Protein AF-A0A2M6P1W7-F1 (afdb_monomer_lite)

Sequence (638 aa):
QQSEHLDQLDATIHTIYQSEYTDIQHLIHKLSKTSFFQKRTQQKFLITMQKNLEKTFKHIRKNIPLAKKEREQKETTEQQHESSQEPKIETPHDMTQPPETAEAPPTETSKTLTALHTFFAENIKKKLEHIHEELQQLPNKEKYILVQKILQNVTEDFTNTLTRLKNIQDKITAKQPLLQNWRAIHDDLTISIDRFDAVTNLLNLRKDEEKNEHLISTLENTLTEAKNHLAEANRAIEISVEIPEAEQERVKELFAYKTTEIQILGPDHYIAGKYGTTTKTGKEVKKQLESSKTIALGDAHASALKILETAIIAGLVAMPEEKAKAFKQMYKQLVETTTDKTSFRQTESKIIQLIQSVRWSGKEREYVLIGDTINDRGASDKIVLALMEQIQETGGNTTTLASNHDFDIVIEYANMIDPSFNTNTIHPQQTLSRRRSYTEHRDKQPMTEQYLPYVQKQKLLHYNPDTNTLFAHALITPEDIDIIKEHIGFTQKITEQNISDFIEQTNAWYTKTVNSLMDESKTLQERIDIESIKTIRSFVWTRNKRMFSSPTGGYSSQEELPLYGIVKRFIHGHDQEQDRESPYNLIQKNEDSTATEAYKYDANPDEYRIANIDSDLRKGYSGTVELEETNLTNIYAV

InterPro domains:
  IPR029052 Metallo-dependent phosphatase-like [G3DSA:3.60.21.10] (347-604)
  IPR029052 Metallo-dependent phosphatase-like [SSF56300] (353-491)
  IPR048521 WipA-like, phosphatase domain [PF21663] (368-583)

Secondary structure (DSSP, 8-state):
-HHHHHHHHHHHHHHHHHHHHHHHHHHHHHHHTS-HHHHHHHHHHHHHHHHHHHHHHHHHHHHHHHHHHHHHHHHHHHHHHHTT-PPPPPPP----PPP--PPPPPPHHHHHHHHHHHHHHHHHHHHHHHHHHHHHHS-HHHHHHHHHHHHHHHHHHHHHHHHHHHHHHHHHTTSS--HHHHHHHHHHHHHHHHHHHHHHHHHHTTTTSTHHHHHHHHHHHHHHHHHHHHHHHHHHHHHHSPPPHHHHHHHHHHHS-TT-EEEEE-SS-EEEEETT-SSHHHHHHHHHHHH-SEEEE---TT-HHHHHHHHHHTTSEE--HHHHHHHHHHHHHHHH--S-HHHHHHHHHHHHHHHTT-EE--TT-EEEE-S--SSSSSS-HHHHHHHHHHHHHTT--EEEB--HHHHHHHHHHHHHH-TTS-GGGT----TTHHHHHHHHT--HHHIIIIIHHHHTT-BSEEEETTTTEEEESB---HHHHHHHHHHHT--SPP-TTTHHHHHHHHHHHHHHHHHHHH-TTS-HHHH--HHHHHHHHHHHT---GGGGT-SS-S--SGGGSTTBTTBSEEEE-B-SSSGGG-TTBS----TTS-TTS-------TTS-EEEE---------SSS--SSS--EEEEEE-

Foldseek 3Di:
DVVVVLVVVLVVLVVVLVVVLVVLVVVLVVLVPDDDPVNPPVNVVSVVVNVVSVVVNVVVVVCSVVVVVVVVVVVVVVVVVVVPDDDDDDDDDDDDDDDDDDDDPDPPVRVVLVVVLCCVVVVVVVVVVVLVVVCVPDDPVVNVVSVVVVLVVLVVVVVVVVVVVVVVVVVVVVDDDCVVSLVSVLVVLVVSLVVLVVVLVVLVVVVPDPVSPVVSVVSVVSSVVSVVVSVVVVLVNLLVDDDDPVQLVVLLVVLQDPQFWEWADDLQDTQTGGDPDPDPSNVVVQVQLQPFQEKEFFACQLALSLVVSSCSSSQQKGAGNVLSVLLVVLQVVLLVPQPDLVSNVVSLVVNLVSLSSIAGRSVNGEYEYQDNNDLGSYSDNSSSLSNVVNCVVNPHRYAYAYALRLVVLLVVLLCLLPVVSPCVVVDDDDPNSVSCCVSVVPDNPCSVPGSLVVSLRHFQWDADLVLLEIGHADDDWQVLLVVLCVQLVVPDDDALVCVVVSRVSSRVSSSQLSVLSNPSVDDPVRSDPVVSSVSSNCSNVDDPPCVVPDPQAADPDQNGHHCRPHGQEYEYEPDADHNCSPPQEQAPQQPPDDPVVGHPSPDPSRHHHYYHQHQNPPPPPDSPPCPDPRHYTYMYGD

Organism: NCBI:txid1974647

pLDDT: mean 74.33, std 18.05, range [32.97, 98.44]

Structure (mmCIF, N/CA/C/O backbone):
data_AF-A0A2M6P1W7-F1
#
_entry.id   AF-A0A2M6P1W7-F1
#
loop_
_atom_site.group_PDB
_atom_site.id
_atom_site.type_symbol
_atom_site.label_atom_id
_atom_site.label_alt_id
_atom_site.label_comp_id
_atom_site.label_asym_id
_atom_site.label_entity_id
_atom_site.label_seq_id
_atom_site.pdbx_PDB_ins_code
_atom_site.Cartn_x
_atom_site.Cartn_y
_atom_site.Cartn_z
_atom_site.occupancy
_atom_site.B_iso_or_equiv
_atom_site.auth_seq_id
_atom_site.auth_comp_id
_atom_site.auth_asym_id
_atom_site.auth_atom_id
_atom_site.pdbx_PDB_model_num
ATOM 1 N N . GLN A 1 1 ? -37.151 7.829 39.100 1.00 49.44 1 GLN A N 1
ATOM 2 C CA . GLN A 1 1 ? -36.149 6.829 38.678 1.00 49.44 1 GLN A CA 1
ATOM 3 C C . GLN A 1 1 ? -34.801 7.455 38.315 1.00 49.44 1 GLN A C 1
ATOM 5 O O . GLN A 1 1 ? -33.911 7.418 39.147 1.00 49.44 1 GLN A O 1
ATOM 10 N N . GLN A 1 2 ? -34.591 8.096 37.157 1.00 47.16 2 GLN A N 1
ATOM 11 C CA . GLN A 1 2 ? -33.242 8.606 36.816 1.00 47.16 2 GLN A CA 1
ATOM 12 C C . GLN A 1 2 ? -32.753 9.819 37.647 1.00 47.16 2 GLN A C 1
ATOM 14 O O . GLN A 1 2 ? -31.555 9.926 37.893 1.00 47.16 2 GLN A O 1
ATOM 19 N N . SER A 1 3 ? -33.641 10.689 38.155 1.00 56.94 3 SER A N 1
ATOM 20 C CA . SER A 1 3 ? -33.252 11.714 39.150 1.00 56.94 3 SER A CA 1
ATOM 21 C C . SER A 1 3 ? -32.819 11.088 40.480 1.00 56.94 3 SER A C 1
ATOM 23 O O . SER A 1 3 ? -31.822 11.507 41.058 1.00 56.94 3 SER A O 1
ATOM 25 N N . GLU A 1 4 ? -33.518 10.041 40.929 1.00 68.00 4 GLU A N 1
ATOM 26 C CA . GLU A 1 4 ? -33.142 9.286 42.133 1.00 68.00 4 GLU A CA 1
ATOM 27 C C . GLU A 1 4 ? -31.784 8.597 41.946 1.00 68.00 4 GLU A C 1
ATOM 29 O O . GLU A 1 4 ? -30.991 8.564 42.880 1.00 68.00 4 GLU A O 1
ATOM 34 N N . HIS A 1 5 ? -31.462 8.131 40.733 1.00 65.69 5 HIS A N 1
ATOM 35 C CA . HIS A 1 5 ? -30.134 7.597 40.416 1.00 65.69 5 HIS A CA 1
ATOM 36 C C . HIS A 1 5 ? -29.022 8.655 40.501 1.00 65.69 5 HIS A C 1
ATOM 38 O O . HIS A 1 5 ? -27.922 8.332 40.941 1.00 65.69 5 HIS A O 1
ATOM 44 N N . LEU A 1 6 ? -29.283 9.916 40.132 1.00 65.25 6 LEU A N 1
ATOM 45 C CA . LEU A 1 6 ? -28.301 11.001 40.283 1.00 65.25 6 LEU A CA 1
ATOM 46 C C . LEU A 1 6 ? -28.079 11.382 41.753 1.00 65.25 6 LEU A C 1
ATOM 48 O O . LEU A 1 6 ? -26.948 11.675 42.138 1.00 65.25 6 LEU A O 1
ATOM 52 N N . ASP A 1 7 ? -29.125 11.339 42.578 1.00 71.56 7 ASP A N 1
ATOM 53 C CA . ASP A 1 7 ? -29.012 11.577 44.022 1.00 71.56 7 ASP A CA 1
ATOM 54 C C . ASP A 1 7 ? -28.301 10.415 44.737 1.00 71.56 7 ASP A C 1
ATOM 56 O O . ASP A 1 7 ? -27.444 10.635 45.594 1.00 71.56 7 ASP A O 1
ATOM 60 N N . GLN A 1 8 ? -28.575 9.172 44.328 1.00 74.25 8 GLN A N 1
ATOM 61 C CA . GLN A 1 8 ? -27.840 7.989 44.786 1.00 74.25 8 GLN A CA 1
ATOM 62 C C . GLN A 1 8 ? -26.366 8.030 44.362 1.00 74.25 8 GLN A C 1
ATOM 64 O O . GLN A 1 8 ? -25.491 7.636 45.138 1.00 74.25 8 GLN A O 1
ATOM 69 N N . LEU A 1 9 ? -26.072 8.530 43.160 1.00 68.06 9 LEU A N 1
ATOM 70 C CA . LEU A 1 9 ? -24.708 8.701 42.667 1.00 68.06 9 LEU A CA 1
ATOM 71 C C . LEU A 1 9 ? -23.945 9.759 43.478 1.00 68.06 9 LEU A C 1
ATOM 73 O O . LEU A 1 9 ? -22.822 9.487 43.896 1.00 68.06 9 LEU A O 1
ATOM 77 N N . ASP A 1 10 ? -24.548 10.920 43.764 1.00 72.06 10 ASP A N 1
ATOM 78 C CA . ASP A 1 10 ? -23.932 11.959 44.609 1.00 72.06 10 ASP A CA 1
ATOM 79 C C . ASP A 1 10 ? -23.660 11.436 46.030 1.00 72.06 10 ASP A C 1
ATOM 81 O O . ASP A 1 10 ? -22.560 11.608 46.562 1.00 72.06 10 ASP A O 1
ATOM 85 N N . ALA A 1 11 ? -24.614 10.702 46.614 1.00 76.88 11 ALA A N 1
ATOM 86 C CA . ALA A 1 11 ? -24.448 10.067 47.920 1.00 76.88 11 ALA A CA 1
ATOM 87 C C . ALA A 1 11 ? -23.317 9.022 47.925 1.00 76.88 11 ALA A C 1
ATOM 89 O O . ALA A 1 11 ? -22.495 8.999 48.843 1.00 76.88 11 ALA A O 1
ATOM 90 N N . THR A 1 12 ? -23.229 8.191 46.884 1.00 74.31 12 THR A N 1
ATOM 91 C CA . THR A 1 12 ? -22.181 7.166 46.740 1.00 74.31 12 THR A CA 1
ATOM 92 C C . THR A 1 12 ? -20.803 7.804 46.587 1.00 74.31 12 THR A C 1
ATOM 94 O O . THR A 1 12 ? -19.855 7.424 47.275 1.00 74.31 12 THR A O 1
ATOM 97 N N . ILE A 1 13 ? -20.698 8.828 45.739 1.00 70.31 13 ILE A N 1
ATOM 98 C CA . ILE A 1 13 ? -19.468 9.591 45.524 1.00 70.31 13 ILE A CA 1
ATOM 99 C C . ILE A 1 13 ? -19.026 10.264 46.828 1.00 70.31 13 ILE A C 1
ATOM 101 O O . ILE A 1 13 ? -17.845 10.205 47.176 1.00 70.31 13 ILE A O 1
ATOM 105 N N . HIS A 1 14 ? -19.958 10.842 47.594 1.00 78.50 14 HIS A N 1
ATOM 106 C CA . HIS A 1 14 ? -19.654 11.438 48.893 1.00 78.50 14 HIS A CA 1
ATOM 107 C C . HIS A 1 14 ? -19.111 10.419 49.901 1.00 78.50 14 HIS A C 1
ATOM 109 O O . HIS A 1 14 ? -18.117 10.703 50.569 1.00 78.50 14 HIS A O 1
ATOM 115 N N . THR A 1 15 ? -19.705 9.228 49.973 1.00 79.56 15 THR A N 1
ATOM 116 C CA . THR A 1 15 ? -19.221 8.139 50.834 1.00 79.56 15 THR A CA 1
ATOM 117 C C . THR A 1 15 ? -17.802 7.705 50.464 1.00 79.56 15 THR A C 1
ATOM 119 O O . THR A 1 15 ? -16.951 7.599 51.348 1.00 79.56 15 THR A O 1
ATOM 122 N N . ILE A 1 16 ? -17.516 7.530 49.169 1.00 71.00 16 ILE A N 1
ATOM 123 C CA . ILE A 1 16 ? -16.173 7.175 48.680 1.00 71.00 16 ILE A CA 1
ATOM 124 C C . ILE A 1 16 ? -15.159 8.254 49.074 1.00 71.00 16 ILE A C 1
ATOM 126 O O . ILE A 1 16 ? -14.109 7.944 49.631 1.00 71.00 16 ILE A O 1
ATOM 130 N N . TYR A 1 17 ? -15.489 9.530 48.861 1.00 78.69 17 TYR A N 1
ATOM 131 C CA . TYR A 1 17 ? -14.604 10.634 49.232 1.00 78.69 17 TYR A CA 1
ATOM 132 C C . TYR A 1 17 ? -14.294 10.665 50.729 1.00 78.69 17 TYR A C 1
ATOM 134 O O . TYR A 1 17 ? -13.140 10.856 51.101 1.00 78.69 17 TYR A O 1
ATOM 142 N N . GLN A 1 18 ? -15.297 10.471 51.589 1.00 82.06 18 GLN A N 1
ATOM 143 C CA . GLN A 1 18 ? -15.086 10.454 53.039 1.00 82.06 18 GLN A CA 1
ATOM 144 C C . GLN A 1 18 ? -14.197 9.287 53.474 1.00 82.06 18 GLN A C 1
ATOM 146 O O . GLN A 1 18 ? -13.337 9.480 54.335 1.00 82.06 18 GLN A O 1
ATOM 151 N N . SER A 1 19 ? -14.361 8.109 52.865 1.00 79.75 19 SER A N 1
ATOM 152 C CA . SER A 1 19 ? -13.504 6.946 53.125 1.00 79.75 19 SER A CA 1
ATOM 153 C C . SER A 1 19 ? -12.049 7.238 52.747 1.00 79.75 19 SER A C 1
ATOM 155 O O . SER A 1 19 ? -11.174 7.241 53.609 1.00 79.75 19 SER A O 1
ATOM 157 N N . GLU A 1 20 ? -11.808 7.607 51.488 1.00 74.81 20 GLU A N 1
ATOM 158 C CA . GLU A 1 20 ? -10.465 7.871 50.952 1.00 74.81 20 GLU A CA 1
ATOM 159 C C . GLU A 1 20 ? -9.767 9.035 51.675 1.00 74.81 20 GLU A C 1
ATOM 161 O O . GLU A 1 20 ? -8.577 8.982 51.991 1.00 74.81 20 GLU A O 1
ATOM 166 N N . TYR A 1 21 ? -10.511 10.098 51.996 1.00 79.12 21 TYR A N 1
ATOM 167 C CA . TYR A 1 21 ? -9.983 11.226 52.760 1.00 79.12 21 TYR A CA 1
ATOM 168 C C . TYR A 1 21 ? -9.559 10.795 54.169 1.00 79.12 21 TYR A C 1
ATOM 170 O O . TYR A 1 21 ? -8.492 11.194 54.641 1.00 79.12 21 TYR A O 1
ATOM 178 N N . THR A 1 22 ? -10.365 9.962 54.832 1.00 80.56 22 THR A N 1
ATOM 179 C CA . THR A 1 22 ? -10.061 9.436 56.169 1.00 80.56 22 THR A CA 1
ATOM 180 C C . THR A 1 22 ? -8.807 8.564 56.150 1.00 80.56 22 THR A C 1
ATOM 182 O O . THR A 1 22 ? -7.932 8.737 57.003 1.00 80.56 22 THR A O 1
ATOM 185 N N . ASP A 1 23 ? -8.659 7.709 55.139 1.00 71.62 23 ASP A N 1
ATOM 186 C CA . ASP A 1 23 ? -7.485 6.851 54.972 1.00 71.62 23 ASP A CA 1
ATOM 187 C C . ASP A 1 23 ? -6.212 7.670 54.724 1.00 71.62 23 ASP A C 1
ATOM 189 O O . ASP A 1 23 ? -5.182 7.444 55.372 1.00 71.62 23 ASP A O 1
ATOM 193 N N . ILE A 1 24 ? -6.288 8.703 53.876 1.00 70.75 24 ILE A N 1
ATOM 194 C CA . ILE A 1 24 ? -5.177 9.638 53.645 1.00 70.75 24 ILE A CA 1
ATOM 195 C C . ILE A 1 24 ? -4.802 10.375 54.940 1.00 70.75 24 ILE A C 1
ATOM 197 O O . ILE A 1 24 ? -3.613 10.472 55.261 1.00 70.75 24 ILE A O 1
ATOM 201 N N . GLN A 1 25 ? -5.776 10.858 55.721 1.00 78.56 25 GLN A N 1
ATOM 202 C CA . GLN A 1 25 ? -5.505 11.505 57.013 1.00 78.56 25 GLN A CA 1
ATOM 203 C C . GLN A 1 25 ? -4.845 10.544 58.007 1.00 78.56 25 GLN A C 1
ATOM 205 O O . GLN A 1 25 ? -3.903 10.922 58.712 1.00 78.56 25 GLN A O 1
ATOM 210 N N . HIS A 1 26 ? -5.283 9.286 58.035 1.00 76.19 26 HIS A N 1
ATOM 211 C CA . HIS A 1 26 ? -4.705 8.267 58.900 1.00 76.19 26 HIS A CA 1
ATOM 212 C C . HIS A 1 26 ? -3.253 7.941 58.504 1.00 76.19 26 HIS A C 1
ATOM 214 O O . HIS A 1 26 ? -2.375 7.858 59.369 1.00 76.19 26 HIS A O 1
ATOM 220 N N . LEU A 1 27 ? -2.958 7.860 57.203 1.00 66.94 27 LEU A N 1
ATOM 221 C CA . LEU A 1 27 ? -1.600 7.705 56.670 1.00 66.94 27 LEU A CA 1
ATOM 222 C C . LEU A 1 27 ? -0.699 8.905 56.995 1.00 66.94 27 LEU A C 1
ATOM 224 O O . LEU A 1 27 ? 0.431 8.713 57.453 1.00 66.94 27 LEU A O 1
ATOM 228 N N . ILE A 1 28 ? -1.198 10.135 56.836 1.00 71.75 28 ILE A N 1
ATOM 229 C CA . ILE A 1 28 ? -0.479 11.360 57.224 1.00 71.75 28 ILE A CA 1
ATOM 230 C C . ILE A 1 28 ? -0.166 11.339 58.728 1.00 71.75 28 ILE A C 1
ATOM 232 O O . ILE A 1 28 ? 0.967 11.621 59.135 1.00 71.75 28 ILE A O 1
ATOM 236 N N . HIS A 1 29 ? -1.136 10.955 59.562 1.00 74.69 29 HIS A N 1
ATOM 237 C CA . HIS A 1 29 ? -0.952 10.847 61.007 1.00 74.69 29 HIS A CA 1
ATOM 238 C C . HIS A 1 29 ? 0.073 9.766 61.378 1.00 74.69 29 HIS A C 1
ATOM 240 O O . HIS A 1 29 ? 0.944 10.007 62.217 1.00 74.69 29 HIS A O 1
ATOM 246 N N . LYS A 1 30 ? 0.037 8.598 60.730 1.00 72.19 30 LYS A N 1
ATOM 247 C CA . LYS A 1 30 ? 0.994 7.506 60.961 1.00 72.19 30 LYS A CA 1
ATOM 248 C C . LYS A 1 30 ? 2.421 7.915 60.579 1.00 72.19 30 LYS A C 1
ATOM 250 O O . LYS A 1 30 ? 3.343 7.708 61.366 1.00 72.19 30 LYS A O 1
ATOM 255 N N . LEU A 1 31 ? 2.594 8.585 59.439 1.00 67.94 31 LEU A N 1
ATOM 256 C CA . LEU A 1 31 ? 3.892 9.095 58.975 1.00 67.94 31 LEU A CA 1
ATOM 257 C C . LEU A 1 31 ? 4.423 10.267 59.808 1.00 67.94 31 LEU A C 1
ATOM 259 O O . LEU A 1 31 ? 5.631 10.511 59.855 1.00 67.94 31 LEU A O 1
ATOM 263 N N . SER A 1 32 ? 3.547 10.980 60.521 1.00 70.56 32 SER A N 1
ATOM 264 C CA . SER A 1 32 ? 3.974 12.019 61.459 1.00 70.56 32 SER A CA 1
ATOM 265 C C . SER A 1 32 ? 4.797 11.455 62.632 1.00 70.56 32 SER A C 1
ATOM 267 O O . SER A 1 32 ? 5.611 12.197 63.194 1.00 70.56 32 SER A O 1
ATOM 269 N N . LYS A 1 33 ? 4.651 10.149 62.928 1.00 75.44 33 LYS A N 1
ATOM 270 C CA . LYS A 1 33 ? 5.289 9.424 64.043 1.00 75.44 33 LYS A CA 1
ATOM 271 C C . LYS A 1 33 ? 6.593 8.688 63.674 1.00 75.44 33 LYS A C 1
ATOM 273 O O . LYS A 1 33 ? 7.235 8.141 64.565 1.00 75.44 33 LYS A O 1
ATOM 278 N N . THR A 1 34 ? 7.007 8.670 62.404 1.00 66.00 34 THR A N 1
ATOM 279 C CA . THR A 1 34 ? 8.238 7.997 61.920 1.00 66.00 34 THR A CA 1
ATOM 280 C C . THR A 1 34 ? 9.440 8.953 61.760 1.00 66.00 34 THR A C 1
ATOM 282 O O . THR A 1 34 ? 9.279 10.175 61.804 1.00 66.00 34 THR A O 1
ATOM 285 N N . SER A 1 35 ? 10.662 8.411 61.615 1.00 65.06 35 SER A N 1
ATOM 286 C CA . SER A 1 35 ? 11.932 9.170 61.639 1.00 65.06 35 SER A CA 1
ATOM 287 C C . SER A 1 35 ? 12.097 10.197 60.494 1.00 65.06 35 SER A C 1
ATOM 289 O O . SER A 1 35 ? 11.443 10.138 59.452 1.00 65.06 35 SER A O 1
ATOM 291 N N . PHE A 1 36 ? 12.976 11.185 60.711 1.00 61.97 36 PHE A N 1
ATOM 292 C CA . PHE A 1 36 ? 12.983 12.498 60.040 1.00 61.97 36 PHE A CA 1
ATOM 293 C C . PHE A 1 36 ? 13.211 12.489 58.512 1.00 61.97 36 PHE A C 1
ATOM 295 O O . PHE A 1 36 ? 12.686 13.362 57.822 1.00 61.97 36 PHE A O 1
ATOM 302 N N . PHE A 1 37 ? 13.959 11.526 57.961 1.00 47.38 37 PHE A N 1
ATOM 303 C CA . PHE A 1 37 ? 14.426 11.594 56.565 1.00 47.38 37 PHE A CA 1
ATOM 304 C C . PHE A 1 37 ? 13.435 11.026 55.527 1.00 47.38 37 PHE A C 1
ATOM 306 O O . PHE A 1 37 ? 13.299 11.599 54.449 1.00 47.38 37 PHE A O 1
ATOM 313 N N . GLN A 1 38 ? 12.658 9.984 55.854 1.00 55.78 38 GLN A N 1
ATOM 314 C CA . GLN A 1 38 ? 11.586 9.461 54.977 1.00 55.78 38 GLN A CA 1
ATOM 315 C C . GLN A 1 38 ? 10.304 10.319 55.030 1.00 55.78 38 GLN A C 1
ATOM 317 O O . GLN A 1 38 ? 9.504 10.342 54.091 1.00 55.78 38 GLN A O 1
ATOM 322 N N . LYS A 1 39 ? 10.158 11.111 56.100 1.00 65.00 39 LYS A N 1
ATOM 323 C CA . LYS A 1 39 ? 8.981 11.927 56.420 1.00 65.00 39 LYS A CA 1
ATOM 324 C C . LYS A 1 39 ? 8.654 12.978 55.357 1.00 65.00 39 LYS A C 1
ATOM 326 O O . LYS A 1 39 ? 7.492 13.162 55.014 1.00 65.00 39 LYS A O 1
ATOM 331 N N . ARG A 1 40 ? 9.652 13.673 54.800 1.00 67.69 40 ARG A N 1
ATOM 332 C CA . ARG A 1 40 ? 9.397 14.876 53.983 1.00 67.69 40 ARG A CA 1
ATOM 333 C C . ARG A 1 40 ? 8.888 14.563 52.573 1.00 67.69 40 ARG A C 1
ATOM 335 O O . ARG A 1 40 ? 8.057 15.309 52.058 1.00 67.69 40 ARG A O 1
ATOM 342 N N . THR A 1 41 ? 9.357 13.478 51.961 1.00 66.62 41 THR A N 1
ATOM 343 C CA . THR A 1 41 ? 8.956 13.085 50.599 1.00 66.62 41 THR A CA 1
ATOM 344 C C . THR A 1 41 ? 7.594 12.394 50.605 1.00 66.62 41 THR A C 1
ATOM 346 O O . THR A 1 41 ? 6.710 12.788 49.847 1.00 66.62 41 THR A O 1
ATOM 349 N N . GLN A 1 42 ? 7.373 11.453 51.528 1.00 69.06 42 GLN A N 1
ATOM 350 C CA . GLN A 1 42 ? 6.097 10.738 51.655 1.00 69.06 42 GLN A CA 1
ATOM 351 C C . GLN A 1 42 ? 4.959 11.666 52.112 1.00 69.06 42 GLN A C 1
ATOM 353 O O . GLN A 1 42 ? 3.855 11.602 51.577 1.00 69.06 42 GLN A O 1
ATOM 358 N N . GLN A 1 43 ? 5.230 12.612 53.020 1.00 72.31 43 GLN A N 1
ATOM 359 C CA . GLN A 1 43 ? 4.231 13.598 53.440 1.00 72.31 43 GLN A CA 1
ATOM 360 C C . GLN A 1 43 ? 3.867 14.576 52.310 1.00 72.31 43 GLN A C 1
ATOM 362 O O . GLN A 1 43 ? 2.694 14.898 52.140 1.00 72.31 43 GLN A O 1
ATOM 367 N N . LYS A 1 44 ? 4.837 15.020 51.492 1.00 73.94 44 LYS A N 1
ATOM 368 C CA . LYS A 1 44 ? 4.551 15.844 50.301 1.00 73.94 44 LYS A CA 1
ATOM 369 C C . LYS A 1 44 ? 3.697 15.096 49.275 1.00 73.94 44 LYS A C 1
ATOM 371 O O . LYS A 1 44 ? 2.790 15.698 48.700 1.00 73.94 44 LYS A O 1
ATOM 376 N N . PHE A 1 45 ? 3.967 13.809 49.062 1.00 71.06 45 PHE A N 1
ATOM 377 C CA . PHE A 1 45 ? 3.186 12.961 48.163 1.00 71.06 45 PHE A CA 1
ATOM 378 C C . PHE A 1 45 ? 1.729 12.830 48.631 1.00 71.06 45 PHE A C 1
ATOM 380 O O . PHE A 1 45 ? 0.817 13.138 47.867 1.00 71.06 45 PHE A O 1
ATOM 387 N N . LEU A 1 46 ? 1.498 12.507 49.908 1.00 66.56 46 LEU A N 1
ATOM 388 C CA . LEU A 1 46 ? 0.142 12.376 50.456 1.00 66.56 46 LEU A CA 1
ATOM 389 C C . LEU A 1 46 ? -0.641 13.694 50.466 1.00 66.56 46 LEU A C 1
ATOM 391 O O . LEU A 1 46 ? -1.820 13.703 50.131 1.00 66.56 46 LEU A O 1
ATOM 395 N N . ILE A 1 47 ? 0.014 14.822 50.765 1.00 77.81 47 ILE A N 1
ATOM 396 C CA . ILE A 1 47 ? -0.609 16.152 50.648 1.00 77.81 47 ILE A CA 1
ATOM 397 C C . ILE A 1 47 ? -1.006 16.441 49.192 1.00 77.81 47 ILE A C 1
ATOM 399 O O . ILE A 1 47 ? -2.033 17.068 48.936 1.00 77.81 47 ILE A O 1
ATOM 403 N N . THR A 1 48 ? -0.199 15.998 48.227 1.00 79.38 48 THR A N 1
ATOM 404 C CA . THR A 1 48 ? -0.498 16.170 46.799 1.00 79.38 48 THR A CA 1
ATOM 405 C C . THR A 1 48 ? -1.685 15.303 46.379 1.00 79.38 48 THR A C 1
ATOM 407 O O . THR A 1 48 ? -2.589 15.803 45.713 1.00 79.38 48 THR A O 1
ATOM 410 N N . MET A 1 49 ? -1.738 14.046 46.828 1.00 62.00 49 MET A N 1
ATOM 411 C CA . MET A 1 49 ? -2.896 13.171 46.627 1.00 62.00 49 MET A CA 1
ATOM 412 C C . MET A 1 49 ? -4.176 13.754 47.228 1.00 62.00 49 MET A C 1
ATOM 414 O O . MET A 1 49 ? -5.184 13.818 46.531 1.00 62.00 49 MET A O 1
ATOM 418 N N . GLN A 1 50 ? -4.124 14.248 48.470 1.00 78.31 50 GLN A N 1
ATOM 419 C CA . GLN A 1 50 ? -5.270 14.883 49.124 1.00 78.31 50 GLN A CA 1
ATOM 420 C C . GLN A 1 50 ? -5.812 16.054 48.288 1.00 78.31 50 GLN A C 1
ATOM 422 O O . GLN A 1 50 ? -7.008 16.125 48.013 1.00 78.31 50 GLN A O 1
ATOM 427 N N . LYS A 1 51 ? -4.928 16.942 47.814 1.00 81.19 51 LYS A N 1
ATOM 428 C CA . LYS A 1 51 ? -5.313 18.087 46.972 1.00 81.19 51 LYS A CA 1
ATOM 429 C C . LYS A 1 51 ? -5.915 17.666 45.631 1.00 81.19 51 LYS A C 1
ATOM 431 O O . LYS A 1 51 ? -6.837 18.319 45.143 1.00 81.19 51 LYS A O 1
ATOM 436 N N . ASN A 1 52 ? -5.399 16.600 45.022 1.00 69.88 52 ASN A N 1
ATOM 437 C CA . ASN A 1 52 ? -5.942 16.070 43.773 1.00 69.88 52 ASN A CA 1
ATOM 438 C C . ASN A 1 52 ? -7.327 15.450 43.988 1.00 69.88 52 ASN A C 1
ATOM 440 O O . ASN A 1 52 ? -8.232 15.725 43.203 1.00 69.88 52 ASN A O 1
ATOM 444 N N . LEU A 1 53 ? -7.516 14.702 45.079 1.00 67.00 53 LEU A N 1
ATOM 445 C CA . LEU A 1 53 ? -8.807 14.131 45.463 1.00 67.00 53 LEU A CA 1
ATOM 446 C C . LEU A 1 53 ? -9.853 15.235 45.699 1.00 67.00 53 LEU A C 1
ATOM 448 O O . LEU A 1 53 ? -10.941 15.189 45.126 1.00 67.00 53 LEU A O 1
ATOM 452 N N . GLU A 1 54 ? -9.497 16.284 46.448 1.00 80.00 54 GLU A N 1
ATOM 453 C CA . GLU A 1 54 ? -10.341 17.470 46.661 1.00 80.00 54 GLU A CA 1
ATOM 454 C C . GLU A 1 54 ? -10.717 18.162 45.338 1.00 80.00 54 GLU A C 1
ATOM 456 O O . GLU A 1 54 ? -11.870 18.554 45.134 1.00 80.00 54 GLU A O 1
ATOM 461 N N . LYS A 1 55 ? -9.761 18.299 44.408 1.00 81.38 55 LYS A N 1
ATOM 462 C CA . LYS A 1 55 ? -9.986 18.931 43.100 1.00 81.38 55 LYS A CA 1
ATOM 463 C C . LYS A 1 55 ? -10.942 18.114 42.228 1.00 81.38 55 LYS A C 1
ATOM 465 O O . LYS A 1 55 ? -11.861 18.694 41.646 1.00 81.38 55 LYS A O 1
ATOM 470 N N . THR A 1 56 ? -10.751 16.798 42.159 1.00 67.50 56 THR A N 1
ATOM 471 C CA . THR A 1 56 ? -11.624 15.876 41.417 1.00 67.50 56 THR A CA 1
ATOM 472 C C . THR A 1 56 ? -13.035 15.885 41.993 1.00 67.50 56 THR A C 1
ATOM 474 O O . THR A 1 56 ? -14.003 16.047 41.252 1.00 67.50 56 THR A O 1
ATOM 477 N N . PHE A 1 57 ? -13.165 15.835 43.320 1.00 73.75 57 PHE A N 1
ATOM 478 C CA . PHE A 1 57 ? -14.466 15.869 43.982 1.00 73.75 57 PHE A CA 1
ATOM 479 C C . PHE A 1 57 ? -15.211 17.186 43.734 1.00 73.75 57 PHE A C 1
ATOM 481 O O . PHE A 1 57 ? -16.396 17.200 43.394 1.00 73.75 57 PHE A O 1
ATOM 488 N N . LYS A 1 58 ? -14.500 18.317 43.822 1.00 80.75 58 LYS A N 1
ATOM 489 C CA . LYS A 1 58 ? -15.052 19.641 43.509 1.00 80.75 58 LYS A CA 1
ATOM 490 C C . LYS A 1 58 ? -15.503 19.747 42.051 1.00 80.75 58 LYS A C 1
ATOM 492 O O . LYS A 1 58 ? -16.491 20.424 41.776 1.00 80.75 58 LYS A O 1
ATOM 497 N N . HIS A 1 59 ? -14.798 19.093 41.127 1.00 74.94 59 HIS A N 1
ATOM 498 C CA . HIS A 1 59 ? -15.179 19.042 39.718 1.00 74.94 59 HIS A CA 1
ATOM 499 C C . HIS A 1 59 ? -16.467 18.236 39.511 1.00 74.94 59 HIS A C 1
ATOM 501 O O . HIS A 1 59 ? -17.410 18.751 38.917 1.00 74.94 59 HIS A O 1
ATOM 507 N N . ILE A 1 60 ? -16.551 17.026 40.073 1.00 67.75 60 ILE A N 1
ATOM 508 C CA . ILE A 1 60 ? -17.737 16.167 39.954 1.00 67.75 60 ILE A CA 1
ATOM 509 C C . ILE A 1 60 ? -18.976 16.853 40.547 1.00 67.75 60 ILE A C 1
ATOM 511 O O . ILE A 1 60 ? -19.992 16.996 39.867 1.00 67.75 60 ILE A O 1
ATOM 515 N N . ARG A 1 61 ? -18.867 17.393 41.768 1.00 78.00 61 ARG A N 1
ATOM 516 C CA . ARG A 1 61 ? -19.979 18.074 42.450 1.00 78.00 61 ARG A CA 1
ATOM 517 C C . ARG A 1 61 ? -20.460 19.330 41.716 1.00 78.00 61 ARG A C 1
ATOM 519 O O . ARG A 1 61 ? -21.627 19.692 41.816 1.00 78.00 61 ARG A O 1
ATOM 526 N N . LYS A 1 62 ? -19.576 19.996 40.964 1.00 83.56 62 LYS A N 1
ATOM 527 C CA . LYS A 1 62 ? -19.941 21.141 40.115 1.00 83.56 62 LYS A CA 1
ATOM 528 C C . LYS A 1 62 ? -20.765 20.714 38.893 1.00 83.56 62 LYS A C 1
ATOM 530 O O . LYS A 1 62 ? -21.607 21.488 38.448 1.00 83.56 62 LYS A O 1
ATOM 535 N N . ASN A 1 63 ? -20.534 19.514 38.362 1.00 75.94 63 ASN A N 1
ATOM 536 C CA . ASN A 1 63 ? -21.156 19.050 37.121 1.00 75.94 63 ASN A CA 1
ATOM 537 C C . ASN A 1 63 ? -22.500 18.336 37.334 1.00 75.94 63 ASN A C 1
ATOM 539 O O . ASN A 1 63 ? -23.340 18.375 36.441 1.00 75.94 63 ASN A O 1
ATOM 543 N N . ILE A 1 64 ? -22.755 17.751 38.510 1.00 74.12 64 ILE A N 1
ATOM 544 C CA . ILE A 1 64 ? -24.044 17.096 38.812 1.00 74.12 64 ILE A CA 1
ATOM 545 C C . ILE A 1 64 ? -25.246 18.059 38.653 1.00 74.12 64 ILE A C 1
ATOM 547 O O . ILE A 1 64 ? -26.207 17.691 37.977 1.00 74.12 64 ILE A O 1
ATOM 551 N N . PRO A 1 65 ? -25.219 19.309 39.167 1.00 78.19 65 PRO A N 1
ATOM 552 C CA . PRO A 1 65 ? -26.303 20.270 38.937 1.00 78.19 65 PRO A CA 1
ATOM 553 C C . PRO A 1 65 ? -26.466 20.684 37.468 1.00 78.19 65 PRO A C 1
ATOM 555 O O . PRO A 1 65 ? -27.580 20.968 37.036 1.00 78.19 65 PRO A O 1
ATOM 558 N N . LEU A 1 66 ? -25.372 20.719 36.696 1.00 75.12 66 LEU A N 1
ATOM 559 C CA . LEU A 1 66 ? -25.415 21.042 35.265 1.00 75.12 66 LEU A CA 1
ATOM 560 C C . LEU A 1 66 ? -26.108 19.926 34.479 1.00 75.12 66 LEU A C 1
ATOM 562 O O . LEU A 1 66 ? -27.004 20.215 33.694 1.00 75.12 66 LEU A O 1
ATOM 566 N N . ALA A 1 67 ? -25.782 18.666 34.780 1.00 69.81 67 ALA A N 1
ATOM 567 C CA . ALA A 1 67 ? -26.439 17.504 34.189 1.00 69.81 67 ALA A CA 1
ATOM 568 C C . ALA A 1 67 ? -27.942 17.447 34.523 1.00 69.81 67 ALA A C 1
ATOM 570 O O . ALA A 1 67 ? -28.752 17.101 33.664 1.00 69.81 67 ALA A O 1
ATOM 571 N N . LYS A 1 68 ? -28.337 17.839 35.747 1.00 76.69 68 LYS A N 1
ATOM 572 C CA . LYS A 1 68 ? -29.759 17.983 36.114 1.00 76.69 68 LYS A CA 1
ATOM 573 C C . LYS A 1 68 ? -30.454 19.060 35.271 1.00 76.69 68 LYS A C 1
ATOM 575 O O . LYS A 1 68 ? -31.516 18.807 34.714 1.00 76.69 68 LYS A O 1
ATOM 580 N N . LYS A 1 69 ? -29.821 20.225 35.106 1.00 78.56 69 LYS A N 1
ATOM 581 C CA . LYS A 1 69 ? -30.383 21.359 34.357 1.00 78.56 69 LYS A CA 1
ATOM 582 C C . LYS A 1 69 ? -30.503 21.102 32.850 1.00 78.56 69 LYS A C 1
ATOM 584 O O . LYS A 1 69 ? -31.512 21.458 32.250 1.00 78.56 69 LYS A O 1
ATOM 589 N N . GLU A 1 70 ? -29.496 20.485 32.232 1.00 74.81 70 GLU A N 1
ATOM 590 C CA . GLU A 1 70 ? -29.538 20.102 30.809 1.00 74.81 70 GLU A CA 1
ATOM 591 C C . GLU A 1 70 ? -30.679 19.123 30.519 1.00 74.81 70 GLU A C 1
ATOM 593 O O . GLU A 1 70 ? -31.291 19.152 29.452 1.00 74.81 70 GLU A O 1
ATOM 598 N N . ARG A 1 71 ? -30.993 18.268 31.491 1.00 74.94 71 ARG A N 1
ATOM 599 C CA . ARG A 1 71 ? -32.084 17.311 31.383 1.00 74.94 71 ARG A CA 1
ATOM 600 C C . ARG A 1 71 ? -33.452 17.963 31.547 1.00 74.94 71 ARG A C 1
ATOM 602 O O . ARG A 1 71 ? -34.317 17.704 30.722 1.00 74.94 71 ARG A O 1
ATOM 609 N N . GLU A 1 72 ? -33.635 18.823 32.548 1.00 77.81 72 GLU A N 1
ATOM 610 C CA . GLU A 1 72 ? -34.876 19.600 32.704 1.00 77.81 72 GLU A CA 1
ATOM 611 C C . GLU A 1 72 ? -35.198 20.367 31.410 1.00 77.81 72 GLU A C 1
ATOM 613 O O . GLU A 1 72 ? -36.342 20.400 30.962 1.00 77.81 72 GLU A O 1
ATOM 618 N N . GLN A 1 73 ? -34.173 20.905 30.739 1.00 76.12 73 GLN A N 1
ATOM 619 C CA . GLN A 1 73 ? -34.322 21.545 29.430 1.00 76.12 73 GLN A CA 1
ATOM 620 C C . GLN A 1 73 ? -34.748 20.569 28.322 1.00 76.12 73 GLN A C 1
ATOM 622 O O . GLN A 1 73 ? -35.616 20.918 27.519 1.00 76.12 73 GLN A O 1
ATOM 627 N N . LYS A 1 74 ? -34.194 19.351 28.278 1.00 74.81 74 LYS A N 1
ATOM 628 C CA . LYS A 1 74 ? -34.606 18.315 27.314 1.00 74.81 74 LYS A CA 1
ATOM 629 C C . LYS A 1 74 ? -36.044 17.849 27.536 1.00 74.81 74 LYS A C 1
ATOM 631 O O . LYS A 1 74 ? -36.811 17.843 26.582 1.00 74.81 74 LYS A O 1
ATOM 636 N N . GLU A 1 75 ? -36.434 17.568 28.778 1.00 74.88 75 GLU A N 1
ATOM 637 C CA . GLU A 1 75 ? -37.797 17.125 29.116 1.00 74.88 75 GLU A CA 1
ATOM 638 C C . GLU A 1 75 ? -38.839 18.215 28.800 1.00 74.88 75 GLU A C 1
ATOM 640 O O . GLU A 1 75 ? -39.909 17.917 28.272 1.00 74.88 75 GLU A O 1
ATOM 645 N N . THR A 1 76 ? -38.502 19.494 29.011 1.00 74.50 76 THR A N 1
ATOM 646 C CA . THR A 1 76 ? -39.374 20.621 28.621 1.00 74.50 76 THR A CA 1
ATOM 647 C C . THR A 1 76 ? -39.526 20.728 27.098 1.00 74.50 76 THR A C 1
ATOM 649 O O . THR A 1 76 ? -40.595 21.078 26.599 1.00 74.50 76 THR A O 1
ATOM 652 N N . THR A 1 77 ? -38.465 20.416 26.348 1.00 71.88 77 THR A N 1
ATOM 653 C CA . THR A 1 77 ? -38.464 20.473 24.877 1.00 71.88 77 THR A CA 1
ATOM 654 C C . THR A 1 77 ? -39.246 19.303 24.272 1.00 71.88 77 THR A C 1
ATOM 656 O O . THR A 1 77 ? -40.005 19.499 23.327 1.00 71.88 77 THR A O 1
ATOM 659 N N . GLU A 1 78 ? -39.125 18.102 24.843 1.00 67.62 78 GLU A N 1
ATOM 660 C CA . GLU A 1 78 ? -39.867 16.910 24.412 1.00 67.62 78 GLU A CA 1
ATOM 661 C C . GLU A 1 78 ? -41.371 17.034 24.713 1.00 67.62 78 GLU A C 1
ATOM 663 O O . GLU A 1 78 ? -42.190 16.780 23.830 1.00 67.62 78 GLU A O 1
ATOM 668 N N . GLN A 1 79 ? -41.756 17.563 25.883 1.00 63.59 79 GLN A N 1
ATOM 669 C CA . GLN A 1 79 ? -43.168 17.823 26.209 1.00 63.59 79 GLN A CA 1
ATOM 670 C C . GLN A 1 79 ? -43.812 18.894 25.310 1.00 63.59 79 GLN A C 1
ATOM 672 O O . GLN A 1 79 ? -45.003 18.818 24.996 1.00 63.59 79 GLN A O 1
ATOM 677 N N . GLN A 1 80 ? -43.041 19.883 24.845 1.00 62.25 80 GLN A N 1
ATOM 678 C CA . GLN A 1 80 ? -43.528 20.855 23.859 1.00 62.25 80 GLN A CA 1
ATOM 679 C C . GLN A 1 80 ? -43.715 20.226 22.470 1.00 62.25 80 GLN A C 1
ATOM 681 O O . GLN A 1 80 ? -44.632 20.618 21.741 1.00 62.25 80 GLN A O 1
ATOM 686 N N . HIS A 1 81 ? -42.907 19.221 22.127 1.00 57.34 81 HIS A N 1
ATOM 687 C CA . HIS A 1 81 ? -42.976 18.535 20.840 1.00 57.34 81 HIS A CA 1
ATOM 688 C C . HIS A 1 81 ? -44.122 17.513 20.754 1.00 57.34 81 HIS A C 1
ATOM 690 O O . HIS A 1 81 ? -44.682 17.326 19.674 1.00 57.34 81 HIS A O 1
ATOM 696 N N . GLU A 1 82 ? -44.515 16.902 21.876 1.00 49.88 82 GLU A N 1
ATOM 697 C CA . GLU A 1 82 ? -45.655 15.972 21.936 1.00 49.88 82 GLU A CA 1
ATOM 698 C C . GLU A 1 82 ? -47.022 16.679 21.957 1.00 49.88 82 GLU A C 1
ATOM 700 O O . GLU A 1 82 ? -47.992 16.142 21.429 1.00 49.88 82 GLU A O 1
ATOM 705 N N . SER A 1 83 ? -47.125 17.913 22.472 1.00 50.19 83 SER A N 1
ATOM 706 C CA . SER A 1 83 ? -48.414 18.643 22.497 1.00 50.19 83 SER A CA 1
ATOM 707 C C . SER A 1 83 ? -48.839 19.262 21.154 1.00 50.19 83 SER A C 1
ATOM 709 O O . SER A 1 83 ? -49.910 19.860 21.064 1.00 50.19 83 SER A O 1
ATOM 711 N N . SER A 1 84 ? -48.023 19.122 20.104 1.00 47.50 84 SER A N 1
ATOM 712 C CA . SER A 1 84 ? -48.266 19.698 18.771 1.00 47.50 84 SER A CA 1
ATOM 713 C C . SER A 1 84 ? -48.605 18.667 17.681 1.00 47.50 84 SER A C 1
ATOM 715 O O . SER A 1 84 ? -48.675 19.025 16.505 1.00 47.50 84 SER A O 1
ATOM 717 N N . GLN A 1 85 ? -48.878 17.406 18.038 1.00 41.62 85 GLN A N 1
ATOM 718 C CA . GLN A 1 85 ? -49.353 16.397 17.083 1.00 41.62 85 GLN A CA 1
ATOM 719 C C . GLN A 1 85 ? -50.882 16.225 17.160 1.00 41.62 85 GLN A C 1
ATOM 721 O O . GLN A 1 85 ? -51.420 15.688 18.125 1.00 41.62 85 GLN A O 1
ATOM 726 N N . GLU A 1 86 ? -51.589 16.704 16.129 1.00 42.72 86 GLU A N 1
ATOM 727 C CA . GLU A 1 86 ? -53.029 16.474 15.929 1.00 42.72 86 GLU A CA 1
ATOM 728 C C . GLU A 1 86 ? -53.347 14.980 15.703 1.00 42.72 86 GLU A C 1
ATOM 730 O O . GLU A 1 86 ? -52.573 14.273 15.048 1.00 42.72 86 GLU A O 1
ATOM 735 N N . PRO A 1 87 ? -54.507 14.483 16.178 1.00 46.75 87 PRO A N 1
ATOM 736 C CA . PRO A 1 87 ? -54.834 13.067 16.108 1.00 46.75 87 PRO A CA 1
ATOM 737 C C . PRO A 1 87 ? -55.267 12.668 14.691 1.00 46.75 87 PRO A C 1
ATOM 739 O O . PRO A 1 87 ? -56.269 13.154 14.162 1.00 46.75 87 PRO A O 1
ATOM 742 N N . LYS A 1 88 ? -54.537 11.727 14.083 1.00 36.62 88 LYS A N 1
ATOM 743 C CA . LYS A 1 88 ? -54.979 11.022 12.873 1.00 36.62 88 LYS A CA 1
ATOM 744 C C . LYS A 1 88 ? -55.969 9.915 13.234 1.00 36.62 88 LYS A C 1
ATOM 746 O O . LYS A 1 88 ? -55.742 9.124 14.140 1.00 36.62 88 LYS A O 1
ATOM 751 N N . ILE A 1 89 ? -57.059 9.878 12.475 1.00 40.53 89 ILE A N 1
ATOM 752 C CA . ILE A 1 89 ? -58.125 8.874 12.513 1.00 40.53 89 ILE A CA 1
ATOM 753 C C . ILE A 1 89 ? -57.573 7.539 11.987 1.00 40.53 89 ILE A C 1
ATOM 755 O O . ILE A 1 89 ? -57.142 7.471 10.836 1.00 40.53 89 ILE A O 1
ATOM 759 N N . GLU A 1 90 ? -57.616 6.488 12.808 1.00 35.09 90 GLU A N 1
ATOM 760 C CA . GLU A 1 90 ? -57.274 5.113 12.423 1.00 35.09 90 GLU A CA 1
ATOM 761 C C . GLU A 1 90 ? -58.528 4.277 12.117 1.00 35.09 90 GLU A C 1
ATOM 763 O O . GLU A 1 90 ? -59.496 4.245 12.878 1.00 35.09 90 GLU A O 1
ATOM 768 N N . THR A 1 91 ? -58.489 3.577 10.984 1.00 39.06 91 THR A N 1
ATOM 769 C CA . THR A 1 91 ? -59.360 2.444 10.631 1.00 39.06 91 THR A CA 1
ATOM 770 C C . THR A 1 91 ? -58.815 1.130 11.206 1.00 39.06 91 THR A C 1
ATOM 772 O O . THR A 1 91 ? -57.600 0.996 11.345 1.00 39.06 91 THR A O 1
ATOM 775 N N . PRO A 1 92 ? -59.674 0.134 11.500 1.00 43.81 92 PRO A N 1
ATOM 776 C CA . PRO A 1 92 ? -59.291 -1.025 12.296 1.00 43.81 92 PRO A CA 1
ATOM 777 C C . PRO A 1 92 ? -58.583 -2.091 11.453 1.00 43.81 92 PRO A C 1
ATOM 779 O O . PRO A 1 92 ? -59.118 -2.541 10.437 1.00 43.81 92 PRO A O 1
ATOM 782 N N . HIS A 1 93 ? -57.420 -2.549 11.919 1.00 36.03 93 HIS A N 1
ATOM 783 C CA . HIS A 1 93 ? -56.821 -3.802 11.476 1.00 36.03 93 HIS A CA 1
ATOM 784 C C . HIS A 1 93 ? -56.519 -4.740 12.645 1.00 36.03 93 HIS A C 1
ATOM 786 O O . HIS A 1 93 ? -56.319 -4.334 13.787 1.00 36.03 93 HIS A O 1
ATOM 792 N N . ASP A 1 94 ? -56.592 -6.011 12.281 1.00 37.53 94 ASP A N 1
ATOM 793 C CA . ASP A 1 94 ? -56.723 -7.221 13.073 1.00 37.53 94 ASP A CA 1
ATOM 794 C C . ASP A 1 94 ? -55.572 -7.446 14.062 1.00 37.53 94 ASP A C 1
ATOM 796 O O . ASP A 1 94 ? -54.399 -7.263 13.730 1.00 37.53 94 ASP A O 1
ATOM 800 N N . MET A 1 95 ? -55.916 -7.898 15.270 1.00 38.72 95 MET A N 1
ATOM 801 C CA . MET A 1 95 ? -54.959 -8.292 16.301 1.00 38.72 95 MET A CA 1
ATOM 802 C C . MET A 1 95 ? -54.662 -9.790 16.216 1.00 38.72 95 MET A C 1
ATOM 804 O O . MET A 1 95 ? -55.472 -10.619 16.622 1.00 38.72 95 MET A O 1
ATOM 808 N N . THR A 1 96 ? -53.432 -10.127 15.835 1.00 36.94 96 THR A N 1
ATOM 809 C CA . THR A 1 96 ? -52.769 -11.355 16.294 1.00 36.94 96 THR A CA 1
ATOM 810 C C . THR A 1 96 ? -51.410 -10.985 16.877 1.00 36.94 96 THR A C 1
ATOM 812 O O . THR A 1 96 ? -50.490 -10.629 16.142 1.00 36.94 96 THR A O 1
ATOM 815 N N . GLN A 1 97 ? -51.301 -11.039 18.206 1.00 38.47 97 GLN A N 1
ATOM 816 C CA . GLN A 1 97 ? -50.030 -10.933 18.927 1.00 38.47 97 GLN A CA 1
ATOM 817 C C . GLN A 1 97 ? -49.155 -12.169 18.643 1.00 38.47 97 GLN A C 1
ATOM 819 O O . GLN A 1 97 ? -49.686 -13.284 18.636 1.00 38.47 97 GLN A O 1
ATOM 824 N N . PRO A 1 98 ? -47.830 -12.023 18.461 1.00 35.94 98 PRO A N 1
ATOM 825 C CA . PRO A 1 98 ? -46.916 -13.150 18.566 1.00 35.94 98 PRO A CA 1
ATOM 826 C C . PRO A 1 98 ? -46.666 -13.478 20.052 1.00 35.94 98 PRO A C 1
ATOM 828 O O . PRO A 1 98 ? -46.768 -12.589 20.901 1.00 35.94 98 PRO A O 1
ATOM 831 N N . PRO A 1 99 ? -46.350 -14.739 20.392 1.00 42.44 99 PRO A N 1
ATOM 832 C CA . PRO A 1 99 ? -46.137 -15.136 21.774 1.00 42.44 99 PRO A CA 1
ATOM 833 C C . PRO A 1 99 ? -44.814 -14.574 22.304 1.00 42.44 99 PRO A C 1
ATOM 835 O O . PRO A 1 99 ? -43.815 -14.526 21.583 1.00 42.44 99 PRO A O 1
ATOM 838 N N . GLU A 1 100 ? -44.812 -14.202 23.585 1.00 39.19 100 GLU A N 1
ATOM 839 C CA . GLU A 1 100 ? -43.604 -13.960 24.373 1.00 39.19 100 GLU A CA 1
ATOM 840 C C . GLU A 1 100 ? -42.646 -15.147 24.218 1.00 39.19 100 GLU A C 1
ATOM 842 O O . GLU A 1 100 ? -42.933 -16.279 24.618 1.00 39.19 100 GLU A O 1
ATOM 847 N N . THR A 1 101 ? -41.492 -14.893 23.607 1.00 34.44 101 THR A N 1
ATOM 848 C CA . THR A 1 101 ? -40.382 -15.839 23.571 1.00 34.44 101 THR A CA 1
ATOM 849 C C . THR A 1 101 ? -39.849 -16.014 24.985 1.00 34.44 101 THR A C 1
ATOM 851 O O . THR A 1 101 ? -39.227 -15.105 25.533 1.00 34.44 101 THR A O 1
ATOM 854 N N . ALA A 1 102 ? -40.096 -17.188 25.564 1.00 38.72 102 ALA A N 1
ATOM 855 C CA . ALA A 1 102 ? -39.464 -17.629 26.796 1.00 38.72 102 ALA A CA 1
ATOM 856 C C . ALA A 1 102 ? -37.935 -17.516 26.675 1.00 38.72 102 ALA A C 1
ATOM 858 O O . ALA A 1 102 ? -37.354 -17.968 25.684 1.00 38.72 102 ALA A O 1
ATOM 859 N N . GLU A 1 103 ? -37.295 -16.922 27.685 1.00 36.03 103 GLU A N 1
ATOM 860 C CA . GLU A 1 103 ? -35.838 -16.880 27.802 1.00 36.03 103 GLU A CA 1
ATOM 861 C C . GLU A 1 103 ? -35.279 -18.302 27.685 1.00 36.03 103 GLU A C 1
ATOM 863 O O . GLU A 1 103 ? -35.601 -19.193 28.477 1.00 36.03 103 GLU A O 1
ATOM 868 N N . ALA A 1 104 ? -34.461 -18.533 26.657 1.00 38.25 104 ALA A N 1
ATOM 869 C CA . ALA A 1 104 ? -33.785 -19.806 26.488 1.00 38.25 104 ALA A CA 1
ATOM 870 C C . ALA A 1 104 ? -32.900 -20.066 27.723 1.00 38.25 104 ALA A C 1
ATOM 872 O O . ALA A 1 104 ? -32.156 -19.173 28.139 1.00 38.25 104 ALA A O 1
ATOM 873 N N . PRO A 1 105 ? -32.948 -21.270 28.323 1.00 40.47 105 PRO A N 1
ATOM 874 C CA . PRO A 1 105 ? -32.125 -21.579 29.481 1.00 40.47 105 PRO A CA 1
ATOM 875 C C . PRO A 1 105 ? -30.639 -21.423 29.123 1.00 40.47 105 PRO A C 1
ATOM 877 O O . PRO A 1 105 ? -30.245 -21.774 28.006 1.00 40.47 105 PRO A O 1
ATOM 880 N N . PRO A 1 106 ? -29.795 -20.935 30.054 1.00 40.12 106 PRO A N 1
ATOM 881 C CA . PRO A 1 106 ? -28.375 -20.756 29.792 1.00 40.12 106 PRO A CA 1
ATOM 882 C C . PRO A 1 106 ? -27.776 -22.080 29.324 1.00 40.12 106 PRO A C 1
ATOM 884 O O . PRO A 1 106 ? -27.956 -23.125 29.966 1.00 40.12 106 PRO A O 1
ATOM 887 N N . THR A 1 107 ? -27.086 -22.027 28.185 1.00 54.09 107 THR A N 1
ATOM 888 C CA . THR A 1 107 ? -26.413 -23.181 27.592 1.00 54.09 107 THR A CA 1
ATOM 889 C C . THR A 1 107 ? -25.434 -23.790 28.594 1.00 54.09 107 THR A C 1
ATOM 891 O O . THR A 1 107 ? -24.911 -23.118 29.486 1.00 54.09 107 THR A O 1
ATOM 894 N N . GLU A 1 108 ? -25.162 -25.084 28.464 1.00 45.81 108 GLU A N 1
ATOM 895 C CA . GLU A 1 108 ? -24.229 -25.812 29.335 1.00 45.81 108 GLU A CA 1
ATOM 896 C C . GLU A 1 108 ? -22.835 -25.148 29.379 1.00 45.81 108 GLU A C 1
ATOM 898 O O . GLU A 1 108 ? -22.186 -25.100 30.426 1.00 45.81 108 GLU A O 1
ATOM 903 N N . THR A 1 109 ? -22.438 -24.497 28.281 1.00 45.41 109 THR A N 1
ATOM 904 C CA . THR A 1 109 ? -21.251 -23.638 28.173 1.00 45.41 109 THR A CA 1
ATOM 905 C C . THR A 1 109 ? -21.331 -22.391 29.063 1.00 45.41 109 THR A C 1
ATOM 907 O O . THR A 1 109 ? -20.362 -22.086 29.753 1.00 45.41 109 THR A O 1
ATOM 910 N N . SER A 1 110 ? -22.476 -21.696 29.105 1.00 42.88 110 SER A N 1
ATOM 911 C CA . SER A 1 110 ? -22.708 -20.545 29.995 1.00 42.88 110 SER A CA 1
ATOM 912 C C . SER A 1 110 ? -22.643 -20.961 31.467 1.00 42.88 110 SER A C 1
ATOM 914 O O . SER A 1 110 ? -21.921 -20.339 32.240 1.00 42.88 110 SER A O 1
ATOM 916 N N . LYS A 1 111 ? -23.281 -22.078 31.844 1.00 47.78 111 LYS A N 1
ATOM 917 C CA . LYS A 1 111 ? -23.213 -22.612 33.218 1.00 47.78 111 LYS A CA 1
ATOM 918 C C . LYS A 1 111 ? -21.788 -22.991 33.623 1.00 47.78 111 LYS A C 1
ATOM 920 O O . LYS A 1 111 ? -21.382 -22.722 34.750 1.00 47.78 111 LYS A O 1
ATOM 925 N N . THR A 1 112 ? -21.022 -23.575 32.702 1.00 46.50 112 THR A N 1
ATOM 926 C CA . THR A 1 112 ? -19.618 -23.941 32.932 1.00 46.50 112 THR A CA 1
ATOM 927 C C . THR A 1 112 ? -18.737 -22.703 33.106 1.00 46.50 112 THR A C 1
ATOM 929 O O . THR A 1 112 ? -17.911 -22.676 34.014 1.00 46.50 112 THR A O 1
ATOM 932 N N . LEU A 1 113 ? -18.941 -21.661 32.293 1.00 47.09 113 LEU A N 1
ATOM 933 C CA . LEU A 1 113 ? -18.241 -20.375 32.396 1.00 47.09 113 LEU A CA 1
ATOM 934 C C . LEU A 1 113 ? -18.567 -19.642 33.700 1.00 47.09 113 LEU A C 1
ATOM 936 O O . LEU A 1 113 ? -17.651 -19.208 34.392 1.00 47.09 113 LEU A O 1
ATOM 940 N N . THR A 1 114 ? -19.843 -19.572 34.086 1.00 46.00 114 THR A N 1
ATOM 941 C CA . THR A 1 114 ? -20.265 -18.977 35.362 1.00 46.00 114 THR A CA 1
ATOM 942 C C . THR A 1 114 ? -19.723 -19.761 36.558 1.00 46.00 114 THR A C 1
ATOM 944 O O . THR A 1 114 ? -19.235 -19.154 37.505 1.00 46.00 114 THR A O 1
ATOM 947 N N . ALA A 1 115 ? -19.730 -21.098 36.515 1.00 50.78 115 ALA A N 1
ATOM 948 C CA . ALA A 1 115 ? -19.146 -21.924 37.573 1.00 50.78 115 ALA A CA 1
ATOM 949 C C . ALA A 1 115 ? -17.621 -21.744 37.675 1.00 50.78 115 ALA A C 1
ATOM 951 O O . ALA A 1 115 ? -17.083 -21.683 38.780 1.00 50.78 115 ALA A O 1
ATOM 952 N N . LEU A 1 116 ? -16.926 -21.609 36.538 1.00 45.72 116 LEU A N 1
ATOM 953 C CA . LEU A 1 116 ? -15.501 -21.278 36.499 1.00 45.72 116 LEU A CA 1
ATOM 954 C C . LEU A 1 116 ? -15.223 -19.897 37.093 1.00 45.72 116 LEU A C 1
ATOM 956 O O . LEU A 1 116 ? -14.299 -19.769 37.890 1.00 45.72 116 LEU A O 1
ATOM 960 N N . HIS A 1 117 ? -16.035 -18.903 36.733 1.00 46.41 117 HIS A N 1
ATOM 961 C CA . HIS A 1 117 ? -15.970 -17.534 37.235 1.00 46.41 117 HIS A CA 1
ATOM 962 C C . HIS A 1 117 ? -16.161 -17.481 38.756 1.00 46.41 117 HIS A C 1
ATOM 964 O O . HIS A 1 117 ? -15.285 -16.989 39.465 1.00 46.41 117 HIS A O 1
ATOM 970 N N . THR A 1 118 ? -17.239 -18.070 39.287 1.00 48.12 118 THR A N 1
ATOM 971 C CA . THR A 1 118 ? -17.488 -18.120 40.736 1.00 48.12 118 THR A CA 1
ATOM 972 C C . THR A 1 118 ? -16.366 -18.853 41.467 1.00 48.12 118 THR A C 1
ATOM 974 O O . THR A 1 118 ? -15.903 -18.392 42.507 1.00 48.12 118 THR A O 1
ATOM 977 N N . PHE A 1 119 ? -15.870 -19.957 40.905 1.00 50.50 119 PHE A N 1
ATOM 978 C CA . PHE A 1 119 ? -14.760 -20.698 41.494 1.00 50.50 119 PHE A CA 1
ATOM 979 C C . PHE A 1 119 ? -13.458 -19.882 41.519 1.00 50.50 119 PHE A C 1
ATOM 981 O O . PHE A 1 119 ? -12.761 -19.905 42.530 1.00 50.50 119 PHE A O 1
ATOM 988 N N . PHE A 1 120 ? -13.120 -19.156 40.448 1.00 48.75 120 PHE A N 1
ATOM 989 C CA . PHE A 1 120 ? -11.880 -18.378 40.352 1.00 48.75 120 PHE A CA 1
ATOM 990 C C . PHE A 1 120 ? -11.918 -17.098 41.183 1.00 48.75 120 PHE A C 1
ATOM 992 O O . PHE A 1 120 ? -11.011 -16.865 41.986 1.00 48.75 120 PHE A O 1
ATOM 999 N N . ALA A 1 121 ? -12.971 -16.294 41.028 1.00 46.75 121 ALA A N 1
ATOM 1000 C CA . ALA A 1 121 ? -13.118 -15.031 41.735 1.00 46.75 121 ALA A CA 1
ATOM 1001 C C . ALA A 1 121 ? -13.183 -15.258 43.249 1.00 46.75 121 ALA A C 1
ATOM 1003 O O . ALA A 1 121 ? -12.496 -14.561 43.998 1.00 46.75 121 ALA A O 1
ATOM 1004 N N . GLU A 1 122 ? -13.923 -16.275 43.714 1.00 51.59 122 GLU A N 1
ATOM 1005 C CA . GLU A 1 122 ? -13.973 -16.583 45.143 1.00 51.59 122 GLU A CA 1
ATOM 1006 C C . GLU A 1 122 ? -12.693 -17.230 45.667 1.00 51.59 122 GLU A C 1
ATOM 1008 O O . GLU A 1 122 ? -12.260 -16.857 46.755 1.00 51.59 122 GLU A O 1
ATOM 1013 N N . ASN A 1 123 ? -12.061 -18.163 44.942 1.00 53.94 123 ASN A N 1
ATOM 1014 C CA . ASN A 1 123 ? -10.851 -18.812 45.460 1.00 53.94 123 ASN A CA 1
ATOM 1015 C C . ASN A 1 123 ? -9.644 -17.883 45.462 1.00 53.94 123 ASN A C 1
ATOM 1017 O O . ASN A 1 123 ? -8.909 -17.876 46.445 1.00 53.94 123 ASN A O 1
ATOM 1021 N N . ILE A 1 124 ? -9.433 -17.086 44.411 1.00 50.34 124 ILE A N 1
ATOM 1022 C CA . ILE A 1 124 ? -8.322 -16.128 44.390 1.00 50.34 124 ILE A CA 1
ATOM 1023 C C . ILE A 1 124 ? -8.558 -15.047 45.443 1.00 50.34 124 ILE A C 1
ATOM 1025 O O . ILE A 1 124 ? -7.639 -14.726 46.190 1.00 50.34 124 ILE A O 1
ATOM 1029 N N . LYS A 1 125 ? -9.785 -14.523 45.566 1.00 50.34 125 LYS A N 1
ATOM 1030 C CA . LYS A 1 125 ? -10.114 -13.529 46.596 1.00 50.34 125 LYS A CA 1
ATOM 1031 C C . LYS A 1 125 ? -9.927 -14.088 48.009 1.00 50.34 125 LYS A C 1
ATOM 1033 O O . LYS A 1 125 ? -9.175 -13.493 48.770 1.00 50.34 125 LYS A O 1
ATOM 1038 N N . LYS A 1 126 ? -10.512 -15.248 48.335 1.00 58.12 126 LYS A N 1
ATOM 1039 C CA . LYS A 1 126 ? -10.366 -15.885 49.658 1.00 58.12 126 LYS A CA 1
ATOM 1040 C C . LYS A 1 126 ? -8.911 -16.226 49.967 1.00 58.12 126 LYS A C 1
ATOM 1042 O O . LYS A 1 126 ? -8.469 -16.002 51.089 1.00 58.12 126 LYS A O 1
ATOM 1047 N N . LYS A 1 127 ? -8.146 -16.721 48.984 1.00 52.84 127 LYS A N 1
ATOM 1048 C CA . LYS A 1 127 ? -6.705 -16.957 49.155 1.00 52.84 127 LYS A CA 1
ATOM 1049 C C . LYS A 1 127 ? -5.977 -15.645 49.441 1.00 52.84 127 LYS A C 1
ATOM 1051 O O . LYS A 1 127 ? -5.235 -15.598 50.408 1.00 52.84 127 LYS A O 1
ATOM 1056 N N . LEU A 1 128 ? -6.194 -14.585 48.659 1.00 47.88 128 LEU A N 1
ATOM 1057 C CA . LEU A 1 128 ? -5.521 -13.291 48.847 1.00 47.88 128 LEU A CA 1
ATOM 1058 C C . LEU A 1 128 ? -5.901 -12.599 50.166 1.00 47.88 128 LEU A C 1
ATOM 1060 O O . LEU A 1 128 ? -5.034 -12.007 50.802 1.00 47.88 128 LEU A O 1
ATOM 1064 N N . GLU A 1 129 ? -7.161 -12.694 50.594 1.00 51.38 129 GLU A N 1
ATOM 1065 C CA . GLU A 1 129 ? -7.637 -12.180 51.886 1.00 51.38 129 GLU A CA 1
ATOM 1066 C C . GLU A 1 129 ? -6.997 -12.947 53.050 1.00 51.38 129 GLU A C 1
ATOM 1068 O O . GLU A 1 129 ? -6.412 -12.337 53.941 1.00 51.38 129 GLU A O 1
ATOM 1073 N N . HIS A 1 130 ? -6.989 -14.280 52.988 1.00 54.50 130 HIS A N 1
ATOM 1074 C CA . HIS A 1 130 ? -6.329 -15.124 53.985 1.00 54.50 130 HIS A CA 1
ATOM 1075 C C . HIS A 1 130 ? -4.812 -14.876 54.048 1.00 54.50 130 HIS A C 1
ATOM 1077 O O . HIS A 1 130 ? -4.226 -14.757 55.120 1.00 54.50 130 HIS A O 1
ATOM 1083 N N . ILE A 1 131 ? -4.180 -14.710 52.888 1.00 50.34 131 ILE A N 1
ATOM 1084 C CA . ILE A 1 131 ? -2.767 -14.349 52.745 1.00 50.34 131 ILE A CA 1
ATOM 1085 C C . ILE A 1 131 ? -2.475 -12.982 53.363 1.00 50.34 131 ILE A C 1
ATOM 1087 O O . ILE A 1 131 ? -1.451 -12.802 54.022 1.00 50.34 131 ILE A O 1
ATOM 1091 N N . HIS A 1 132 ? -3.350 -12.001 53.141 1.00 47.72 132 HIS A N 1
ATOM 1092 C CA . HIS A 1 132 ? -3.215 -10.677 53.729 1.00 47.72 132 HIS A CA 1
ATOM 1093 C C . HIS A 1 132 ? -3.258 -10.759 55.259 1.00 47.72 132 HIS A C 1
ATOM 1095 O O . HIS A 1 132 ? -2.414 -10.157 55.924 1.00 47.72 132 HIS A O 1
ATOM 1101 N N . GLU A 1 133 ? -4.181 -11.550 55.807 1.00 53.69 133 GLU A N 1
ATOM 1102 C CA . GLU A 1 133 ? -4.298 -11.801 57.245 1.00 53.69 133 GLU A CA 1
ATOM 1103 C C . GLU A 1 133 ? -3.063 -12.518 57.818 1.00 53.69 133 GLU A C 1
ATOM 1105 O O . GLU A 1 133 ? -2.507 -12.061 58.819 1.00 53.69 133 GLU A O 1
ATOM 1110 N N . GLU A 1 134 ? -2.553 -13.569 57.167 1.00 50.31 134 GLU A N 1
ATOM 1111 C CA . GLU A 1 134 ? -1.337 -14.277 57.604 1.00 50.31 134 GLU A CA 1
ATOM 1112 C C . GLU A 1 134 ? -0.085 -13.385 57.534 1.00 50.31 134 GLU A C 1
ATOM 1114 O O . GLU A 1 134 ? 0.738 -13.357 58.455 1.00 50.31 134 GLU A O 1
ATOM 1119 N N . LEU A 1 135 ? 0.049 -12.573 56.480 1.00 48.31 135 LEU A N 1
ATOM 1120 C CA . LEU A 1 135 ? 1.159 -11.629 56.330 1.00 48.31 135 LEU A CA 1
ATOM 1121 C C . LEU A 1 135 ? 1.150 -10.520 57.384 1.00 48.31 135 LEU A C 1
ATOM 1123 O O . LEU A 1 135 ? 2.210 -9.947 57.664 1.00 48.31 135 LEU A O 1
ATOM 1127 N N . GLN A 1 136 ? -0.000 -10.194 57.978 1.00 50.12 136 GLN A N 1
ATOM 1128 C CA . GLN A 1 136 ? -0.056 -9.248 59.092 1.00 50.12 136 GLN A CA 1
ATOM 1129 C C . GLN A 1 136 ? 0.510 -9.837 60.392 1.00 50.12 136 GLN A C 1
ATOM 1131 O O . GLN A 1 136 ? 1.022 -9.069 61.208 1.00 50.12 136 GLN A O 1
ATOM 1136 N N . GLN A 1 137 ? 0.502 -11.164 60.557 1.00 56.06 137 GLN A N 1
ATOM 1137 C CA . GLN A 1 137 ? 0.882 -11.821 61.814 1.00 56.06 137 GLN A CA 1
ATOM 1138 C C . GLN A 1 137 ? 2.326 -12.343 61.868 1.00 56.06 137 GLN A C 1
ATOM 1140 O O . GLN A 1 137 ? 2.842 -12.594 62.955 1.00 56.06 137 GLN A O 1
ATOM 1145 N N . LEU A 1 138 ? 3.011 -12.477 60.729 1.00 46.06 138 LEU A N 1
ATOM 1146 C CA . LEU A 1 138 ? 4.343 -13.094 60.682 1.00 46.06 138 LEU A CA 1
ATOM 1147 C C . LEU A 1 138 ? 5.513 -12.099 60.877 1.00 46.06 138 LEU A C 1
ATOM 1149 O O . LEU A 1 138 ? 5.427 -10.938 60.477 1.00 46.06 138 LEU A O 1
ATOM 1153 N N . PRO A 1 139 ? 6.661 -12.520 61.434 1.00 67.31 139 PRO A N 1
ATOM 1154 C CA . PRO A 1 139 ? 7.923 -11.774 61.387 1.00 67.31 139 PRO A CA 1
ATOM 1155 C C . PRO A 1 139 ? 8.549 -11.762 59.973 1.00 67.31 139 PRO A C 1
ATOM 1157 O O . PRO A 1 139 ? 8.316 -12.644 59.149 1.00 67.31 139 PRO A O 1
ATOM 1160 N N . ASN A 1 140 ? 9.380 -10.753 59.667 1.00 55.75 140 ASN A N 1
ATOM 1161 C CA . ASN A 1 140 ? 9.842 -10.430 58.298 1.00 55.75 140 ASN A CA 1
ATOM 1162 C C . ASN A 1 140 ? 10.446 -11.597 57.488 1.00 55.75 140 ASN A C 1
ATOM 1164 O O . ASN A 1 140 ? 10.262 -11.639 56.273 1.00 55.75 140 ASN A O 1
ATOM 1168 N N . LYS A 1 141 ? 11.147 -12.538 58.131 1.00 48.88 141 LYS A N 1
ATOM 1169 C CA . LYS A 1 141 ? 11.796 -13.676 57.454 1.00 48.88 141 LYS A CA 1
ATOM 1170 C C . LYS A 1 141 ? 10.797 -14.765 57.033 1.00 48.88 141 LYS A C 1
ATOM 1172 O O . LYS A 1 141 ? 10.989 -15.414 56.011 1.00 48.88 141 LYS A O 1
ATOM 1177 N N . GLU A 1 142 ? 9.711 -14.927 57.783 1.00 56.47 142 GLU A N 1
ATOM 1178 C CA . GLU A 1 142 ? 8.627 -15.875 57.490 1.00 56.47 142 GLU A CA 1
ATOM 1179 C C . GLU A 1 142 ? 7.641 -15.296 56.470 1.00 56.47 142 GLU A C 1
ATOM 1181 O O . GLU A 1 142 ? 7.164 -16.026 55.602 1.00 56.47 142 GLU A O 1
ATOM 1186 N N . LYS A 1 143 ? 7.449 -13.964 56.466 1.00 57.50 143 LYS A N 1
ATOM 1187 C CA . LYS A 1 143 ? 6.735 -13.267 55.380 1.00 57.50 143 LYS A CA 1
ATOM 1188 C C . LYS A 1 143 ? 7.352 -13.558 54.013 1.00 57.50 143 LYS A C 1
ATOM 1190 O O . LYS A 1 143 ? 6.618 -13.727 53.052 1.00 57.50 143 LYS A O 1
ATOM 1195 N N . TYR A 1 144 ? 8.681 -13.634 53.921 1.00 50.91 144 TYR A N 1
ATOM 1196 C CA . TYR A 1 144 ? 9.384 -13.906 52.663 1.00 50.91 144 TYR A CA 1
ATOM 1197 C C . TYR A 1 144 ? 9.088 -15.310 52.111 1.00 50.91 144 TYR A C 1
ATOM 1199 O O . TYR A 1 144 ? 8.753 -15.455 50.938 1.00 50.91 144 TYR A O 1
ATOM 1207 N N . ILE A 1 145 ? 9.149 -16.338 52.966 1.00 60.66 145 ILE A N 1
ATOM 1208 C CA . ILE A 1 145 ? 8.845 -17.728 52.584 1.00 60.66 145 ILE A CA 1
ATOM 1209 C C . ILE A 1 145 ? 7.378 -17.857 52.165 1.00 60.66 145 ILE A C 1
ATOM 1211 O O . ILE A 1 145 ? 7.072 -18.513 51.169 1.00 60.66 145 ILE A O 1
ATOM 1215 N N . LEU A 1 146 ? 6.477 -17.194 52.895 1.00 58.78 146 LEU A N 1
ATOM 1216 C CA . LEU A 1 146 ? 5.061 -17.177 52.560 1.00 58.78 146 LEU A CA 1
ATOM 1217 C C . LEU A 1 146 ? 4.822 -16.476 51.210 1.00 58.78 146 LEU A C 1
ATOM 1219 O O . LEU A 1 146 ? 4.179 -17.059 50.345 1.00 58.78 146 LEU A O 1
ATOM 1223 N N . VAL A 1 147 ? 5.408 -15.294 50.976 1.00 55.06 147 VAL A N 1
ATOM 1224 C CA . VAL A 1 147 ? 5.305 -14.554 49.700 1.00 55.06 147 VAL A CA 1
ATOM 1225 C C . VAL A 1 147 ? 5.821 -15.374 48.516 1.00 55.06 147 VAL A C 1
ATOM 1227 O O . VAL A 1 147 ? 5.159 -15.402 47.483 1.00 55.06 147 VAL A O 1
ATOM 1230 N N . GLN A 1 148 ? 6.947 -16.083 48.650 1.00 53.50 148 GLN A N 1
ATOM 1231 C CA . GLN A 1 148 ? 7.439 -16.958 47.577 1.00 53.50 148 GLN A CA 1
ATOM 1232 C C . GLN A 1 148 ? 6.465 -18.097 47.266 1.00 53.50 148 GLN A C 1
ATOM 1234 O O . GLN A 1 148 ? 6.166 -18.347 46.101 1.00 53.50 148 GLN A O 1
ATOM 1239 N N . LYS A 1 149 ? 5.922 -18.753 48.296 1.00 61.66 149 LYS A N 1
ATOM 1240 C CA . LYS A 1 149 ? 4.951 -19.843 48.130 1.00 61.66 149 LYS A CA 1
ATOM 1241 C C . LYS A 1 149 ? 3.641 -19.349 47.504 1.00 61.66 149 LYS A C 1
ATOM 1243 O O . LYS A 1 149 ? 3.035 -20.040 46.692 1.00 61.66 149 LYS A O 1
ATOM 1248 N N . ILE A 1 150 ? 3.233 -18.128 47.845 1.00 59.47 150 ILE A N 1
ATOM 1249 C CA . ILE A 1 150 ? 2.075 -17.449 47.257 1.00 59.47 150 ILE A CA 1
ATOM 1250 C C . ILE A 1 150 ? 2.320 -17.130 45.789 1.00 59.47 150 ILE A C 1
ATOM 1252 O O . ILE A 1 150 ? 1.471 -17.439 44.964 1.00 59.47 150 ILE A O 1
ATOM 1256 N N . LEU A 1 151 ? 3.466 -16.540 45.454 1.00 53.59 151 LEU A N 1
ATOM 1257 C CA . LEU A 1 151 ? 3.818 -16.215 44.073 1.00 53.59 151 LEU A CA 1
ATOM 1258 C C . LEU A 1 151 ? 3.862 -17.464 43.200 1.00 53.59 151 LEU A C 1
ATOM 1260 O O . LEU A 1 151 ? 3.359 -17.441 42.082 1.00 53.59 151 LEU A O 1
ATOM 1264 N N . GLN A 1 152 ? 4.382 -18.566 43.734 1.00 57.81 152 GLN A N 1
ATOM 1265 C CA . GLN A 1 152 ? 4.403 -19.852 43.049 1.00 57.81 152 GLN A CA 1
ATOM 1266 C C . GLN A 1 152 ? 2.981 -20.372 42.775 1.00 57.81 152 GLN A C 1
ATOM 1268 O O . GLN A 1 152 ? 2.664 -20.706 41.637 1.00 57.81 152 GLN A O 1
ATOM 1273 N N . ASN A 1 153 ? 2.095 -20.326 43.774 1.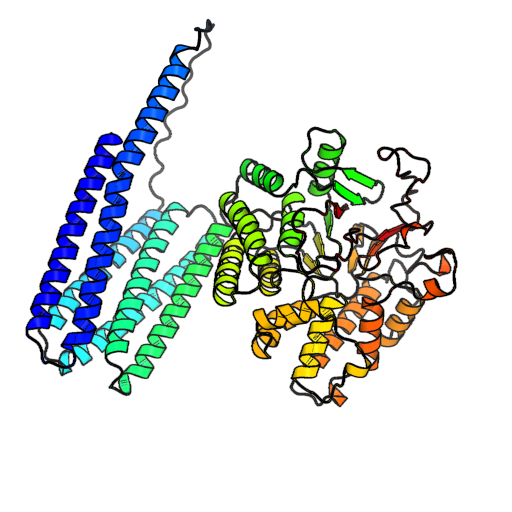00 60.41 153 ASN A N 1
ATOM 1274 C CA . ASN A 1 153 ? 0.693 -20.730 43.621 1.00 60.41 153 ASN A CA 1
ATOM 1275 C C . ASN A 1 153 ? -0.100 -19.808 42.679 1.00 60.41 153 ASN A C 1
ATOM 1277 O O . ASN A 1 153 ? -0.921 -20.281 41.903 1.00 60.41 153 ASN A O 1
ATOM 1281 N N . VAL A 1 154 ? 0.134 -18.493 42.737 1.00 58.41 154 VAL A N 1
ATOM 1282 C CA . VAL A 1 154 ? -0.506 -17.514 41.845 1.00 58.41 154 VAL A CA 1
ATOM 1283 C C . VAL A 1 154 ? -0.040 -17.731 40.407 1.00 58.41 154 VAL A C 1
ATOM 1285 O O . VAL A 1 154 ? -0.860 -17.709 39.498 1.00 58.41 154 VAL A O 1
ATOM 1288 N N . THR A 1 155 ? 1.251 -17.999 40.201 1.00 52.97 155 THR A N 1
ATOM 1289 C CA . THR A 1 155 ? 1.812 -18.311 38.878 1.00 52.97 155 THR A CA 1
ATOM 1290 C C . THR A 1 155 ? 1.208 -19.596 38.310 1.00 52.97 155 THR A C 1
ATOM 1292 O O . THR A 1 155 ? 0.853 -19.642 37.134 1.00 52.97 155 THR A O 1
ATOM 1295 N N . GLU A 1 156 ? 1.030 -20.629 39.137 1.00 63.12 156 GLU A N 1
ATOM 1296 C CA . GLU A 1 156 ? 0.390 -21.887 38.739 1.00 63.12 156 GLU A CA 1
ATOM 1297 C C . GLU A 1 156 ? -1.100 -21.694 38.399 1.00 63.12 156 GLU A C 1
ATOM 1299 O O . GLU A 1 156 ? -1.553 -22.113 37.331 1.00 63.12 156 GLU A O 1
ATOM 1304 N N . ASP A 1 157 ? -1.858 -20.992 39.251 1.00 60.25 157 ASP A N 1
ATOM 1305 C CA . ASP A 1 157 ? -3.271 -20.660 39.008 1.00 60.25 157 ASP A CA 1
ATOM 1306 C C . ASP A 1 157 ? -3.430 -19.817 37.720 1.00 60.25 157 ASP A C 1
ATOM 1308 O O . ASP A 1 157 ? -4.363 -20.028 36.935 1.00 60.25 157 ASP A O 1
ATOM 1312 N N . PHE A 1 158 ? -2.484 -18.916 37.442 1.00 58.88 158 PHE A N 1
ATOM 1313 C CA . PHE A 1 158 ? -2.458 -18.108 36.224 1.00 58.88 158 PHE A CA 1
ATOM 1314 C C . PHE A 1 158 ? -2.125 -18.934 34.974 1.00 58.88 158 PHE A C 1
ATOM 1316 O O . PHE A 1 158 ? -2.831 -18.851 33.971 1.00 58.88 158 PHE A O 1
ATOM 1323 N N . THR A 1 159 ? -1.119 -19.807 35.050 1.00 54.47 159 THR A N 1
ATOM 1324 C CA . THR A 1 159 ? -0.744 -20.738 33.967 1.00 54.47 159 THR A CA 1
ATOM 1325 C C . THR A 1 159 ? -1.917 -21.649 33.594 1.00 54.47 159 THR A C 1
ATOM 1327 O O . THR A 1 159 ? -2.230 -21.856 32.417 1.00 54.47 159 THR A O 1
ATOM 1330 N N . ASN A 1 160 ? -2.637 -22.144 34.602 1.00 61.50 160 ASN A N 1
ATOM 1331 C CA . ASN A 1 160 ? -3.854 -22.924 34.409 1.00 61.50 160 ASN A CA 1
ATOM 1332 C C . ASN A 1 160 ? -4.973 -22.097 33.754 1.00 61.50 160 ASN A C 1
ATOM 1334 O O . ASN A 1 160 ? -5.725 -22.621 32.930 1.00 61.50 160 ASN A O 1
ATOM 1338 N N . THR A 1 161 ? -5.071 -20.805 34.079 1.00 62.59 161 THR A N 1
ATOM 1339 C CA . THR A 1 161 ? -6.025 -19.871 33.459 1.00 62.59 161 THR A CA 1
ATOM 1340 C C . THR A 1 161 ? -5.690 -19.628 31.994 1.00 62.59 161 THR A C 1
ATOM 1342 O O . THR A 1 161 ? -6.565 -19.804 31.151 1.00 62.59 161 THR A O 1
ATOM 1345 N N . LEU A 1 162 ? -4.430 -19.329 31.667 1.00 53.81 162 LEU A N 1
ATOM 1346 C CA . LEU A 1 162 ? -3.954 -19.187 30.287 1.00 53.81 162 LEU A CA 1
ATOM 1347 C C . LEU A 1 162 ? -4.230 -20.451 29.467 1.00 53.81 162 LEU A C 1
ATOM 1349 O O . LEU A 1 162 ? -4.771 -20.376 28.367 1.00 53.81 162 LEU A O 1
ATOM 1353 N N . THR A 1 163 ? -3.968 -21.629 30.038 1.00 63.09 163 THR A N 1
ATOM 1354 C CA . THR A 1 163 ? -4.270 -22.918 29.394 1.00 63.09 163 THR A CA 1
ATOM 1355 C C . THR A 1 163 ? -5.768 -23.070 29.106 1.00 63.09 163 THR A C 1
ATOM 1357 O O . THR A 1 163 ? -6.169 -23.543 28.042 1.00 63.09 163 THR A O 1
ATOM 1360 N N . ARG A 1 164 ? -6.631 -22.652 30.039 1.00 60.84 164 ARG A N 1
ATOM 1361 C CA . ARG A 1 164 ? -8.088 -22.693 29.857 1.00 60.84 164 ARG A CA 1
ATOM 1362 C C . ARG A 1 164 ? -8.581 -21.649 28.857 1.00 60.84 164 ARG A C 1
ATOM 1364 O O . ARG A 1 164 ? -9.471 -21.976 28.082 1.00 60.84 164 ARG A O 1
ATOM 1371 N N . LEU A 1 165 ? -8.001 -20.449 28.838 1.00 55.69 165 LEU A N 1
ATOM 1372 C CA . LEU A 1 165 ? -8.300 -19.409 27.852 1.00 55.69 165 LEU A CA 1
ATOM 1373 C C . LEU A 1 165 ? -7.916 -19.846 26.448 1.00 55.69 165 LEU A C 1
ATOM 1375 O O . LEU A 1 165 ? -8.730 -19.697 25.549 1.00 55.69 165 LEU A O 1
ATOM 1379 N N . LYS A 1 166 ? -6.750 -20.473 26.279 1.00 57.88 166 LYS A N 1
ATOM 1380 C CA . LYS A 1 166 ? -6.335 -21.072 25.009 1.00 57.88 166 LYS A CA 1
ATOM 1381 C C . LYS A 1 166 ? -7.342 -22.120 24.530 1.00 57.88 166 LYS A C 1
ATOM 1383 O O . LYS A 1 166 ? -7.847 -22.037 23.419 1.00 57.88 166 LYS A O 1
ATOM 1388 N N . ASN A 1 167 ? -7.762 -23.018 25.423 1.00 60.03 167 ASN A N 1
ATOM 1389 C CA . ASN A 1 167 ? -8.816 -23.992 25.119 1.00 60.03 167 ASN A CA 1
ATOM 1390 C C . ASN A 1 167 ? -10.179 -23.344 24.808 1.00 60.03 167 ASN A C 1
ATOM 1392 O O . ASN A 1 167 ? -10.992 -23.943 24.106 1.00 60.03 167 ASN A O 1
ATOM 1396 N N . ILE A 1 168 ? -10.482 -22.171 25.375 1.00 55.88 168 ILE A N 1
ATOM 1397 C CA . ILE A 1 168 ? -11.690 -21.405 25.049 1.00 55.88 168 ILE A CA 1
ATOM 1398 C C . ILE A 1 168 ? -11.527 -20.760 23.678 1.00 55.88 168 ILE A C 1
ATOM 1400 O O . ILE A 1 168 ? -12.411 -20.956 22.860 1.00 55.88 168 ILE A O 1
ATOM 1404 N N . GLN A 1 169 ? -10.421 -20.066 23.404 1.00 53.19 169 GLN A N 1
ATOM 1405 C CA . GLN A 1 169 ? -10.085 -19.470 22.110 1.00 53.19 169 GLN A CA 1
ATOM 1406 C C . GLN A 1 169 ? -10.228 -20.499 20.986 1.00 53.19 169 GLN A C 1
ATOM 1408 O O . GLN A 1 169 ? -10.977 -20.258 20.045 1.00 53.19 169 GLN A O 1
ATOM 1413 N N . ASP A 1 170 ? -9.647 -21.690 21.151 1.00 56.88 170 ASP A N 1
ATOM 1414 C CA . ASP A 1 170 ? -9.769 -22.804 20.202 1.00 56.88 170 ASP A CA 1
ATOM 1415 C C . ASP A 1 170 ? -11.236 -23.216 19.956 1.00 56.88 170 ASP A C 1
ATOM 1417 O O . ASP A 1 170 ? -11.607 -23.614 18.851 1.00 56.88 170 ASP A O 1
ATOM 1421 N N . LYS A 1 171 ? -12.105 -23.080 20.969 1.00 56.22 171 LYS A N 1
ATOM 1422 C CA . LYS A 1 171 ? -13.554 -23.329 20.869 1.00 56.22 171 LYS A CA 1
ATOM 1423 C C . LYS A 1 171 ? -14.343 -22.138 20.312 1.00 56.22 171 LYS A C 1
ATOM 1425 O O . LYS A 1 171 ? -15.337 -22.372 19.630 1.00 56.22 171 LYS A O 1
ATOM 1430 N N . ILE A 1 172 ? -13.939 -20.888 20.569 1.00 55.25 172 ILE A N 1
ATOM 1431 C CA . ILE A 1 172 ? -14.575 -19.675 20.012 1.00 55.25 172 ILE A CA 1
ATOM 1432 C C . ILE A 1 172 ? -14.418 -19.668 18.494 1.00 55.25 172 ILE A C 1
ATOM 1434 O O . ILE A 1 172 ? -15.392 -19.440 17.776 1.00 55.25 172 ILE A O 1
ATOM 1438 N N . THR A 1 173 ? -13.228 -20.024 18.009 1.00 51.78 173 THR A N 1
ATOM 1439 C CA . THR A 1 173 ? -12.932 -20.202 16.581 1.00 51.78 173 THR A CA 1
ATOM 1440 C C . THR A 1 173 ? -13.861 -21.235 15.918 1.00 51.78 173 THR A C 1
ATOM 1442 O O . THR A 1 173 ? -13.987 -21.258 14.696 1.00 51.78 173 THR A O 1
ATOM 1445 N N . ALA A 1 174 ? -14.569 -22.064 16.702 1.00 48.19 174 ALA A N 1
ATOM 1446 C CA . ALA A 1 174 ? -15.393 -23.165 16.217 1.00 48.19 174 ALA A CA 1
ATOM 1447 C C . ALA A 1 174 ? -16.923 -22.921 16.114 1.00 48.19 174 ALA A C 1
ATOM 1449 O O . ALA A 1 174 ? -17.546 -23.815 15.540 1.00 48.19 174 ALA A O 1
ATOM 1450 N N . LYS A 1 175 ? -17.531 -21.803 16.603 1.00 43.47 175 LYS A N 1
ATOM 1451 C CA . LYS A 1 175 ? -18.906 -21.243 16.291 1.00 43.47 175 LYS A CA 1
ATOM 1452 C C . LYS A 1 175 ? -19.542 -20.392 17.444 1.00 43.47 175 LYS A C 1
ATOM 1454 O O . LYS A 1 175 ? -19.326 -20.712 18.604 1.00 43.47 175 LYS A O 1
ATOM 1459 N N . GLN A 1 176 ? -20.359 -19.370 17.074 1.00 46.81 176 GLN A N 1
ATOM 1460 C CA . GLN A 1 176 ? -21.264 -18.394 17.795 1.00 46.81 176 GLN A CA 1
ATOM 1461 C C . GLN A 1 176 ? -21.704 -18.614 19.282 1.00 46.81 176 GLN A C 1
ATOM 1463 O O . GLN A 1 176 ? -21.724 -19.748 19.746 1.00 46.81 176 GLN A O 1
ATOM 1468 N N . PRO A 1 177 ? -22.351 -17.625 19.970 1.00 53.81 177 PRO A N 1
ATOM 1469 C CA . PRO A 1 177 ? -22.070 -16.193 20.152 1.00 53.81 177 PRO A CA 1
ATOM 1470 C C . PRO A 1 177 ? -21.707 -15.912 21.637 1.00 53.81 177 PRO A C 1
ATOM 1472 O O . PRO A 1 177 ? -22.486 -16.182 22.551 1.00 53.81 177 PRO A O 1
ATOM 1475 N N . LEU A 1 178 ? -20.512 -15.373 21.904 1.00 53.16 178 LEU A N 1
ATOM 1476 C CA . LEU A 1 178 ? -19.907 -15.329 23.253 1.00 53.16 178 LEU A CA 1
ATOM 1477 C C . LEU A 1 178 ? -19.765 -13.927 23.870 1.00 53.16 178 LEU A C 1
ATOM 1479 O O . LEU A 1 178 ? -19.188 -13.785 24.946 1.00 53.16 178 LEU A O 1
ATOM 1483 N N . LEU A 1 179 ? -20.325 -12.894 23.238 1.00 51.00 179 LEU A N 1
ATOM 1484 C CA . LEU A 1 179 ? -20.096 -11.487 23.601 1.00 51.00 179 LEU A CA 1
ATOM 1485 C C . LEU A 1 179 ? -20.443 -11.126 25.058 1.00 51.00 179 LEU A C 1
ATOM 1487 O O . LEU A 1 179 ? -19.715 -10.352 25.677 1.00 51.00 179 LEU A O 1
ATOM 1491 N N . GLN A 1 180 ? -21.507 -11.695 25.636 1.00 53.47 180 GLN A N 1
ATOM 1492 C CA . GLN A 1 180 ? -21.865 -11.431 27.040 1.00 53.47 180 GLN A CA 1
ATOM 1493 C C . GLN A 1 180 ? -20.929 -12.134 28.034 1.00 53.47 180 GLN A C 1
ATOM 1495 O O . GLN A 1 180 ? -20.573 -11.550 29.054 1.00 53.47 180 GLN A O 1
ATOM 1500 N N . ASN A 1 181 ? -20.478 -13.352 27.718 1.00 55.94 181 ASN A N 1
ATOM 1501 C CA . ASN A 1 181 ? -19.548 -14.094 28.572 1.00 55.94 181 ASN A CA 1
ATOM 1502 C C . ASN A 1 181 ? -18.123 -13.535 28.479 1.00 55.94 181 ASN A C 1
ATOM 1504 O O . ASN A 1 181 ? -17.389 -13.580 29.461 1.00 55.94 181 ASN A O 1
ATOM 1508 N N . TRP A 1 182 ? -17.739 -12.976 27.327 1.00 60.62 182 TRP A N 1
ATOM 1509 C CA . TRP A 1 182 ? -16.429 -12.358 27.160 1.00 60.62 182 TRP A CA 1
ATOM 1510 C C . TRP A 1 182 ? -16.228 -11.145 28.059 1.00 60.62 182 TRP A C 1
ATOM 1512 O O . TRP A 1 182 ? -15.176 -11.037 28.672 1.00 60.62 182 TRP A O 1
ATOM 1522 N N . ARG A 1 183 ? -17.227 -10.259 28.187 1.00 58.72 183 ARG A N 1
ATOM 1523 C CA . ARG A 1 183 ? -17.103 -9.078 29.059 1.00 58.72 183 ARG A CA 1
ATOM 1524 C C . ARG A 1 183 ? -16.771 -9.461 30.502 1.00 58.72 183 ARG A C 1
ATOM 1526 O O . ARG A 1 183 ? -15.882 -8.861 31.084 1.00 58.72 183 ARG A O 1
ATOM 1533 N N . ALA A 1 184 ? -17.408 -10.505 31.034 1.00 56.56 184 ALA A N 1
ATOM 1534 C CA . ALA A 1 184 ? -17.091 -11.010 32.370 1.00 56.56 184 ALA A CA 1
ATOM 1535 C C . ALA A 1 184 ? -15.649 -11.547 32.459 1.00 56.56 184 ALA A C 1
ATOM 1537 O O . ALA A 1 184 ? -14.903 -11.149 33.347 1.00 56.56 184 ALA A O 1
ATOM 1538 N N . ILE A 1 185 ? -15.223 -12.377 31.494 1.00 57.94 185 ILE A N 1
ATOM 1539 C CA . ILE A 1 185 ? -13.844 -12.902 31.432 1.00 57.94 185 ILE A CA 1
ATOM 1540 C C . ILE A 1 185 ? -12.820 -11.763 31.325 1.00 57.94 185 ILE A C 1
ATOM 1542 O O . ILE A 1 185 ? -11.776 -11.805 31.969 1.00 57.94 185 ILE A O 1
ATOM 1546 N N . HIS A 1 186 ? -13.116 -10.757 30.506 1.00 62.84 186 HIS A N 1
ATOM 1547 C CA . HIS A 1 186 ? -12.282 -9.585 30.292 1.00 62.84 186 HIS A CA 1
ATOM 1548 C C . HIS A 1 186 ? -12.100 -8.778 31.579 1.00 62.84 186 HIS A C 1
ATOM 1550 O O . HIS A 1 186 ? -10.969 -8.453 31.949 1.00 62.84 186 HIS A O 1
ATOM 1556 N N . ASP A 1 187 ? -13.200 -8.466 32.264 1.00 62.66 187 ASP A N 1
ATOM 1557 C CA . ASP A 1 187 ? -13.175 -7.699 33.507 1.00 62.66 187 ASP A CA 1
ATOM 1558 C C . ASP A 1 187 ? -12.373 -8.449 34.584 1.00 62.66 187 ASP A C 1
ATOM 1560 O O . ASP A 1 187 ? -11.520 -7.857 35.249 1.00 62.66 187 ASP A O 1
ATOM 1564 N N . ASP A 1 188 ? -12.532 -9.770 34.680 1.00 56.12 188 ASP A N 1
ATOM 1565 C CA . ASP A 1 188 ? -11.763 -10.605 35.608 1.00 56.12 188 ASP A CA 1
ATOM 1566 C C . ASP A 1 188 ? -10.270 -10.676 35.270 1.00 56.12 188 ASP A C 1
ATOM 1568 O O . ASP A 1 188 ? -9.418 -10.656 36.171 1.00 56.12 188 ASP A O 1
ATOM 1572 N N . LEU A 1 189 ? -9.925 -10.760 33.980 1.00 61.53 189 LEU A N 1
ATOM 1573 C CA . LEU A 1 189 ? -8.528 -10.763 33.556 1.00 61.53 189 LEU A CA 1
ATOM 1574 C C . LEU A 1 189 ? -7.866 -9.415 33.820 1.00 61.53 189 LEU A C 1
ATOM 1576 O O . LEU A 1 189 ? -6.732 -9.377 34.292 1.00 61.53 189 LEU A O 1
ATOM 1580 N N . THR A 1 190 ? -8.593 -8.325 33.583 1.00 64.06 190 THR A N 1
ATOM 1581 C CA . THR A 1 190 ? -8.149 -6.958 33.873 1.00 64.06 190 THR A CA 1
ATOM 1582 C C . THR A 1 190 ? -7.875 -6.794 35.367 1.00 64.06 190 THR A C 1
ATOM 1584 O O . THR A 1 190 ? -6.789 -6.369 35.753 1.00 64.06 190 THR A O 1
ATOM 1587 N N . ILE A 1 191 ? -8.794 -7.256 36.223 1.00 63.44 191 ILE A N 1
ATOM 1588 C CA . ILE A 1 191 ? -8.606 -7.262 37.682 1.00 63.44 191 ILE A CA 1
ATOM 1589 C C . ILE A 1 191 ? -7.381 -8.096 38.085 1.00 63.44 191 ILE A C 1
ATOM 1591 O O . ILE A 1 191 ? -6.636 -7.722 38.995 1.00 63.44 191 ILE A O 1
ATOM 1595 N N . SER A 1 192 ? -7.168 -9.245 37.442 1.00 60.12 192 SER A N 1
ATOM 1596 C CA . SER A 1 192 ? -6.032 -10.125 37.738 1.00 60.12 192 SER A CA 1
ATOM 1597 C C . SER A 1 192 ? -4.700 -9.489 37.334 1.00 60.12 192 SER A C 1
ATOM 1599 O O . SER A 1 192 ? -3.739 -9.559 38.100 1.00 60.12 192 SER A O 1
ATOM 1601 N N . ILE A 1 193 ? -4.667 -8.819 36.181 1.00 64.50 193 ILE A N 1
ATOM 1602 C CA . ILE A 1 193 ? -3.529 -8.042 35.682 1.00 64.50 193 ILE A CA 1
ATOM 1603 C C . ILE A 1 193 ? -3.208 -6.881 36.633 1.00 64.50 193 ILE A C 1
ATOM 1605 O O . ILE A 1 193 ? -2.057 -6.743 37.045 1.00 64.50 193 ILE A O 1
ATOM 1609 N N . ASP A 1 194 ? -4.213 -6.115 37.063 1.00 65.44 194 ASP A N 1
ATOM 1610 C CA . ASP A 1 194 ? -4.037 -4.986 37.988 1.00 65.44 194 ASP A CA 1
ATOM 1611 C C . ASP A 1 194 ? -3.472 -5.438 39.344 1.00 65.44 194 ASP A C 1
ATOM 1613 O O . ASP A 1 194 ? -2.582 -4.804 39.922 1.00 65.44 194 ASP A O 1
ATOM 1617 N N . ARG A 1 195 ? -3.954 -6.577 39.858 1.00 61.06 195 ARG A N 1
ATOM 1618 C CA . ARG A 1 195 ? -3.421 -7.189 41.086 1.00 61.06 195 ARG A CA 1
ATOM 1619 C C . ARG A 1 195 ? -1.967 -7.620 40.918 1.00 61.06 195 ARG A C 1
ATOM 1621 O O . ARG A 1 195 ? -1.187 -7.488 41.859 1.00 61.06 195 ARG A O 1
ATOM 1628 N N . PHE A 1 196 ? -1.598 -8.112 39.742 1.00 62.44 196 PHE A N 1
ATOM 1629 C CA . PHE A 1 196 ? -0.229 -8.505 39.430 1.00 62.44 196 PHE A CA 1
ATOM 1630 C C . PHE A 1 196 ? 0.705 -7.293 39.356 1.00 62.44 196 PHE A C 1
ATOM 1632 O O . PHE A 1 196 ? 1.751 -7.299 40.000 1.00 62.44 196 PHE A O 1
ATOM 1639 N N . ASP A 1 197 ? 0.291 -6.223 38.668 1.00 62.12 197 ASP A N 1
ATOM 1640 C CA . ASP A 1 197 ? 1.009 -4.943 38.644 1.00 62.12 197 ASP A CA 1
ATOM 1641 C C . ASP A 1 197 ? 1.228 -4.415 40.073 1.00 62.12 197 ASP A C 1
ATOM 1643 O O . ASP A 1 197 ? 2.321 -3.962 40.423 1.00 62.12 197 ASP A O 1
ATOM 1647 N N . ALA A 1 198 ? 0.223 -4.526 40.948 1.00 59.50 198 ALA A N 1
ATOM 1648 C CA . ALA A 1 198 ? 0.353 -4.139 42.351 1.00 59.50 198 ALA A CA 1
ATOM 1649 C C . ALA A 1 198 ? 1.392 -4.987 43.114 1.00 59.50 198 ALA A C 1
ATOM 1651 O O . ALA A 1 198 ? 2.189 -4.437 43.879 1.00 59.50 198 ALA A O 1
ATOM 1652 N N . VAL A 1 199 ? 1.430 -6.307 42.895 1.00 60.69 199 VAL A N 1
ATOM 1653 C CA . VAL A 1 199 ? 2.423 -7.208 43.511 1.00 60.69 199 VAL A CA 1
ATOM 1654 C C . VAL A 1 199 ? 3.833 -6.922 42.988 1.00 60.69 199 VAL A C 1
ATOM 1656 O O . VAL A 1 199 ? 4.760 -6.797 43.790 1.00 60.69 199 VAL A O 1
ATOM 1659 N N . THR A 1 200 ? 4.002 -6.739 41.679 1.00 60.69 200 THR A N 1
ATOM 1660 C CA . THR A 1 200 ? 5.284 -6.370 41.061 1.00 60.69 200 THR A CA 1
ATOM 1661 C C . THR A 1 200 ? 5.794 -5.037 41.608 1.00 60.69 200 THR A C 1
ATOM 1663 O O . THR A 1 200 ? 6.955 -4.927 42.001 1.00 60.69 200 THR A O 1
ATOM 1666 N N . ASN A 1 201 ? 4.918 -4.039 41.750 1.00 63.81 201 ASN A N 1
ATOM 1667 C CA . ASN A 1 201 ? 5.260 -2.757 42.368 1.00 63.81 201 ASN A CA 1
ATOM 1668 C C . ASN A 1 201 ? 5.677 -2.903 43.842 1.00 63.81 201 ASN A C 1
ATOM 1670 O O . ASN A 1 201 ? 6.638 -2.266 44.277 1.00 63.81 201 ASN A O 1
ATOM 1674 N N . LEU A 1 202 ? 5.014 -3.773 44.612 1.00 58.62 202 LEU A N 1
ATOM 1675 C CA . LEU A 1 202 ? 5.392 -4.069 45.999 1.00 58.62 202 LEU A CA 1
ATOM 1676 C C . LEU A 1 202 ? 6.752 -4.775 46.111 1.00 58.62 202 LEU A C 1
ATOM 1678 O O . LEU A 1 202 ? 7.498 -4.501 47.054 1.00 58.62 202 LEU A O 1
ATOM 1682 N N . LEU A 1 203 ? 7.091 -5.653 45.164 1.00 60.97 203 LEU A N 1
ATOM 1683 C CA . LEU A 1 203 ? 8.401 -6.310 45.093 1.00 60.97 203 LEU A CA 1
ATOM 1684 C C . LEU A 1 203 ? 9.501 -5.337 44.649 1.00 60.97 203 LEU A C 1
ATOM 1686 O O . LEU A 1 203 ? 10.588 -5.342 45.226 1.00 60.97 203 LEU A O 1
ATOM 1690 N N . ASN A 1 204 ? 9.200 -4.434 43.712 1.00 58.03 204 ASN A N 1
ATOM 1691 C CA . ASN A 1 204 ? 10.104 -3.369 43.269 1.00 58.03 204 ASN A CA 1
ATOM 1692 C C . ASN A 1 204 ? 10.479 -2.389 44.399 1.00 58.03 204 ASN A C 1
ATOM 1694 O O . ASN A 1 204 ? 11.573 -1.826 44.393 1.00 58.03 204 ASN A O 1
ATOM 1698 N N . LEU A 1 205 ? 9.622 -2.227 45.412 1.00 59.03 205 LEU A N 1
ATOM 1699 C CA . LEU A 1 205 ? 9.933 -1.468 46.633 1.00 59.03 205 LEU A CA 1
ATOM 1700 C C . LEU A 1 205 ? 10.911 -2.196 47.581 1.00 59.03 205 LEU A C 1
ATOM 1702 O O . LEU A 1 205 ? 11.328 -1.610 48.580 1.00 59.03 205 LEU A O 1
ATOM 1706 N N . ARG A 1 206 ? 11.282 -3.452 47.290 1.00 60.31 206 ARG A N 1
ATOM 1707 C CA . ARG A 1 206 ? 12.234 -4.284 48.051 1.00 60.31 206 ARG A CA 1
ATOM 1708 C C . ARG A 1 206 ? 13.424 -4.755 47.197 1.00 60.31 206 ARG A C 1
ATOM 1710 O O . ARG A 1 206 ? 13.923 -5.865 47.390 1.00 60.31 206 ARG A O 1
ATOM 1717 N N . LYS A 1 207 ? 13.877 -3.920 46.254 1.00 53.53 207 LYS A N 1
ATOM 1718 C CA . LYS A 1 207 ? 14.999 -4.201 45.330 1.00 53.53 207 LYS A CA 1
ATOM 1719 C C . LYS A 1 207 ? 16.357 -4.467 45.995 1.00 53.53 207 LYS A C 1
ATOM 1721 O O . LYS A 1 207 ? 17.265 -4.923 45.318 1.00 53.53 207 LYS A O 1
ATOM 1726 N N . ASP A 1 208 ? 16.493 -4.237 47.298 1.00 57.03 208 ASP A N 1
ATOM 1727 C CA . ASP A 1 208 ? 17.772 -4.352 48.014 1.00 57.03 208 ASP A CA 1
ATOM 1728 C C . ASP A 1 208 ? 18.281 -5.804 48.177 1.00 57.03 208 ASP A C 1
ATOM 1730 O O . ASP A 1 208 ? 19.385 -6.017 48.676 1.00 57.03 208 ASP A O 1
ATOM 1734 N N . GLU A 1 209 ? 17.511 -6.817 47.761 1.00 58.59 209 GLU A N 1
ATOM 1735 C CA . GLU A 1 209 ? 17.932 -8.222 47.777 1.00 58.59 209 GLU A CA 1
ATOM 1736 C C . GLU A 1 209 ? 18.081 -8.764 46.349 1.00 58.59 209 GLU A C 1
ATOM 1738 O O . GLU A 1 209 ? 17.098 -8.920 45.628 1.00 58.59 209 GLU A O 1
ATOM 1743 N N . GLU A 1 210 ? 19.307 -9.140 45.978 1.00 57.91 210 GLU A N 1
ATOM 1744 C CA . GLU A 1 210 ? 19.713 -9.753 44.695 1.00 57.91 210 GLU A CA 1
ATOM 1745 C C . GLU A 1 210 ? 18.813 -10.943 44.269 1.00 57.91 210 GLU A C 1
ATOM 1747 O O . GLU A 1 210 ? 18.641 -11.235 43.089 1.00 57.91 210 GLU A O 1
ATOM 1752 N N . LYS A 1 211 ? 18.153 -11.609 45.232 1.00 57.97 211 LYS A N 1
ATOM 1753 C CA . LYS A 1 211 ? 17.184 -12.694 44.989 1.00 57.97 211 LYS A CA 1
ATOM 1754 C C . LYS A 1 211 ? 15.838 -12.241 44.406 1.00 57.97 211 LYS A C 1
ATOM 1756 O O . LYS A 1 211 ? 15.090 -13.091 43.926 1.00 57.97 211 LYS A O 1
ATOM 1761 N N . ASN A 1 212 ? 15.509 -10.950 44.446 1.00 59.88 212 ASN A N 1
ATOM 1762 C CA . ASN A 1 212 ? 14.225 -10.432 43.970 1.00 59.88 212 ASN A CA 1
ATOM 1763 C C . ASN A 1 212 ? 14.249 -10.065 42.480 1.00 59.88 212 ASN A C 1
ATOM 1765 O O . ASN A 1 212 ? 13.192 -10.089 41.857 1.00 59.88 212 ASN A O 1
ATOM 1769 N N . GLU A 1 213 ? 15.415 -9.795 41.881 1.00 65.62 213 GLU A N 1
ATOM 1770 C CA . GLU A 1 213 ? 15.503 -9.375 40.471 1.00 65.62 213 GLU A CA 1
ATOM 1771 C C . GLU A 1 213 ? 14.993 -10.446 39.500 1.00 65.62 213 GLU A C 1
ATOM 1773 O O . GLU A 1 213 ? 14.198 -10.143 38.611 1.00 65.62 213 GLU A O 1
ATOM 1778 N N . HIS A 1 214 ? 15.366 -11.714 39.705 1.00 69.00 214 HIS A N 1
ATOM 1779 C CA . HIS A 1 214 ? 14.890 -12.811 38.855 1.00 69.00 214 HIS A CA 1
ATOM 1780 C C . HIS A 1 214 ? 13.371 -13.020 38.969 1.00 69.00 214 HIS A C 1
ATOM 1782 O O . HIS A 1 214 ? 12.694 -13.270 37.970 1.00 69.00 214 HIS A O 1
ATOM 1788 N N . LEU A 1 215 ? 12.822 -12.883 40.180 1.00 61.94 215 LEU A N 1
ATOM 1789 C CA . LEU A 1 215 ? 11.391 -13.036 40.435 1.00 61.94 215 LEU A CA 1
ATOM 1790 C C . LEU A 1 215 ? 10.598 -11.876 39.820 1.00 61.94 215 LEU A C 1
ATOM 1792 O O . LEU A 1 215 ? 9.595 -12.113 39.158 1.00 61.94 215 LEU A O 1
ATOM 1796 N N . ILE A 1 216 ? 11.079 -10.639 39.987 1.00 65.94 216 ILE A N 1
ATOM 1797 C CA . ILE A 1 216 ? 10.495 -9.437 39.379 1.00 65.94 216 ILE A CA 1
ATOM 1798 C C . ILE A 1 216 ? 10.504 -9.564 37.855 1.00 65.94 216 ILE A C 1
ATOM 1800 O O . ILE A 1 216 ? 9.451 -9.427 37.245 1.00 65.94 216 ILE A O 1
ATOM 1804 N N . SER A 1 217 ? 11.640 -9.924 37.251 1.00 71.00 217 SER A N 1
ATOM 1805 C CA . SER A 1 217 ? 11.739 -10.117 35.799 1.00 71.00 217 SER A CA 1
ATOM 1806 C C . SER A 1 217 ? 10.786 -11.206 35.292 1.00 71.00 217 SER A C 1
ATOM 1808 O O . SER A 1 217 ? 10.112 -11.017 34.283 1.00 71.00 217 SER A O 1
ATOM 1810 N N . THR A 1 218 ? 10.663 -12.324 36.015 1.00 68.19 218 THR A N 1
ATOM 1811 C CA . THR A 1 218 ? 9.722 -13.399 35.656 1.00 68.19 218 THR A CA 1
ATOM 1812 C C . THR A 1 218 ? 8.269 -12.918 35.714 1.00 68.19 218 THR A C 1
ATOM 1814 O O . THR A 1 218 ? 7.482 -13.225 34.818 1.00 68.19 218 THR A O 1
ATOM 1817 N N . LEU A 1 219 ? 7.907 -12.134 36.735 1.00 66.00 219 LEU A N 1
ATOM 1818 C CA . LEU A 1 219 ? 6.561 -11.577 36.880 1.00 66.00 219 LEU A CA 1
ATOM 1819 C C . LEU A 1 219 ? 6.259 -10.518 35.819 1.00 66.00 219 LEU A C 1
ATOM 1821 O O . LEU A 1 219 ? 5.170 -10.531 35.258 1.00 66.00 219 LEU A O 1
ATOM 1825 N N . GLU A 1 220 ? 7.211 -9.637 35.516 1.00 71.44 220 GLU A N 1
ATOM 1826 C CA . GLU A 1 220 ? 7.087 -8.628 34.458 1.00 71.44 220 GLU A CA 1
ATOM 1827 C C . GLU A 1 220 ? 6.898 -9.287 33.085 1.00 71.44 220 GLU A C 1
ATOM 1829 O O . GLU A 1 220 ? 6.006 -8.889 32.332 1.00 71.44 220 GLU A O 1
ATOM 1834 N N . ASN A 1 221 ? 7.656 -10.349 32.793 1.00 67.56 221 ASN A N 1
ATOM 1835 C CA . ASN A 1 221 ? 7.500 -11.128 31.564 1.00 67.56 221 ASN A CA 1
ATOM 1836 C C . ASN A 1 221 ? 6.129 -11.816 31.501 1.00 67.56 221 ASN A C 1
ATOM 1838 O O . ASN A 1 221 ? 5.417 -11.663 30.512 1.00 67.56 221 ASN A O 1
ATOM 1842 N N . THR A 1 222 ? 5.721 -12.499 32.578 1.00 67.25 222 THR A N 1
ATOM 1843 C CA . THR A 1 222 ? 4.416 -13.189 32.655 1.00 67.25 222 THR A CA 1
ATOM 1844 C C . THR A 1 222 ? 3.256 -12.206 32.494 1.00 67.25 222 THR A C 1
ATOM 1846 O O . THR A 1 222 ? 2.280 -12.481 31.801 1.00 67.25 222 THR A O 1
ATOM 1849 N N . LEU A 1 223 ? 3.359 -11.031 33.115 1.00 70.50 223 LEU A N 1
ATOM 1850 C CA . LEU A 1 223 ? 2.344 -9.991 33.027 1.00 70.50 223 LEU A CA 1
ATOM 1851 C C . LEU A 1 223 ? 2.267 -9.374 31.630 1.00 70.50 223 LEU A C 1
ATOM 1853 O O . LEU A 1 223 ? 1.181 -9.048 31.156 1.00 70.50 223 LEU A O 1
ATOM 1857 N N . THR A 1 224 ? 3.412 -9.221 30.971 1.00 72.12 224 THR A N 1
ATOM 1858 C CA . THR A 1 224 ? 3.477 -8.760 29.583 1.00 72.12 224 THR A CA 1
ATOM 1859 C C . THR A 1 224 ? 2.811 -9.774 28.653 1.00 72.12 224 THR A C 1
ATOM 1861 O O . THR A 1 224 ? 1.945 -9.399 27.869 1.00 72.12 224 THR A O 1
ATOM 1864 N N . GLU A 1 225 ? 3.123 -11.064 28.800 1.00 67.44 225 GLU A N 1
ATOM 1865 C CA . GLU A 1 225 ? 2.497 -12.151 28.035 1.00 67.44 225 GLU A CA 1
ATOM 1866 C C . GLU A 1 225 ? 0.977 -12.217 28.270 1.00 67.44 225 GLU A C 1
ATOM 1868 O O . GLU A 1 225 ? 0.196 -12.296 27.323 1.00 67.44 225 GLU A O 1
ATOM 1873 N N . ALA A 1 226 ? 0.534 -12.069 29.521 1.00 67.00 226 ALA A N 1
ATOM 1874 C CA . ALA A 1 226 ? -0.879 -11.989 29.879 1.00 67.00 226 ALA A CA 1
ATOM 1875 C C . ALA A 1 226 ? -1.612 -10.820 29.207 1.00 67.00 226 ALA A C 1
ATOM 1877 O O . ALA A 1 226 ? -2.699 -10.999 28.653 1.00 67.00 226 ALA A O 1
ATOM 1878 N N . LYS A 1 227 ? -1.024 -9.617 29.271 1.00 72.44 227 LYS A N 1
ATOM 1879 C CA . LYS A 1 227 ? -1.565 -8.409 28.633 1.00 72.44 227 LYS A CA 1
ATOM 1880 C C . LYS A 1 227 ? -1.664 -8.600 27.120 1.00 72.44 227 LYS A C 1
ATOM 1882 O O . LYS A 1 227 ? -2.683 -8.229 26.541 1.00 72.44 227 LYS A O 1
ATOM 1887 N N . ASN A 1 228 ? -0.661 -9.231 26.509 1.00 70.81 228 ASN A N 1
ATOM 1888 C CA . ASN A 1 228 ? -0.657 -9.540 25.082 1.00 70.81 228 ASN A CA 1
ATOM 1889 C C . ASN A 1 228 ? -1.782 -10.516 24.715 1.00 70.81 228 ASN A C 1
ATOM 1891 O O . ASN A 1 228 ? -2.577 -10.206 23.834 1.00 70.81 228 ASN A O 1
ATOM 1895 N N . HIS A 1 229 ? -1.942 -11.627 25.438 1.00 71.38 229 HIS A N 1
ATOM 1896 C CA . HIS A 1 229 ? -3.025 -12.582 25.173 1.00 71.38 229 HIS A CA 1
ATOM 1897 C C . HIS A 1 229 ? -4.425 -11.999 25.392 1.00 71.38 229 HIS A C 1
ATOM 1899 O O . HIS A 1 229 ? -5.345 -12.287 24.626 1.00 71.38 229 HIS A O 1
ATOM 1905 N N . LEU A 1 230 ? -4.610 -11.160 26.416 1.00 74.19 230 LEU A N 1
ATOM 1906 C CA . LEU A 1 230 ? -5.878 -10.457 26.610 1.00 74.19 230 LEU A CA 1
ATOM 1907 C C . LEU A 1 230 ? -6.165 -9.504 25.448 1.00 74.19 230 LEU A C 1
ATOM 1909 O O . LEU A 1 230 ? -7.294 -9.457 24.961 1.00 74.19 230 LEU A O 1
ATOM 1913 N N . ALA A 1 231 ? -5.150 -8.763 24.996 1.00 73.06 231 ALA A N 1
ATOM 1914 C CA . ALA A 1 231 ? -5.266 -7.875 23.849 1.00 73.06 231 ALA A CA 1
ATOM 1915 C C . ALA A 1 231 ? -5.604 -8.654 22.568 1.00 73.06 231 ALA A C 1
ATOM 1917 O O . ALA A 1 231 ? -6.523 -8.259 21.858 1.00 73.06 231 ALA A O 1
ATOM 1918 N N . GLU A 1 232 ? -4.945 -9.787 22.310 1.00 72.06 232 GLU A N 1
ATOM 1919 C CA . GLU A 1 232 ? -5.233 -10.683 21.180 1.00 72.06 232 GLU A CA 1
ATOM 1920 C C . GLU A 1 232 ? -6.666 -11.223 21.215 1.00 72.06 232 GLU A C 1
ATOM 1922 O O . GLU A 1 232 ? -7.358 -11.239 20.198 1.00 72.06 232 GLU A O 1
ATOM 1927 N N . ALA A 1 233 ? -7.144 -11.641 22.385 1.00 72.62 233 ALA A N 1
ATOM 1928 C CA . ALA A 1 233 ? -8.485 -12.191 22.526 1.00 72.62 233 ALA A CA 1
ATOM 1929 C C . ALA A 1 233 ? -9.576 -11.109 22.412 1.00 72.62 233 ALA A C 1
ATOM 1931 O O . ALA A 1 233 ? -10.583 -11.319 21.730 1.00 72.62 233 ALA A O 1
ATOM 1932 N N . ASN A 1 234 ? -9.352 -9.924 22.992 1.00 72.94 234 ASN A N 1
ATOM 1933 C CA . ASN A 1 234 ? -10.199 -8.749 22.765 1.00 72.94 234 ASN A CA 1
ATOM 1934 C C . ASN A 1 234 ? -10.258 -8.402 21.282 1.00 72.94 234 ASN A C 1
ATOM 1936 O O . ASN A 1 234 ? -11.342 -8.226 20.731 1.00 72.94 234 ASN A O 1
ATOM 1940 N N . ARG A 1 235 ? -9.094 -8.368 20.631 1.00 71.06 235 ARG A N 1
ATOM 1941 C CA . ARG A 1 235 ? -8.956 -8.104 19.202 1.00 71.06 235 ARG A CA 1
ATOM 1942 C C . ARG A 1 235 ? -9.744 -9.119 18.381 1.00 71.06 235 ARG A C 1
ATOM 1944 O O . ARG A 1 235 ? -10.529 -8.712 17.536 1.00 71.06 235 ARG A O 1
ATOM 1951 N N . ALA A 1 236 ? -9.628 -10.416 18.665 1.00 71.88 236 ALA A N 1
ATOM 1952 C CA . ALA A 1 236 ? -10.390 -11.461 17.977 1.00 71.88 236 ALA A CA 1
ATOM 1953 C C . ALA A 1 236 ? -11.911 -11.265 18.109 1.00 71.88 236 ALA A C 1
ATOM 1955 O O . ALA A 1 236 ? -12.665 -11.486 17.161 1.00 71.88 236 ALA A O 1
ATOM 1956 N N . ILE A 1 237 ? -12.372 -10.802 19.269 1.00 73.94 237 ILE A N 1
ATOM 1957 C CA . ILE A 1 237 ? -13.799 -10.585 19.516 1.00 73.94 237 ILE A CA 1
ATOM 1958 C C . ILE A 1 237 ? -14.292 -9.313 18.852 1.00 73.94 237 ILE A C 1
ATOM 1960 O O . ILE A 1 237 ? -15.331 -9.349 18.196 1.00 73.94 237 ILE A O 1
ATOM 1964 N N . GLU A 1 238 ? -13.532 -8.226 18.927 1.00 73.62 238 GLU A N 1
ATOM 1965 C CA . GLU A 1 238 ? -13.801 -7.020 18.148 1.00 73.62 238 GLU A CA 1
ATOM 1966 C C . GLU A 1 238 ? -13.750 -7.286 16.635 1.00 73.62 238 GLU A C 1
ATOM 1968 O O . GLU A 1 238 ? -14.417 -6.592 15.876 1.00 73.62 238 GLU A O 1
ATOM 1973 N N . ILE A 1 239 ? -12.970 -8.269 16.172 1.00 71.56 239 ILE A N 1
ATOM 1974 C CA . ILE A 1 239 ? -12.984 -8.742 14.777 1.00 71.56 239 ILE A CA 1
ATOM 1975 C C . ILE A 1 239 ? -14.258 -9.518 14.451 1.00 71.56 239 ILE A C 1
ATOM 1977 O O . ILE A 1 239 ? -14.774 -9.396 13.345 1.00 71.56 239 ILE A O 1
ATOM 1981 N N . SER A 1 240 ? -14.806 -10.263 15.409 1.00 73.38 240 SER A N 1
ATOM 1982 C CA . SER A 1 240 ? -16.026 -11.049 15.204 1.00 73.38 240 SER A CA 1
ATOM 1983 C C . SER A 1 240 ? -17.325 -10.234 15.220 1.00 73.38 240 SER A C 1
ATOM 1985 O O . SER A 1 240 ? -18.363 -10.741 14.791 1.00 73.38 240 SER A O 1
ATOM 1987 N N . VAL A 1 241 ? -17.300 -9.000 15.738 1.00 81.25 241 VAL A N 1
ATOM 1988 C CA . VAL A 1 241 ? -18.489 -8.142 15.778 1.00 81.25 241 VAL A CA 1
ATOM 1989 C C . VAL A 1 241 ? -18.699 -7.520 14.405 1.00 81.25 241 VAL A C 1
ATOM 1991 O O . VAL A 1 241 ? -17.960 -6.630 13.988 1.00 81.25 241 VAL A O 1
ATOM 1994 N N . GLU A 1 242 ? -19.736 -7.980 13.713 1.00 86.88 242 GLU A N 1
ATOM 1995 C CA . GLU A 1 242 ? -20.182 -7.369 12.469 1.00 86.88 242 GLU A CA 1
ATOM 1996 C C . GLU A 1 242 ? -20.633 -5.929 12.738 1.00 86.88 242 GLU A C 1
ATOM 1998 O O . GLU A 1 242 ? -21.485 -5.676 13.595 1.00 86.88 242 GLU A O 1
ATOM 2003 N N . ILE A 1 243 ? -20.037 -4.975 12.023 1.00 91.94 243 IL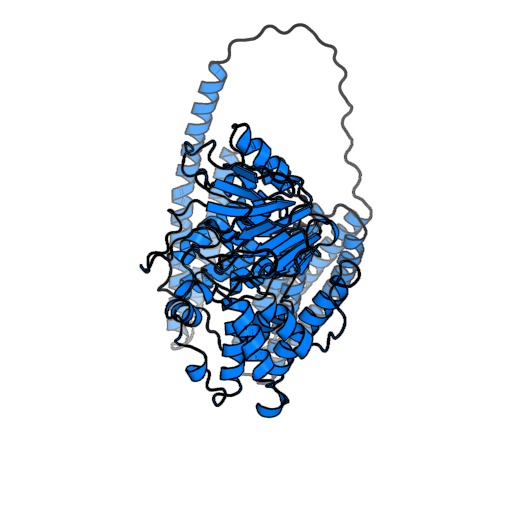E A N 1
ATOM 2004 C CA . ILE A 1 243 ? -20.418 -3.573 12.153 1.00 91.94 243 ILE A CA 1
ATOM 2005 C C . ILE A 1 243 ? -21.643 -3.345 11.262 1.00 91.94 243 ILE A C 1
ATOM 2007 O O . ILE A 1 243 ? -21.561 -3.633 10.066 1.00 91.94 243 ILE A O 1
ATOM 2011 N N . PRO A 1 244 ? -22.766 -2.828 11.796 1.00 94.56 244 PRO A N 1
ATOM 2012 C CA . PRO A 1 244 ? -23.987 -2.661 11.019 1.00 94.56 244 PRO A CA 1
ATOM 2013 C C . PRO A 1 244 ? -23.758 -1.866 9.729 1.00 94.56 244 PRO A C 1
ATOM 2015 O O . PRO A 1 244 ? -23.111 -0.819 9.745 1.00 94.56 244 PRO A O 1
ATOM 2018 N N . GLU A 1 245 ? -24.357 -2.305 8.622 1.00 93.88 245 GLU A N 1
ATOM 2019 C CA . GLU A 1 245 ? -24.226 -1.643 7.314 1.00 93.88 245 GLU A CA 1
ATOM 2020 C C . GLU A 1 245 ? -24.612 -0.156 7.379 1.00 93.88 245 GLU A C 1
ATOM 2022 O O . GLU A 1 245 ? -23.894 0.706 6.880 1.00 93.88 245 GLU A O 1
ATOM 2027 N N . ALA A 1 246 ? -25.692 0.171 8.096 1.00 95.56 246 ALA A N 1
ATOM 2028 C CA . ALA A 1 246 ? -26.120 1.553 8.301 1.00 95.56 246 ALA A CA 1
ATOM 2029 C C . ALA A 1 246 ? -25.084 2.404 9.059 1.00 95.56 246 ALA A C 1
ATOM 2031 O O . ALA A 1 246 ? -25.028 3.618 8.867 1.00 95.56 246 ALA A O 1
ATOM 2032 N N . GLU A 1 247 ? -24.294 1.799 9.949 1.00 96.56 247 GLU A N 1
ATOM 2033 C CA . GLU A 1 247 ? -23.168 2.473 10.600 1.00 96.56 247 GLU A CA 1
ATOM 2034 C C . GLU A 1 247 ? -22.012 2.674 9.623 1.00 96.56 247 GLU A C 1
ATOM 2036 O O . GLU A 1 247 ? -21.482 3.781 9.539 1.00 96.56 247 GLU A O 1
ATOM 2041 N N . GLN A 1 248 ? -21.683 1.657 8.822 1.00 95.81 248 GLN A N 1
ATOM 2042 C CA . GLN A 1 248 ? -20.649 1.778 7.796 1.00 95.81 248 GLN A CA 1
ATOM 2043 C C . GLN A 1 248 ? -20.969 2.850 6.758 1.00 95.81 248 GLN A C 1
ATOM 2045 O O . GLN A 1 248 ? -20.082 3.604 6.375 1.00 95.81 248 GLN A O 1
ATOM 2050 N N . GLU A 1 249 ? -22.229 3.012 6.363 1.00 94.12 249 GLU A N 1
ATOM 2051 C CA . GLU A 1 249 ? -22.624 4.100 5.465 1.00 94.12 249 GLU A CA 1
ATOM 2052 C C . GLU A 1 249 ? -22.351 5.488 6.060 1.00 94.12 249 GLU A C 1
ATOM 2054 O O . GLU A 1 249 ? -21.795 6.347 5.376 1.00 94.12 249 GLU A O 1
ATOM 2059 N N . ARG A 1 250 ? -22.615 5.697 7.358 1.00 95.31 250 ARG A N 1
ATOM 2060 C CA . ARG A 1 250 ? -22.263 6.959 8.038 1.00 95.31 250 ARG A CA 1
ATOM 2061 C C . ARG A 1 250 ? -20.752 7.173 8.119 1.00 95.31 250 ARG A C 1
ATOM 2063 O O . ARG A 1 250 ? -20.284 8.309 8.062 1.00 95.31 250 ARG A O 1
ATOM 2070 N N . VAL A 1 251 ? -19.975 6.096 8.230 1.00 95.31 251 VAL A N 1
ATOM 2071 C CA . VAL A 1 251 ? -18.508 6.158 8.185 1.00 95.31 251 VAL A CA 1
ATOM 2072 C C . VAL A 1 251 ? -18.015 6.517 6.785 1.00 95.31 251 VAL A C 1
ATOM 2074 O O . VAL A 1 251 ? -17.168 7.399 6.655 1.00 95.31 251 VAL A O 1
ATOM 2077 N N . LYS A 1 252 ? -18.587 5.936 5.727 1.00 93.38 252 LYS A N 1
ATOM 2078 C CA . LYS A 1 252 ? -18.283 6.343 4.349 1.00 93.38 252 LYS A CA 1
ATOM 2079 C C . LYS A 1 252 ? -18.610 7.817 4.122 1.00 93.38 252 LYS A C 1
ATOM 2081 O O . LYS A 1 252 ? -17.787 8.528 3.562 1.00 93.38 252 LYS A O 1
ATOM 2086 N N . GLU A 1 253 ? -19.746 8.311 4.615 1.00 90.88 253 GLU A N 1
ATOM 2087 C CA . GLU A 1 253 ? -20.106 9.738 4.550 1.00 90.88 253 GLU A CA 1
ATOM 2088 C C . GLU A 1 253 ? -19.139 10.645 5.330 1.00 90.88 253 GLU A C 1
ATOM 2090 O O . GLU A 1 253 ? -18.836 11.753 4.890 1.00 90.88 253 GLU A O 1
ATOM 2095 N N . LEU A 1 254 ? -18.623 10.187 6.477 1.00 91.81 254 LEU A N 1
ATOM 2096 C CA . LEU A 1 254 ? -17.619 10.914 7.260 1.00 91.81 254 LEU A CA 1
ATOM 2097 C C . LEU A 1 254 ? -16.305 11.095 6.485 1.00 91.81 254 LEU A C 1
ATOM 2099 O O . LEU A 1 254 ? -15.631 12.124 6.629 1.00 91.81 254 LEU A O 1
ATOM 2103 N N . PHE A 1 255 ? -15.924 10.087 5.703 1.00 89.31 255 PHE A N 1
ATOM 2104 C CA . PHE A 1 255 ? -14.704 10.075 4.902 1.00 89.31 255 PHE A CA 1
ATOM 2105 C C . PHE A 1 255 ? -14.887 10.717 3.527 1.00 89.31 255 PHE A C 1
ATOM 2107 O O . PHE A 1 255 ? -13.971 11.383 3.064 1.00 89.31 255 PHE A O 1
ATOM 2114 N N . ALA A 1 256 ? -16.077 10.633 2.936 1.00 83.12 256 ALA A N 1
ATOM 2115 C CA . ALA A 1 256 ? -16.434 11.301 1.695 1.00 83.12 256 ALA A CA 1
ATOM 2116 C C . ALA A 1 256 ? -16.447 12.824 1.882 1.00 83.12 256 ALA A C 1
ATOM 2118 O O . ALA A 1 256 ? -17.457 13.444 2.226 1.00 83.12 256 ALA A O 1
ATOM 2119 N N . TYR A 1 257 ? -15.300 13.462 1.674 1.00 66.94 257 TYR A N 1
ATOM 2120 C CA . TYR A 1 257 ? -15.216 14.914 1.677 1.00 66.94 257 TYR A CA 1
ATOM 2121 C C . TYR A 1 257 ? -16.186 15.492 0.639 1.00 66.94 257 TYR A C 1
ATOM 2123 O O . TYR A 1 257 ? -16.153 15.142 -0.537 1.00 66.94 257 TYR A O 1
ATOM 2131 N N . LYS A 1 258 ? -17.033 16.447 1.059 1.00 59.50 258 LYS A N 1
ATOM 2132 C CA . LYS A 1 258 ? -18.009 17.132 0.180 1.00 59.50 258 LYS A CA 1
ATOM 2133 C C . LYS A 1 258 ? -17.363 17.827 -1.027 1.00 59.50 258 LYS A C 1
ATOM 2135 O O . LYS A 1 258 ? -18.066 18.254 -1.951 1.00 59.50 258 LYS A O 1
ATOM 2140 N N . THR A 1 259 ? -16.049 18.011 -1.003 1.00 54.50 259 THR A N 1
ATOM 2141 C CA . THR A 1 259 ? -15.273 18.664 -2.052 1.00 54.50 259 THR A CA 1
ATOM 2142 C C . THR A 1 259 ? -14.465 17.692 -2.903 1.00 54.50 259 THR A C 1
ATOM 2144 O O . THR A 1 259 ? -14.196 18.059 -4.041 1.00 54.50 259 THR A O 1
ATOM 2147 N N . THR A 1 260 ? -14.167 16.477 -2.429 1.00 66.69 260 THR A N 1
ATOM 2148 C CA . THR A 1 260 ? -13.313 15.531 -3.153 1.00 66.69 260 THR A CA 1
ATOM 2149 C C . THR A 1 260 ? -14.063 14.911 -4.321 1.00 66.69 260 THR A C 1
ATOM 2151 O O . THR A 1 260 ? -15.044 14.184 -4.147 1.00 66.69 260 THR A O 1
ATOM 2154 N N . GLU A 1 261 ? -13.616 15.229 -5.528 1.00 72.12 261 GLU A N 1
ATOM 2155 C CA . GLU A 1 261 ? -14.023 14.506 -6.721 1.00 72.12 261 GLU A CA 1
ATOM 2156 C C . GLU A 1 261 ? -13.191 13.222 -6.809 1.00 72.12 261 GLU A C 1
ATOM 2158 O O . GLU A 1 261 ? -11.965 13.237 -6.692 1.00 72.12 261 GLU A O 1
ATOM 2163 N N . ILE A 1 262 ? -13.895 12.100 -6.938 1.00 77.31 262 ILE A N 1
ATOM 2164 C CA . ILE A 1 262 ? -13.308 10.795 -7.195 1.00 77.31 262 ILE A CA 1
ATOM 2165 C C . ILE A 1 262 ? -13.347 10.584 -8.695 1.00 77.31 262 ILE A C 1
ATOM 2167 O O . ILE A 1 262 ? -14.415 10.644 -9.309 1.00 77.31 262 ILE A O 1
ATOM 2171 N N . GLN A 1 263 ? -12.183 10.319 -9.263 1.00 74.69 263 GLN A N 1
ATOM 2172 C CA . GLN A 1 263 ? -12.049 9.908 -10.648 1.00 74.69 263 GLN A CA 1
ATOM 2173 C C . GLN A 1 263 ? -11.941 8.393 -10.662 1.00 74.69 263 GLN A C 1
ATOM 2175 O O . GLN A 1 263 ? -10.952 7.868 -10.165 1.00 74.69 263 GLN A O 1
ATOM 2180 N N . ILE A 1 264 ? -12.972 7.724 -11.179 1.00 75.81 264 ILE A N 1
ATOM 2181 C CA . ILE A 1 264 ? -13.001 6.287 -11.431 1.00 75.81 264 ILE A CA 1
ATOM 2182 C C . ILE A 1 264 ? -12.637 6.038 -12.880 1.00 75.81 264 ILE A C 1
ATOM 2184 O O . ILE A 1 264 ? -13.317 6.498 -13.801 1.00 75.81 264 ILE A O 1
ATOM 2188 N N . LEU A 1 265 ? -11.582 5.262 -13.059 1.00 72.62 265 LEU A N 1
ATOM 2189 C CA . LEU A 1 265 ? -11.160 4.751 -14.347 1.00 72.62 265 LEU A CA 1
ATOM 2190 C C . LEU A 1 265 ? -11.530 3.271 -14.402 1.00 72.62 265 LEU A C 1
ATOM 2192 O O . LEU A 1 265 ? -10.896 2.455 -13.735 1.00 72.62 265 LEU A O 1
ATOM 2196 N N . GLY A 1 266 ? -12.576 2.962 -15.165 1.00 70.56 266 GLY A N 1
ATOM 2197 C CA . GLY A 1 266 ? -13.011 1.603 -15.456 1.00 70.56 266 GLY A CA 1
ATOM 2198 C C . GLY A 1 266 ? -12.517 1.123 -16.825 1.00 70.56 266 GLY A C 1
ATOM 2199 O O . GLY A 1 266 ? -11.921 1.892 -17.591 1.00 70.56 266 GLY A O 1
ATOM 2200 N N . PRO A 1 267 ? -12.771 -0.151 -17.176 1.00 67.44 267 PRO A N 1
ATOM 2201 C CA . PRO A 1 267 ? -12.301 -0.736 -18.430 1.00 67.44 267 PRO A CA 1
ATOM 2202 C C . PRO A 1 267 ? -12.875 -0.063 -19.678 1.00 67.44 267 PRO A C 1
ATOM 2204 O O . PRO A 1 267 ? -12.208 -0.013 -20.712 1.00 67.44 267 PRO A O 1
ATOM 2207 N N . ASP A 1 268 ? -14.117 0.386 -19.564 1.00 69.81 268 ASP A N 1
ATOM 2208 C CA . ASP A 1 268 ? -14.999 0.858 -20.626 1.00 69.81 268 ASP A CA 1
ATOM 2209 C C . ASP A 1 268 ? -15.709 2.171 -20.257 1.00 69.81 268 ASP A C 1
ATOM 2211 O O . ASP A 1 268 ? -16.591 2.631 -20.984 1.00 69.81 268 ASP A O 1
ATOM 2215 N N . HIS A 1 269 ? -15.316 2.807 -19.151 1.00 73.31 269 HIS A N 1
ATOM 2216 C CA . HIS A 1 269 ? -15.844 4.102 -18.756 1.00 73.31 269 HIS A CA 1
ATOM 2217 C C . HIS A 1 269 ? -14.863 4.913 -17.899 1.00 73.31 269 HIS A C 1
ATOM 2219 O O . HIS A 1 269 ? -13.972 4.382 -17.239 1.00 73.31 269 HIS A O 1
ATOM 2225 N N . TYR A 1 270 ? -15.076 6.225 -17.881 1.00 77.44 270 TYR A N 1
ATOM 2226 C CA . TYR A 1 270 ? -14.482 7.158 -16.931 1.00 77.44 270 TYR A CA 1
ATOM 2227 C C . TYR A 1 270 ? -15.611 7.895 -16.224 1.00 77.44 270 TYR A C 1
ATOM 2229 O O . TYR A 1 270 ? -16.516 8.423 -16.876 1.00 77.44 270 TYR A O 1
ATOM 2237 N N . ILE A 1 271 ? -15.576 7.927 -14.895 1.00 76.88 271 ILE A N 1
ATOM 2238 C CA . ILE A 1 271 ? -16.559 8.650 -14.092 1.00 76.88 271 ILE A CA 1
ATOM 2239 C C . ILE A 1 271 ? -15.809 9.538 -13.111 1.00 76.88 271 ILE A C 1
ATOM 2241 O O . ILE A 1 271 ? -15.189 9.049 -12.176 1.00 76.88 271 ILE A O 1
ATOM 2245 N N . ALA A 1 272 ? -15.928 10.848 -13.283 1.00 77.38 272 ALA A N 1
ATOM 2246 C CA . ALA A 1 272 ? -15.521 11.819 -12.279 1.00 77.38 272 ALA A CA 1
ATOM 2247 C C . ALA A 1 272 ? -16.755 12.285 -11.508 1.00 77.38 272 ALA A C 1
ATOM 2249 O O . ALA A 1 272 ? -17.725 12.760 -12.102 1.00 77.38 272 ALA A O 1
ATOM 2250 N N . GLY A 1 273 ? -16.759 12.132 -10.188 1.00 73.38 273 GLY A N 1
ATOM 2251 C CA . GLY A 1 273 ? -17.872 12.596 -9.375 1.00 73.38 273 GLY A CA 1
ATOM 2252 C C . GLY A 1 273 ? -17.603 12.558 -7.882 1.00 73.38 273 GLY A C 1
ATOM 2253 O O . GLY A 1 273 ? -16.673 11.930 -7.393 1.00 73.38 273 GLY A O 1
ATOM 2254 N N . LYS A 1 274 ? -18.461 13.238 -7.126 1.00 79.12 274 LYS A N 1
ATOM 2255 C CA . LYS A 1 274 ? -18.387 13.260 -5.663 1.00 79.12 274 LYS A CA 1
ATOM 2256 C C . LYS A 1 274 ? -19.133 12.068 -5.076 1.00 79.12 274 LYS A C 1
ATOM 2258 O O . LYS A 1 274 ? -20.337 11.917 -5.328 1.00 79.12 274 LYS A O 1
ATOM 2263 N N . TYR A 1 275 ? -18.435 11.271 -4.271 1.00 78.06 275 TYR A N 1
ATOM 2264 C CA . TYR A 1 275 ? -19.007 10.108 -3.597 1.00 78.06 275 TYR A CA 1
ATOM 2265 C C . TYR A 1 275 ? -20.256 10.467 -2.786 1.00 78.06 275 TYR A C 1
ATOM 2267 O O . TYR A 1 275 ? -20.309 11.509 -2.134 1.00 78.06 275 TYR A O 1
ATOM 2275 N N . GLY A 1 276 ? -21.268 9.596 -2.827 1.00 65.50 276 GLY A N 1
ATOM 2276 C CA . GLY A 1 276 ? -22.435 9.681 -1.943 1.00 65.50 276 GLY A CA 1
ATOM 2277 C C . GLY A 1 276 ? -23.349 10.888 -2.178 1.00 65.50 276 GLY A C 1
ATOM 2278 O O . GLY A 1 276 ? -24.326 11.069 -1.455 1.00 65.50 276 GLY A O 1
ATOM 2279 N N . THR A 1 277 ? -23.087 11.722 -3.190 1.00 77.25 277 THR A N 1
ATOM 2280 C CA . THR A 1 277 ? -24.013 12.805 -3.539 1.00 77.25 277 THR A CA 1
ATOM 2281 C C . THR A 1 277 ? -25.300 12.241 -4.141 1.00 77.25 277 THR A C 1
ATOM 2283 O O . THR A 1 277 ? -25.297 11.220 -4.826 1.00 77.25 277 THR A O 1
ATOM 2286 N N . THR A 1 278 ? -26.426 12.933 -3.942 1.00 78.88 278 THR A N 1
ATOM 2287 C CA . THR A 1 278 ? -27.724 12.548 -4.535 1.00 78.88 278 THR A CA 1
ATOM 2288 C C . THR A 1 278 ? -27.751 12.671 -6.061 1.00 78.88 278 THR A C 1
ATOM 2290 O O . THR A 1 278 ? -28.718 12.240 -6.697 1.00 78.88 278 THR A O 1
ATOM 2293 N N . THR A 1 279 ? -26.693 13.236 -6.651 1.00 80.62 279 THR A N 1
ATOM 2294 C CA . THR A 1 279 ? -26.508 13.341 -8.096 1.00 80.62 279 THR A CA 1
ATOM 2295 C C . THR A 1 279 ? -26.417 11.955 -8.738 1.00 80.62 279 THR A C 1
ATOM 2297 O O . THR A 1 279 ? -25.974 10.985 -8.121 1.00 80.62 279 THR A O 1
ATOM 2300 N N . LYS A 1 280 ? -26.826 11.852 -10.008 1.00 80.94 280 LYS A N 1
ATOM 2301 C CA . LYS A 1 280 ? -26.709 10.608 -10.783 1.00 80.94 280 LYS A CA 1
ATOM 2302 C C . LYS A 1 280 ? -25.262 10.095 -10.793 1.00 80.94 280 LYS A C 1
ATOM 2304 O O . LYS A 1 280 ? -25.039 8.911 -10.572 1.00 80.94 280 LYS A O 1
ATOM 2309 N N . THR A 1 281 ? -24.300 10.997 -10.980 1.00 80.12 281 THR A N 1
ATOM 2310 C CA . THR A 1 281 ? -22.869 10.679 -11.020 1.00 80.12 281 THR A CA 1
ATOM 2311 C C . THR A 1 281 ? -22.349 10.187 -9.672 1.00 80.12 281 THR A C 1
ATOM 2313 O O . THR A 1 281 ? -21.635 9.196 -9.636 1.00 80.12 281 THR A O 1
ATOM 2316 N N . GLY A 1 282 ? -22.754 10.798 -8.553 1.00 83.62 282 GLY A N 1
ATOM 2317 C CA . GLY A 1 282 ? -22.343 10.343 -7.218 1.00 83.62 282 GLY A CA 1
ATOM 2318 C C . GLY A 1 282 ? -22.840 8.941 -6.865 1.00 83.62 282 GLY A C 1
ATOM 2319 O O . GLY A 1 282 ? -22.102 8.158 -6.267 1.00 83.62 282 GLY A O 1
ATOM 2320 N N . LYS A 1 283 ? -24.065 8.595 -7.284 1.00 86.50 283 LYS A N 1
ATOM 2321 C CA . LYS A 1 283 ? -24.600 7.230 -7.154 1.00 86.50 283 LYS A CA 1
ATOM 2322 C C . LYS A 1 283 ? -23.831 6.226 -8.009 1.00 86.50 283 LYS A C 1
ATOM 2324 O O . LYS A 1 283 ? -23.581 5.120 -7.542 1.00 86.50 283 LYS A O 1
ATOM 2329 N N . GLU A 1 284 ? -23.455 6.606 -9.229 1.00 86.31 284 GLU A N 1
ATOM 2330 C CA . GLU A 1 284 ? -22.665 5.736 -10.104 1.00 86.31 284 GLU A CA 1
ATOM 2331 C C . GLU A 1 284 ? -21.242 5.539 -9.564 1.00 86.31 284 GLU A C 1
ATOM 2333 O O . GLU A 1 284 ? -20.793 4.403 -9.495 1.00 86.31 284 GLU A O 1
ATOM 2338 N N . VAL A 1 285 ? -20.581 6.597 -9.069 1.00 85.69 285 VAL A N 1
ATOM 2339 C CA . VAL A 1 285 ? -19.275 6.499 -8.385 1.00 85.69 285 VAL A CA 1
ATOM 2340 C C . VAL A 1 285 ? -19.341 5.500 -7.233 1.00 85.69 285 VAL A C 1
ATOM 2342 O O . VAL A 1 285 ? -18.529 4.582 -7.168 1.00 85.69 285 VAL A O 1
ATOM 2345 N N . LYS A 1 286 ? -20.337 5.635 -6.346 1.00 88.81 286 LYS A N 1
ATOM 2346 C CA . LYS A 1 286 ? -20.528 4.698 -5.232 1.00 88.81 286 LYS A CA 1
ATOM 2347 C C . LYS A 1 286 ? -20.693 3.262 -5.734 1.00 88.81 286 LYS A C 1
ATOM 2349 O O . LYS A 1 286 ? -19.987 2.370 -5.277 1.00 88.81 286 LYS A O 1
ATOM 2354 N N . LYS A 1 287 ? -21.600 3.053 -6.690 1.00 89.69 287 LYS A N 1
ATOM 2355 C CA . LYS A 1 287 ? -21.887 1.731 -7.250 1.00 89.69 287 LYS A CA 1
ATOM 2356 C C . LYS A 1 287 ? -20.630 1.085 -7.836 1.00 89.69 287 LYS A C 1
ATOM 2358 O O . LYS A 1 287 ? -20.363 -0.065 -7.513 1.00 89.69 287 LYS A O 1
ATOM 2363 N N . GLN A 1 288 ? -19.865 1.818 -8.646 1.00 87.56 288 GLN A N 1
ATOM 2364 C CA . GLN A 1 288 ? -18.642 1.303 -9.265 1.00 87.56 288 GLN A CA 1
ATOM 2365 C C . GLN A 1 288 ? -17.580 0.965 -8.222 1.00 87.56 288 GLN A C 1
ATOM 2367 O O . GLN A 1 288 ? -17.021 -0.129 -8.257 1.00 87.56 288 GLN A O 1
ATOM 2372 N N . LEU A 1 289 ? -17.351 1.844 -7.242 1.00 89.19 289 LEU A N 1
ATOM 2373 C CA . LEU A 1 289 ? -16.421 1.560 -6.151 1.00 89.19 289 LEU A CA 1
ATOM 2374 C C . LEU A 1 289 ? -16.820 0.329 -5.340 1.00 89.19 289 LEU A C 1
ATOM 2376 O O . LEU A 1 289 ? -15.937 -0.377 -4.881 1.00 89.19 289 LEU A O 1
ATOM 2380 N N . GLU A 1 290 ? -18.109 0.052 -5.151 1.00 89.12 290 GLU A N 1
ATOM 2381 C CA . GLU A 1 290 ? -18.571 -1.113 -4.386 1.00 89.12 290 GLU A CA 1
ATOM 2382 C C . GLU A 1 290 ? -18.578 -2.411 -5.208 1.00 89.12 290 GLU A C 1
ATOM 2384 O O . GLU A 1 290 ? -18.410 -3.491 -4.638 1.00 89.12 290 GLU A O 1
ATOM 2389 N N . SER A 1 291 ? -18.746 -2.326 -6.533 1.00 89.75 291 SER A N 1
ATOM 2390 C CA . SER A 1 291 ? -18.785 -3.494 -7.422 1.00 89.75 291 SER A CA 1
ATOM 2391 C C . SER A 1 291 ? -17.434 -3.899 -8.008 1.00 89.75 291 SER A C 1
ATOM 2393 O O . SER A 1 291 ? -17.297 -5.042 -8.441 1.00 89.75 291 SER A O 1
ATOM 2395 N N . SER A 1 292 ? -16.456 -2.991 -8.041 1.00 90.50 292 SER A N 1
ATOM 2396 C CA . SER A 1 292 ? -15.144 -3.238 -8.653 1.00 90.50 292 SER A CA 1
ATOM 2397 C C . SER A 1 292 ? -14.365 -4.306 -7.895 1.00 90.50 292 SER A C 1
ATOM 2399 O O . SER A 1 292 ? -14.192 -4.208 -6.678 1.00 90.50 292 SER A O 1
ATOM 2401 N N . LYS A 1 293 ? -13.855 -5.308 -8.607 1.00 92.44 293 LYS A N 1
ATOM 2402 C CA . LYS A 1 293 ? -12.987 -6.354 -8.062 1.00 92.44 293 LYS A CA 1
ATOM 2403 C C . LYS A 1 293 ? -11.621 -5.822 -7.647 1.00 92.44 293 LYS A C 1
ATOM 2405 O O . LYS A 1 293 ? -11.092 -6.302 -6.652 1.00 92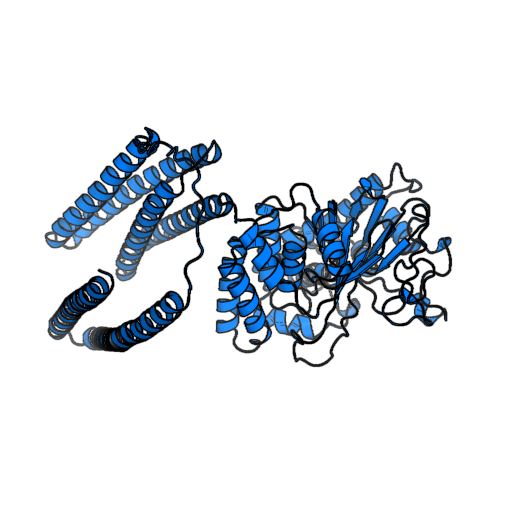.44 293 LYS A O 1
ATOM 2410 N N . THR A 1 294 ? -11.070 -4.847 -8.360 1.00 93.38 294 THR A N 1
ATOM 2411 C CA . THR A 1 294 ? -9.775 -4.235 -8.050 1.00 93.38 294 THR A CA 1
ATOM 2412 C C . THR A 1 294 ? -9.949 -2.741 -7.859 1.00 93.38 294 THR A C 1
ATOM 2414 O O . THR A 1 294 ? -10.514 -2.057 -8.707 1.00 93.38 294 THR A O 1
ATOM 2417 N N . ILE A 1 295 ? -9.429 -2.233 -6.747 1.00 93.94 295 ILE A N 1
ATOM 2418 C CA . ILE A 1 295 ? -9.338 -0.808 -6.447 1.00 93.94 295 ILE A CA 1
ATOM 2419 C C . ILE A 1 295 ? -7.859 -0.459 -6.374 1.00 93.94 295 ILE A C 1
ATOM 2421 O O . ILE A 1 295 ? -7.150 -1.046 -5.561 1.00 93.94 295 ILE A O 1
ATOM 2425 N N . ALA A 1 296 ? -7.390 0.484 -7.187 1.00 94.44 296 ALA A N 1
ATOM 2426 C CA . ALA A 1 296 ? -6.037 1.013 -7.076 1.00 94.44 296 ALA A CA 1
ATOM 2427 C C . ALA A 1 296 ? -6.053 2.463 -6.590 1.00 94.44 296 ALA A C 1
ATOM 2429 O O . ALA A 1 296 ? -6.750 3.311 -7.152 1.00 94.44 296 ALA A O 1
ATOM 2430 N N . LEU A 1 297 ? -5.262 2.739 -5.557 1.00 92.00 297 LEU A N 1
ATOM 2431 C CA . LEU A 1 297 ? -4.935 4.082 -5.099 1.00 92.00 297 LEU A CA 1
ATOM 2432 C C . LEU A 1 297 ? -3.614 4.506 -5.745 1.00 92.00 297 LEU A C 1
ATOM 2434 O O . LEU A 1 297 ? -2.643 3.751 -5.676 1.00 92.00 297 LEU A O 1
ATOM 2438 N N . GLY A 1 298 ? -3.581 5.705 -6.334 1.00 89.69 298 GLY A N 1
ATOM 2439 C CA . GLY A 1 298 ? -2.344 6.343 -6.802 1.00 89.69 298 GLY A CA 1
ATOM 2440 C C . GLY A 1 298 ? -1.366 6.675 -5.668 1.00 89.69 298 GLY A C 1
ATOM 2441 O O . GLY A 1 298 ? -1.415 6.070 -4.598 1.00 89.69 298 GLY A O 1
ATOM 2442 N N . ASP A 1 299 ? -0.497 7.666 -5.868 1.00 89.25 299 ASP A N 1
ATOM 2443 C CA . ASP A 1 299 ? 0.534 8.013 -4.881 1.00 89.25 299 ASP A CA 1
ATOM 2444 C C . ASP A 1 299 ? -0.070 8.310 -3.499 1.00 89.25 299 ASP A C 1
ATOM 2446 O O . ASP A 1 299 ? -0.896 9.215 -3.314 1.00 89.25 299 ASP A O 1
ATOM 2450 N N . ALA A 1 300 ? 0.318 7.521 -2.496 1.00 91.31 300 ALA A N 1
ATOM 2451 C CA . ALA A 1 300 ? -0.248 7.633 -1.155 1.00 91.31 300 ALA A CA 1
ATOM 2452 C C . ALA A 1 300 ? 0.357 8.801 -0.356 1.00 91.31 300 ALA A C 1
ATOM 2454 O O . ALA A 1 300 ? -0.260 9.275 0.605 1.00 91.31 300 ALA A O 1
ATOM 2455 N N . HIS A 1 301 ? 1.544 9.273 -0.747 1.00 90.94 301 HIS A N 1
ATOM 2456 C CA . HIS A 1 301 ? 2.357 10.277 -0.059 1.00 90.94 301 HIS A CA 1
ATOM 2457 C C . HIS A 1 301 ? 2.510 10.032 1.445 1.00 90.94 301 HIS A C 1
ATOM 2459 O O . HIS A 1 301 ? 2.389 10.954 2.255 1.00 90.94 301 HIS A O 1
ATOM 2465 N N . ALA A 1 302 ? 2.711 8.776 1.834 1.00 92.56 302 ALA A N 1
ATOM 2466 C CA . ALA A 1 302 ? 2.755 8.304 3.213 1.00 92.56 302 ALA A CA 1
ATOM 2467 C C . ALA A 1 302 ? 1.529 8.693 4.069 1.00 92.56 302 ALA A C 1
ATOM 2469 O O . ALA A 1 302 ? 1.580 8.748 5.300 1.00 92.56 302 ALA A O 1
ATOM 2470 N N . SER A 1 303 ? 0.391 8.994 3.435 1.00 92.69 303 SER A N 1
ATOM 2471 C CA . SER A 1 303 ? -0.810 9.437 4.133 1.00 92.69 303 SER A CA 1
ATOM 2472 C C . SER A 1 303 ? -1.690 8.257 4.537 1.00 92.69 303 SER A C 1
ATOM 2474 O O . SER A 1 303 ? -2.529 7.796 3.762 1.00 92.69 303 SER A O 1
ATOM 2476 N N . ALA A 1 304 ? -1.577 7.820 5.795 1.00 95.25 304 ALA A N 1
ATOM 2477 C CA . ALA A 1 304 ? -2.457 6.781 6.339 1.00 95.25 304 ALA A CA 1
ATOM 2478 C C . ALA A 1 304 ? -3.944 7.173 6.258 1.00 95.25 304 ALA A C 1
ATOM 2480 O O . ALA A 1 304 ? -4.799 6.312 6.066 1.00 95.25 304 ALA A O 1
ATOM 2481 N N . LEU A 1 305 ? -4.256 8.474 6.348 1.00 94.25 305 LEU A N 1
ATOM 2482 C CA . LEU A 1 305 ? -5.614 8.976 6.142 1.00 94.25 305 LEU A CA 1
ATOM 2483 C C . LEU A 1 305 ? -6.103 8.723 4.713 1.00 94.25 305 LEU A C 1
ATOM 2485 O O . LEU A 1 305 ? -7.206 8.215 4.563 1.00 94.25 305 LEU A O 1
ATOM 2489 N N . LYS A 1 306 ? -5.289 9.011 3.687 1.00 91.88 306 LYS A N 1
ATOM 2490 C CA . LYS A 1 306 ? -5.650 8.795 2.271 1.00 91.88 306 LYS A CA 1
ATOM 2491 C C . LYS A 1 306 ? -5.860 7.307 1.969 1.00 91.88 306 LYS A C 1
ATOM 2493 O O . LYS A 1 306 ? -6.830 6.943 1.301 1.00 91.88 306 LYS A O 1
ATOM 2498 N N . ILE A 1 307 ? -4.981 6.455 2.505 1.00 95.00 307 ILE A N 1
ATOM 2499 C CA . ILE A 1 307 ? -5.065 4.993 2.365 1.00 95.00 307 ILE A CA 1
ATOM 2500 C C . ILE A 1 307 ? -6.352 4.464 3.012 1.00 95.00 307 ILE A C 1
ATOM 2502 O O . ILE A 1 307 ? -7.090 3.715 2.369 1.00 95.00 307 ILE A O 1
ATOM 2506 N N . LEU A 1 308 ? -6.641 4.864 4.257 1.00 96.19 308 LEU A N 1
ATOM 2507 C CA . LEU A 1 308 ? -7.832 4.415 4.984 1.00 96.19 308 LEU A CA 1
ATOM 2508 C C . LEU A 1 308 ? -9.125 4.966 4.371 1.00 96.19 308 LEU A C 1
ATOM 2510 O O . LEU A 1 308 ? -10.090 4.224 4.220 1.00 96.19 308 LEU A O 1
ATOM 2514 N N . GLU A 1 309 ? -9.142 6.246 3.996 1.00 93.56 309 GLU A N 1
ATOM 2515 C CA . GLU A 1 309 ? -10.277 6.911 3.348 1.00 93.56 309 GLU A CA 1
ATOM 2516 C C . GLU A 1 309 ? -10.708 6.166 2.087 1.00 93.56 309 GLU A C 1
ATOM 2518 O O . GLU A 1 309 ? -11.872 5.789 1.958 1.00 93.56 309 GLU A O 1
ATOM 2523 N N . THR A 1 310 ? -9.755 5.888 1.197 1.00 92.50 310 THR A N 1
ATOM 2524 C CA . THR A 1 310 ? -10.009 5.164 -0.053 1.00 92.50 310 THR A CA 1
ATOM 2525 C C . THR A 1 310 ? -10.565 3.767 0.221 1.00 92.50 310 THR A C 1
ATOM 2527 O O . THR A 1 310 ? -11.566 3.374 -0.377 1.00 92.50 310 THR A O 1
ATOM 2530 N N . ALA A 1 311 ? -9.976 3.040 1.175 1.00 96.12 311 ALA A N 1
ATOM 2531 C CA . ALA A 1 311 ? -10.430 1.702 1.539 1.00 96.12 311 ALA A CA 1
ATOM 2532 C C . ALA A 1 311 ? -11.851 1.696 2.138 1.00 96.12 311 ALA A C 1
ATOM 2534 O O . ALA A 1 311 ? -12.650 0.818 1.807 1.00 96.12 311 ALA A O 1
ATOM 2535 N N . ILE A 1 312 ? -12.187 2.672 2.991 1.00 95.81 312 ILE A N 1
ATOM 2536 C CA . ILE A 1 312 ? -13.523 2.819 3.593 1.00 95.81 312 ILE A CA 1
ATOM 2537 C C . ILE A 1 312 ? -14.557 3.153 2.521 1.00 95.81 312 ILE A C 1
ATOM 2539 O O . ILE A 1 312 ? -15.582 2.480 2.415 1.00 95.81 312 ILE A O 1
ATOM 2543 N N . ILE A 1 313 ? -14.294 4.183 1.711 1.00 93.50 313 ILE A N 1
ATOM 2544 C CA . ILE A 1 313 ? -15.234 4.660 0.689 1.00 93.50 313 ILE A CA 1
ATOM 2545 C C . ILE A 1 313 ? -15.486 3.568 -0.356 1.00 93.50 313 ILE A C 1
ATOM 2547 O O . ILE A 1 313 ? -16.623 3.382 -0.785 1.00 93.50 313 ILE A O 1
ATOM 2551 N N . ALA A 1 314 ? -14.456 2.797 -0.714 1.00 93.31 314 ALA A N 1
ATOM 2552 C CA . ALA A 1 314 ? -14.597 1.653 -1.604 1.00 93.31 314 ALA A CA 1
ATOM 2553 C C . ALA A 1 314 ? -15.261 0.427 -0.951 1.00 93.31 314 ALA A C 1
ATOM 2555 O O . ALA A 1 314 ? -15.512 -0.562 -1.634 1.00 93.31 314 ALA A O 1
ATOM 2556 N N . GLY A 1 315 ? -15.548 0.452 0.355 1.00 95.56 315 GLY A N 1
ATOM 2557 C CA . GLY A 1 315 ? -16.135 -0.674 1.089 1.00 95.56 315 GLY A CA 1
ATOM 2558 C C . GLY A 1 315 ? -15.191 -1.869 1.264 1.00 95.56 315 GLY A C 1
ATOM 2559 O O . GLY A 1 315 ? -15.646 -2.990 1.497 1.00 95.56 315 GLY A O 1
ATOM 2560 N N . LEU A 1 316 ? -13.882 -1.650 1.125 1.00 96.56 316 LEU A N 1
ATOM 2561 C CA . LEU A 1 316 ? -12.847 -2.667 1.320 1.00 96.56 316 LEU A CA 1
ATOM 2562 C C . LEU A 1 316 ? -12.564 -2.904 2.798 1.00 96.56 316 LEU A C 1
ATOM 2564 O O . LEU A 1 316 ? -12.217 -4.018 3.186 1.00 96.56 316 LEU A O 1
ATOM 2568 N N . VAL A 1 317 ? -12.735 -1.869 3.620 1.00 97.69 317 VAL A N 1
ATOM 2569 C CA . VAL A 1 317 ? -12.616 -1.977 5.071 1.00 97.69 317 VAL A CA 1
ATOM 2570 C C . VAL A 1 317 ? -13.808 -1.357 5.786 1.00 97.69 317 VAL A C 1
ATOM 2572 O O . VAL A 1 317 ? -14.444 -0.429 5.287 1.00 97.69 317 VAL A O 1
ATOM 2575 N N . ALA A 1 318 ? -14.052 -1.851 6.994 1.00 96.94 318 ALA A N 1
ATOM 2576 C CA . ALA A 1 318 ? -15.050 -1.368 7.926 1.00 96.94 318 ALA A CA 1
ATOM 2577 C C . ALA A 1 318 ? -14.386 -0.911 9.233 1.00 96.94 318 ALA A C 1
ATOM 2579 O O . ALA A 1 318 ? -13.385 -1.480 9.674 1.00 96.94 318 ALA A O 1
ATOM 2580 N N . MET A 1 319 ? -14.945 0.124 9.860 1.00 96.56 319 MET A N 1
ATOM 2581 C CA . MET A 1 319 ? -14.466 0.674 11.135 1.00 96.56 319 MET A CA 1
ATOM 2582 C C . MET A 1 319 ? -15.649 1.219 11.947 1.00 96.56 319 MET A C 1
ATOM 2584 O O . MET A 1 319 ? -16.543 1.813 11.341 1.00 96.56 319 MET A O 1
ATOM 2588 N N . PRO A 1 320 ? -15.701 1.056 13.284 1.00 96.44 320 PRO A N 1
ATOM 2589 C CA . PRO A 1 320 ? -16.769 1.647 14.091 1.00 96.44 320 PRO A CA 1
ATOM 2590 C C . PRO A 1 320 ? -16.783 3.175 13.981 1.00 96.44 320 PRO A C 1
ATOM 2592 O O . PRO A 1 320 ? -15.727 3.816 13.959 1.00 96.44 320 PRO A O 1
ATOM 2595 N N . GLU A 1 321 ? -17.969 3.781 13.968 1.00 97.00 321 GLU A N 1
ATOM 2596 C CA . GLU A 1 321 ? -18.145 5.206 13.663 1.00 97.00 321 GLU A CA 1
ATOM 2597 C C . GLU A 1 321 ? -17.413 6.124 14.648 1.00 97.00 321 GLU A C 1
ATOM 2599 O O . GLU A 1 321 ? -16.778 7.107 14.257 1.00 97.00 321 GLU A O 1
ATOM 2604 N N . GLU A 1 322 ? -17.456 5.787 15.936 1.00 96.94 322 GLU A N 1
ATOM 2605 C CA . GLU A 1 322 ? -16.731 6.514 16.980 1.00 96.94 322 GLU A CA 1
ATOM 2606 C C . GLU A 1 322 ? -15.216 6.518 16.713 1.00 96.94 322 GLU A C 1
ATOM 2608 O O . GLU A 1 322 ? -14.559 7.560 16.800 1.00 96.94 322 GLU A O 1
ATOM 2613 N N . LYS A 1 323 ? -14.664 5.359 16.337 1.00 96.88 323 LYS A N 1
ATOM 2614 C CA . LYS A 1 323 ? -13.228 5.173 16.099 1.00 96.88 323 LYS A CA 1
ATOM 2615 C C . LYS A 1 323 ? -12.786 5.878 14.819 1.00 96.88 323 LYS A C 1
ATOM 2617 O O . LYS A 1 323 ? -11.744 6.527 14.821 1.00 96.88 323 LYS A O 1
ATOM 2622 N N . ALA A 1 324 ? -13.612 5.837 13.776 1.00 97.25 324 ALA A N 1
ATOM 2623 C CA . ALA A 1 324 ? -13.418 6.576 12.533 1.00 97.25 324 ALA A CA 1
ATOM 2624 C C . ALA A 1 324 ? -13.338 8.099 12.761 1.00 97.25 324 ALA A C 1
ATOM 2626 O O . ALA A 1 324 ? -12.410 8.758 12.281 1.00 97.25 324 ALA A O 1
ATOM 2627 N N . LYS A 1 325 ? -14.260 8.664 13.558 1.00 96.62 325 LYS A N 1
ATOM 2628 C CA . LYS A 1 325 ? -14.236 10.091 13.942 1.00 96.62 325 LYS A CA 1
ATOM 2629 C C . LYS A 1 325 ? -12.966 10.447 14.709 1.00 96.62 325 LYS A C 1
ATOM 2631 O O . LYS A 1 325 ? -12.308 11.434 14.374 1.00 96.62 325 LYS A O 1
ATOM 2636 N N . ALA A 1 326 ? -12.609 9.630 15.700 1.00 97.00 326 ALA A N 1
ATOM 2637 C CA . ALA A 1 326 ? -11.399 9.828 16.489 1.00 97.00 326 ALA A CA 1
ATOM 2638 C C . ALA A 1 326 ? -10.133 9.758 15.619 1.00 97.00 326 ALA A C 1
ATOM 2640 O O . ALA A 1 326 ? -9.261 10.615 15.757 1.00 97.00 326 ALA A O 1
ATOM 2641 N N . PHE A 1 327 ? -10.057 8.802 14.686 1.00 97.19 327 PHE A N 1
ATOM 2642 C CA . PHE A 1 327 ? -8.917 8.634 13.785 1.00 97.19 327 PHE A CA 1
ATOM 2643 C C . PHE A 1 327 ? -8.717 9.888 12.937 1.00 97.19 327 PHE A C 1
ATOM 2645 O O . PHE A 1 327 ? -7.644 10.489 12.969 1.00 97.19 327 PHE A O 1
ATOM 2652 N N . LYS A 1 328 ? -9.769 10.332 12.235 1.00 94.62 328 LYS A N 1
ATOM 2653 C CA . LYS A 1 328 ? -9.707 11.504 11.350 1.00 94.62 328 LYS A CA 1
ATOM 2654 C C . LYS A 1 328 ? -9.291 12.764 12.113 1.00 94.62 328 LYS A C 1
ATOM 2656 O O . LYS A 1 328 ? -8.427 13.510 11.654 1.00 94.62 328 LYS A O 1
ATOM 2661 N N . GLN A 1 329 ? -9.866 12.982 13.298 1.00 95.00 329 GLN A N 1
ATOM 2662 C CA . GLN A 1 329 ? -9.534 14.126 14.146 1.00 95.00 329 GLN A CA 1
ATOM 2663 C C . GLN A 1 329 ? -8.078 14.084 14.632 1.00 95.00 329 GLN A C 1
ATOM 2665 O O . GLN A 1 329 ? -7.368 15.082 14.513 1.00 95.00 329 GLN A O 1
ATOM 2670 N N . MET A 1 330 ? -7.627 12.950 15.175 1.00 95.25 330 MET A N 1
ATOM 2671 C CA . MET A 1 330 ? -6.271 12.818 15.714 1.00 95.25 330 MET A CA 1
ATOM 2672 C C . MET A 1 330 ? -5.213 12.877 14.616 1.00 95.25 330 MET A C 1
ATOM 2674 O O . MET A 1 330 ? -4.169 13.487 14.822 1.00 95.25 330 MET A O 1
ATOM 2678 N N . TYR A 1 331 ? -5.476 12.299 13.441 1.00 93.44 331 TYR A N 1
ATOM 2679 C CA . TYR A 1 331 ? -4.543 12.363 12.319 1.00 93.44 331 TYR A CA 1
ATOM 2680 C C . TYR A 1 331 ? -4.346 13.807 11.841 1.00 93.44 331 TYR A C 1
ATOM 2682 O O . TYR A 1 331 ? -3.213 14.246 11.657 1.00 93.44 331 TYR A O 1
ATOM 2690 N N . LYS A 1 332 ? -5.432 14.587 11.737 1.00 90.88 332 LYS A N 1
ATOM 2691 C CA . LYS A 1 332 ? -5.352 16.026 11.443 1.00 90.88 332 LYS A CA 1
ATOM 2692 C C . LYS A 1 332 ? -4.517 16.775 12.489 1.00 90.88 332 LYS A C 1
ATOM 2694 O O . LYS A 1 332 ? -3.601 17.510 12.130 1.00 90.88 332 LYS A O 1
ATOM 2699 N N . GLN A 1 333 ? -4.772 16.527 13.775 1.00 90.06 333 GLN A N 1
ATOM 2700 C CA . GLN A 1 333 ? -3.988 17.118 14.867 1.00 90.06 333 GLN A CA 1
ATOM 2701 C C . GLN A 1 333 ? -2.506 16.735 14.794 1.00 90.06 333 GLN A C 1
ATOM 2703 O O . GLN A 1 333 ? -1.644 17.576 15.041 1.00 90.06 333 GLN A O 1
ATOM 2708 N N . LEU A 1 334 ? -2.193 15.482 14.454 1.00 89.19 334 LEU A N 1
ATOM 2709 C CA . LEU A 1 334 ? -0.822 14.987 14.344 1.00 89.19 334 LEU A CA 1
ATOM 2710 C C . LEU A 1 334 ? -0.051 15.715 13.239 1.00 89.19 334 LEU A C 1
ATOM 2712 O O . LEU A 1 334 ? 1.086 16.127 13.447 1.00 89.19 334 LEU A O 1
ATOM 2716 N N . VAL A 1 335 ? -0.690 15.921 12.089 1.00 85.38 335 VAL A N 1
ATOM 2717 C CA . VAL A 1 335 ? -0.119 16.664 10.961 1.00 85.38 335 VAL A CA 1
ATOM 2718 C C . VAL A 1 335 ? 0.176 18.125 11.324 1.00 85.38 335 VAL A C 1
ATOM 2720 O O . VAL A 1 335 ? 1.198 18.669 10.904 1.00 85.38 335 VAL A O 1
ATOM 2723 N N . GLU A 1 336 ? -0.693 18.753 12.118 1.00 83.50 336 GLU A N 1
ATOM 2724 C CA . GLU A 1 336 ? -0.515 20.122 12.621 1.00 83.50 336 GLU A CA 1
ATOM 2725 C C . GLU A 1 336 ? 0.557 20.197 13.734 1.00 83.50 336 GLU A C 1
ATOM 2727 O O . GLU A 1 336 ? 1.261 21.202 13.877 1.00 83.50 336 GLU A O 1
ATOM 2732 N N . THR A 1 337 ? 0.736 19.119 14.505 1.00 76.94 337 THR A N 1
ATOM 2733 C CA . THR A 1 337 ? 1.631 19.046 15.673 1.00 76.94 337 THR A CA 1
ATOM 2734 C C . THR A 1 337 ? 3.029 18.570 15.274 1.00 76.94 337 THR A C 1
ATOM 2736 O O . THR A 1 337 ? 3.402 17.421 15.485 1.00 76.94 337 THR A O 1
ATOM 2739 N N . THR A 1 338 ? 3.848 19.463 14.717 1.00 67.12 338 THR A N 1
ATOM 2740 C CA . THR A 1 338 ? 5.188 19.088 14.211 1.00 67.12 338 THR A CA 1
ATOM 2741 C C . THR A 1 338 ? 6.344 19.313 15.193 1.00 67.12 338 THR A C 1
ATOM 2743 O O . THR A 1 338 ? 7.442 18.807 14.967 1.00 67.12 338 THR A O 1
ATOM 2746 N N . THR A 1 339 ? 6.144 20.060 16.285 1.00 73.44 339 THR A N 1
ATOM 2747 C CA . THR A 1 339 ? 7.254 20.529 17.141 1.00 73.44 339 THR A CA 1
ATOM 2748 C C . THR A 1 339 ? 7.387 19.806 18.485 1.00 73.44 339 THR A C 1
ATOM 2750 O O . THR A 1 339 ? 8.508 19.662 18.976 1.00 73.44 339 THR A O 1
ATOM 2753 N N . ASP A 1 340 ? 6.295 19.311 19.078 1.00 85.19 340 ASP A N 1
ATOM 2754 C CA . ASP A 1 340 ? 6.335 18.564 20.344 1.00 85.19 340 ASP A CA 1
ATOM 2755 C C . ASP A 1 340 ? 6.398 17.050 20.104 1.00 85.19 340 ASP A C 1
ATOM 2757 O O . ASP A 1 340 ? 5.384 16.388 19.876 1.00 85.19 340 ASP A O 1
ATOM 2761 N N . LYS A 1 341 ? 7.607 16.488 20.231 1.00 85.38 341 LYS A N 1
ATOM 2762 C CA . LYS A 1 341 ? 7.861 15.047 20.073 1.00 85.38 341 LYS A CA 1
ATOM 2763 C C . LYS A 1 341 ? 7.049 14.172 21.034 1.00 85.38 341 LYS A C 1
ATOM 2765 O O . LYS A 1 341 ? 6.707 13.048 20.674 1.00 85.38 341 LYS A O 1
ATOM 2770 N N . THR A 1 342 ? 6.768 14.638 22.252 1.00 86.81 342 THR A N 1
ATOM 2771 C CA . THR A 1 342 ? 6.057 13.823 23.252 1.00 86.81 342 THR A CA 1
ATOM 2772 C C . THR A 1 342 ? 4.582 13.727 22.894 1.00 86.81 342 THR A C 1
ATOM 2774 O O . THR A 1 342 ? 4.043 12.622 22.821 1.00 86.81 342 THR A O 1
ATOM 2777 N N . SER A 1 343 ? 3.952 14.870 22.608 1.00 87.50 343 SER A N 1
ATOM 2778 C CA . SER A 1 343 ? 2.562 14.922 22.143 1.00 87.50 343 SER A CA 1
ATOM 2779 C C . SER A 1 343 ? 2.374 14.157 20.828 1.00 87.50 343 SER A C 1
ATOM 2781 O O . SER A 1 343 ? 1.419 13.386 20.693 1.00 87.50 343 SER A O 1
ATOM 2783 N N . PHE A 1 344 ? 3.329 14.284 19.897 1.00 88.88 344 PHE A N 1
ATOM 2784 C CA . PHE A 1 344 ? 3.338 13.538 18.639 1.00 88.88 344 PHE A CA 1
ATOM 2785 C C . PHE A 1 344 ? 3.286 12.024 18.881 1.00 88.88 344 PHE A C 1
ATOM 2787 O O . PHE A 1 344 ? 2.348 11.370 18.438 1.00 88.88 344 PHE A O 1
ATOM 2794 N N . ARG A 1 345 ? 4.222 11.468 19.665 1.00 88.62 345 ARG A N 1
ATOM 2795 C CA . ARG A 1 345 ? 4.277 10.020 19.951 1.00 88.62 345 ARG A CA 1
ATOM 2796 C C . ARG A 1 345 ? 3.040 9.505 20.686 1.00 88.62 345 ARG A C 1
ATOM 2798 O O . ARG A 1 345 ? 2.579 8.396 20.426 1.00 88.62 345 ARG A O 1
ATOM 2805 N N . GLN A 1 346 ? 2.496 10.295 21.614 1.00 90.44 346 GLN A N 1
ATOM 2806 C CA . GLN A 1 346 ? 1.264 9.934 22.319 1.00 90.44 346 GLN A CA 1
ATOM 2807 C C . GLN A 1 346 ? 0.065 9.880 21.368 1.00 90.44 346 GLN A C 1
ATOM 2809 O O . GLN A 1 346 ? -0.770 8.986 21.485 1.00 90.44 346 GLN A O 1
ATOM 2814 N N . THR A 1 347 ? -0.023 10.829 20.437 1.00 92.69 347 THR A N 1
ATOM 2815 C CA . THR A 1 347 ? -1.093 10.882 19.435 1.00 92.69 347 THR A CA 1
ATOM 2816 C C . THR A 1 347 ? -0.933 9.766 18.404 1.00 92.69 347 THR A C 1
ATOM 2818 O O . THR A 1 347 ? -1.895 9.053 18.142 1.00 92.69 347 THR A O 1
ATOM 2821 N N . GLU A 1 348 ? 0.284 9.533 17.909 1.00 93.31 348 GLU A N 1
ATOM 2822 C CA . GLU A 1 348 ? 0.645 8.401 17.045 1.00 93.31 348 GLU A CA 1
ATOM 2823 C C . GLU A 1 348 ? 0.220 7.062 17.669 1.00 93.31 348 GLU A C 1
ATOM 2825 O O . GLU A 1 348 ? -0.509 6.293 17.047 1.00 93.31 348 GLU A O 1
ATOM 2830 N N . SER A 1 349 ? 0.576 6.824 18.936 1.00 92.81 349 SER A N 1
ATOM 2831 C CA . SER A 1 349 ? 0.216 5.589 19.649 1.00 92.81 349 SER A CA 1
ATOM 2832 C C . SER A 1 349 ? -1.300 5.404 19.768 1.00 92.81 349 SER A C 1
ATOM 2834 O O . SER A 1 349 ? -1.808 4.298 19.599 1.00 92.81 349 SER A O 1
ATOM 2836 N N . LYS A 1 350 ? -2.048 6.486 20.029 1.00 95.12 350 LYS A N 1
ATOM 2837 C CA . LYS A 1 350 ? -3.518 6.443 20.073 1.00 95.12 350 LYS A CA 1
ATOM 2838 C C . LYS A 1 350 ? -4.113 6.131 18.705 1.00 95.12 350 LYS A C 1
ATOM 2840 O O . LYS A 1 350 ? -5.051 5.348 18.631 1.00 95.12 350 LYS A O 1
ATOM 2845 N N . ILE A 1 351 ? -3.574 6.700 17.627 1.00 96.75 351 ILE A N 1
ATOM 2846 C CA . ILE A 1 351 ? -4.036 6.399 16.266 1.00 96.75 351 ILE A CA 1
ATOM 2847 C C . ILE A 1 351 ? -3.792 4.923 15.930 1.00 96.75 351 ILE A C 1
ATOM 2849 O O . ILE A 1 351 ? -4.698 4.267 15.423 1.00 96.75 351 ILE A O 1
ATOM 2853 N N . ILE A 1 352 ? -2.622 4.378 16.273 1.00 95.75 352 ILE A N 1
ATOM 2854 C CA . ILE A 1 352 ? -2.315 2.951 16.087 1.00 95.75 352 ILE A CA 1
ATOM 2855 C C . ILE A 1 352 ? -3.309 2.067 16.857 1.00 95.75 352 ILE A C 1
ATOM 2857 O O . ILE A 1 352 ? -3.785 1.070 16.323 1.00 95.75 352 ILE A O 1
ATOM 2861 N N . GLN A 1 353 ? -3.709 2.456 18.072 1.00 93.06 353 GLN A N 1
ATOM 2862 C CA . GLN A 1 353 ? -4.769 1.752 18.808 1.00 93.06 353 GLN A CA 1
ATOM 2863 C C . GLN A 1 353 ? -6.131 1.824 18.102 1.00 93.06 353 GLN A C 1
ATOM 2865 O O . GLN A 1 353 ? -6.874 0.849 18.118 1.00 93.06 353 GLN A O 1
ATOM 2870 N N . LEU A 1 354 ? -6.476 2.948 17.464 1.00 95.81 354 LEU A N 1
ATOM 2871 C CA . LEU A 1 354 ? -7.716 3.058 16.685 1.00 95.81 354 LEU A CA 1
ATOM 2872 C C . LEU A 1 354 ? -7.685 2.157 15.446 1.00 95.81 354 LEU A C 1
ATOM 2874 O O . LEU A 1 354 ? -8.701 1.537 15.129 1.00 95.81 354 LEU A O 1
ATOM 2878 N N . ILE A 1 355 ? -6.531 2.049 14.779 1.00 97.25 355 ILE A N 1
ATOM 2879 C CA . ILE A 1 355 ? -6.332 1.168 13.620 1.00 97.25 355 ILE A CA 1
ATOM 2880 C C . ILE A 1 355 ? -6.693 -0.277 13.961 1.00 97.25 355 ILE A C 1
ATOM 2882 O O . ILE A 1 355 ? -7.312 -0.934 13.137 1.00 97.25 355 ILE A O 1
ATOM 2886 N N . GLN A 1 356 ? -6.448 -0.742 15.190 1.00 94.00 356 GLN A N 1
ATOM 2887 C CA . GLN A 1 356 ? -6.809 -2.100 15.624 1.00 94.00 356 GLN A CA 1
ATOM 2888 C C . GLN A 1 356 ? -8.304 -2.436 15.496 1.00 94.00 356 GLN A C 1
ATOM 2890 O O . GLN A 1 356 ? -8.664 -3.605 15.603 1.00 94.00 356 GLN A O 1
ATOM 2895 N N . SER A 1 357 ? -9.179 -1.452 15.248 1.00 94.31 357 SER A N 1
ATOM 2896 C CA . SER A 1 357 ? -10.612 -1.643 14.967 1.00 94.31 357 SER A CA 1
ATOM 2897 C C . SER A 1 357 ? -10.969 -1.769 13.477 1.00 94.31 357 SER A C 1
ATOM 2899 O O . SER A 1 357 ? -12.116 -2.070 13.156 1.00 94.31 357 SER A O 1
ATOM 2901 N N . VAL A 1 358 ? -10.012 -1.566 12.564 1.00 96.44 358 VAL A N 1
ATOM 2902 C CA . VAL A 1 358 ? -10.206 -1.703 11.111 1.00 96.44 358 VAL A CA 1
ATOM 2903 C C . VAL A 1 358 ? -10.360 -3.178 10.747 1.00 96.44 358 VAL A C 1
ATOM 2905 O O . VAL A 1 358 ? -9.581 -4.026 11.190 1.00 96.44 358 VAL A O 1
ATOM 2908 N N . ARG A 1 359 ? -11.372 -3.502 9.944 1.00 95.19 359 ARG A N 1
ATOM 2909 C CA . ARG A 1 359 ? -11.679 -4.864 9.488 1.00 95.19 359 ARG A CA 1
ATOM 2910 C C . ARG A 1 359 ? -11.733 -4.902 7.979 1.00 95.19 359 ARG A C 1
ATOM 2912 O O . ARG A 1 359 ? -12.375 -4.045 7.387 1.00 95.19 359 ARG A O 1
ATOM 2919 N N . TRP A 1 360 ? -11.139 -5.910 7.362 1.00 96.44 360 TRP A N 1
ATOM 2920 C CA . TRP A 1 360 ? -11.387 -6.180 5.956 1.00 96.44 360 TRP A CA 1
ATOM 2921 C C . TRP A 1 360 ? -12.851 -6.585 5.718 1.00 96.44 360 TRP A C 1
ATOM 2923 O O . TRP A 1 360 ? -13.355 -7.534 6.315 1.00 96.44 360 TRP A O 1
ATOM 2933 N N . SER A 1 361 ? -13.533 -5.866 4.827 1.00 95.94 361 SER A N 1
ATOM 2934 C CA . SER A 1 361 ? -14.890 -6.160 4.339 1.00 95.94 361 SER A CA 1
ATOM 2935 C C . SER A 1 361 ? -14.932 -6.401 2.826 1.00 95.94 361 SER A C 1
ATOM 2937 O O . SER A 1 361 ? -15.980 -6.752 2.282 1.00 95.94 361 SER A O 1
ATOM 2939 N N . GLY A 1 362 ? -13.794 -6.247 2.140 1.00 93.88 362 GLY A N 1
ATOM 2940 C CA . GLY A 1 362 ? -13.667 -6.346 0.688 1.00 93.88 362 GLY A CA 1
ATOM 2941 C C . GLY A 1 362 ? -13.815 -7.755 0.107 1.00 93.88 362 GLY A C 1
ATOM 2942 O O . GLY A 1 362 ? -13.847 -7.887 -1.111 1.00 93.88 362 GLY A O 1
ATOM 2943 N N . LYS A 1 363 ? -13.959 -8.810 0.922 1.00 93.94 363 LYS A N 1
ATOM 2944 C CA . LYS A 1 363 ? -14.029 -10.212 0.451 1.00 93.94 363 LYS A CA 1
ATOM 2945 C C . LYS A 1 363 ? -12.819 -10.536 -0.449 1.00 93.94 363 LYS A C 1
ATOM 2947 O O . LYS A 1 363 ? -11.696 -10.255 -0.053 1.00 93.94 363 LYS A O 1
ATOM 2952 N N . GLU A 1 364 ? -13.053 -11.064 -1.651 1.00 95.00 364 GLU A N 1
ATOM 2953 C CA . GLU A 1 364 ? -12.029 -11.420 -2.650 1.00 95.00 364 GLU A CA 1
ATOM 2954 C C . GLU A 1 364 ? -11.472 -10.223 -3.442 1.00 95.00 364 GLU A C 1
ATOM 2956 O O . GLU A 1 364 ? -10.651 -10.401 -4.340 1.00 95.00 364 GLU A O 1
ATOM 2961 N N . ARG A 1 365 ? -11.953 -9.003 -3.179 1.00 95.00 365 ARG A N 1
ATOM 2962 C CA . ARG A 1 365 ? -11.529 -7.808 -3.918 1.00 95.00 365 ARG A CA 1
ATOM 2963 C C . ARG A 1 365 ? -10.069 -7.484 -3.609 1.00 95.00 365 ARG A C 1
ATOM 2965 O O . ARG A 1 365 ? -9.579 -7.799 -2.535 1.00 95.00 365 ARG A O 1
ATOM 2972 N N . GLU A 1 366 ? -9.373 -6.837 -4.530 1.00 96.25 366 GLU A N 1
ATOM 2973 C CA . GLU A 1 366 ? -7.976 -6.442 -4.361 1.00 96.25 366 GLU A CA 1
ATOM 2974 C C . GLU A 1 366 ? -7.857 -4.938 -4.107 1.00 96.25 366 GLU A C 1
ATOM 2976 O O . GLU A 1 366 ? -8.501 -4.133 -4.785 1.00 96.25 366 GLU A O 1
ATOM 2981 N N . TYR A 1 367 ? -6.989 -4.566 -3.164 1.00 97.44 367 TYR A N 1
ATOM 2982 C CA . TYR A 1 367 ? -6.561 -3.188 -2.954 1.00 97.44 367 TYR A CA 1
ATOM 2983 C C . TYR A 1 367 ? -5.102 -2.997 -3.384 1.00 97.44 367 TYR A C 1
ATOM 2985 O O . TYR A 1 367 ? -4.180 -3.489 -2.731 1.00 97.44 367 TYR A O 1
ATOM 2993 N N . VAL A 1 368 ? -4.887 -2.279 -4.484 1.00 97.44 368 VAL A N 1
ATOM 2994 C CA . VAL A 1 368 ? -3.562 -1.986 -5.038 1.00 97.44 368 VAL A CA 1
ATOM 2995 C C . VAL A 1 368 ? -3.117 -0.589 -4.601 1.00 97.44 368 VAL A C 1
ATOM 2997 O O . VAL A 1 368 ? -3.817 0.394 -4.826 1.00 97.44 368 VAL A O 1
ATOM 3000 N N . LEU A 1 369 ? -1.941 -0.480 -3.995 1.00 97.00 369 LEU A N 1
ATOM 3001 C CA . LEU A 1 369 ? -1.285 0.787 -3.680 1.00 97.00 369 LEU A CA 1
ATOM 3002 C C . LEU A 1 369 ? -0.146 0.998 -4.675 1.00 97.00 369 LEU A C 1
ATOM 3004 O O . LEU A 1 369 ? 0.815 0.229 -4.675 1.00 97.00 369 LEU A O 1
ATOM 3008 N N . ILE A 1 370 ? -0.256 2.020 -5.524 1.00 95.62 370 ILE A N 1
ATOM 3009 C CA . ILE A 1 370 ? 0.709 2.266 -6.605 1.00 95.62 370 ILE A CA 1
ATOM 3010 C C . ILE A 1 370 ? 2.086 2.704 -6.092 1.00 95.62 370 ILE A C 1
ATOM 3012 O O . ILE A 1 370 ? 3.070 2.558 -6.807 1.00 95.62 370 ILE A O 1
ATOM 3016 N N . GLY A 1 371 ? 2.192 3.185 -4.857 1.00 95.00 371 GLY A N 1
ATOM 3017 C CA . GLY A 1 371 ? 3.473 3.497 -4.233 1.00 95.00 371 GLY A CA 1
ATOM 3018 C C . GLY A 1 371 ? 3.406 4.735 -3.352 1.00 95.00 371 GLY A C 1
ATOM 3019 O O . GLY A 1 371 ? 2.321 5.215 -3.006 1.00 95.00 371 GLY A O 1
ATOM 3020 N N . ASP A 1 372 ? 4.583 5.222 -2.965 1.00 94.56 372 ASP A N 1
ATOM 3021 C CA . ASP A 1 372 ? 4.778 6.360 -2.063 1.00 94.56 372 ASP A CA 1
ATOM 3022 C C . ASP A 1 372 ? 4.001 6.169 -0.768 1.00 94.56 372 ASP A C 1
ATOM 3024 O O . ASP A 1 372 ? 3.310 7.054 -0.263 1.00 94.56 372 ASP A O 1
ATOM 3028 N N . THR A 1 373 ? 4.074 4.948 -0.253 1.00 94.94 373 THR A N 1
ATOM 3029 C CA . THR A 1 373 ? 3.324 4.512 0.920 1.00 94.94 373 THR A CA 1
ATOM 3030 C C . THR A 1 373 ? 4.032 4.875 2.213 1.00 94.94 373 THR A C 1
ATOM 3032 O O . THR A 1 373 ? 3.370 5.087 3.223 1.00 94.94 373 THR A O 1
ATOM 3035 N N . ILE A 1 374 ? 5.353 5.012 2.187 1.00 93.75 374 ILE A N 1
ATOM 3036 C CA . ILE A 1 374 ? 6.182 5.442 3.310 1.00 93.75 374 ILE A CA 1
ATOM 3037 C C . ILE A 1 374 ? 7.230 6.454 2.825 1.00 93.75 374 ILE A C 1
ATOM 3039 O O . ILE A 1 374 ? 7.405 6.676 1.632 1.00 93.75 374 ILE A O 1
ATOM 3043 N N . ASN A 1 375 ? 7.936 7.098 3.754 1.00 90.25 375 ASN A N 1
ATOM 3044 C CA . ASN A 1 375 ? 9.061 7.995 3.478 1.00 90.25 375 ASN A CA 1
ATOM 3045 C C . ASN A 1 375 ? 8.736 9.215 2.590 1.00 90.25 375 ASN A C 1
ATOM 3047 O O . ASN A 1 375 ? 9.590 9.724 1.854 1.00 90.25 375 ASN A O 1
ATOM 3051 N N . ASP A 1 376 ? 7.512 9.726 2.686 1.00 89.06 376 ASP A N 1
ATOM 3052 C CA . ASP A 1 376 ? 7.055 10.911 1.950 1.00 89.06 376 ASP A CA 1
ATOM 3053 C C . ASP A 1 376 ? 6.433 11.952 2.913 1.00 89.06 376 ASP A C 1
ATOM 3055 O O . ASP A 1 376 ? 6.854 12.106 4.062 1.00 89.06 376 ASP A O 1
ATOM 3059 N N . ARG A 1 377 ? 5.471 12.745 2.439 1.00 85.88 377 ARG A N 1
ATOM 3060 C CA . ARG A 1 377 ? 4.887 13.919 3.110 1.00 85.88 377 ARG A CA 1
ATOM 3061 C C . ARG A 1 377 ? 3.873 13.589 4.210 1.00 85.88 377 ARG A C 1
ATOM 3063 O O . ARG A 1 377 ? 3.375 14.505 4.875 1.00 85.88 377 ARG A O 1
ATOM 3070 N N . GLY A 1 378 ? 3.578 12.313 4.412 1.00 87.12 378 GLY A N 1
ATOM 3071 C CA . GLY A 1 378 ? 2.671 11.769 5.413 1.00 87.12 378 GLY A CA 1
ATOM 3072 C C . GLY A 1 378 ? 3.056 12.068 6.855 1.00 87.12 378 GLY A C 1
ATOM 3073 O O . GLY A 1 378 ? 4.180 12.477 7.151 1.00 87.12 378 GLY A O 1
ATOM 3074 N N . ALA A 1 379 ? 2.095 11.925 7.771 1.00 88.44 379 ALA A N 1
ATOM 3075 C CA . ALA A 1 379 ? 2.290 12.308 9.169 1.00 88.44 379 ALA A CA 1
ATOM 3076 C C . ALA A 1 379 ? 3.277 11.385 9.895 1.00 88.44 379 ALA A C 1
ATOM 3078 O O . ALA A 1 379 ? 4.135 11.879 10.623 1.00 88.44 379 ALA A O 1
ATOM 3079 N N . SER A 1 380 ? 3.116 10.073 9.705 1.00 91.12 380 SER A N 1
ATOM 3080 C CA . SER A 1 380 ? 3.954 9.037 10.303 1.00 91.12 380 SER A CA 1
ATOM 3081 C C . SER A 1 380 ? 3.891 7.744 9.489 1.00 91.12 380 SER A C 1
ATOM 3083 O O . SER A 1 380 ? 2.801 7.216 9.245 1.00 91.12 380 SER A O 1
ATOM 3085 N N . ASP A 1 381 ? 5.056 7.202 9.147 1.00 92.75 381 ASP A N 1
ATOM 3086 C CA . ASP A 1 381 ? 5.199 5.906 8.486 1.00 92.75 381 ASP A CA 1
ATOM 3087 C C . ASP A 1 381 ? 4.754 4.768 9.413 1.00 92.75 381 ASP A C 1
ATOM 3089 O O . ASP A 1 381 ? 4.152 3.804 8.952 1.00 92.75 381 ASP A O 1
ATOM 3093 N N . LYS A 1 382 ? 4.941 4.895 10.738 1.00 92.69 382 LYS A N 1
ATOM 3094 C CA . LYS A 1 382 ? 4.482 3.878 11.707 1.00 92.69 382 LYS A CA 1
ATOM 3095 C C . LYS A 1 382 ? 2.972 3.681 11.657 1.00 92.69 382 LYS A C 1
ATOM 3097 O O . LYS A 1 382 ? 2.490 2.565 11.823 1.00 92.69 382 LYS A O 1
ATOM 3102 N N . ILE A 1 383 ? 2.223 4.758 11.418 1.00 95.12 383 ILE A N 1
ATOM 3103 C CA . ILE A 1 383 ? 0.766 4.689 11.269 1.00 95.12 383 ILE A CA 1
ATOM 3104 C C . ILE A 1 383 ? 0.400 3.976 9.965 1.00 95.12 383 ILE A C 1
ATOM 3106 O O . ILE A 1 383 ? -0.523 3.163 9.970 1.00 95.12 383 ILE A O 1
ATOM 3110 N N . VAL A 1 384 ? 1.117 4.242 8.866 1.00 96.50 384 VAL A N 1
ATOM 3111 C CA . VAL A 1 384 ? 0.890 3.535 7.596 1.00 96.50 384 VAL A CA 1
ATOM 3112 C C . VAL A 1 384 ? 1.200 2.048 7.743 1.00 96.50 384 VAL A C 1
ATOM 3114 O O . VAL A 1 384 ? 0.361 1.224 7.395 1.00 96.50 384 VAL A O 1
ATOM 3117 N N . LEU A 1 385 ? 2.358 1.699 8.306 1.00 96.06 385 LEU A N 1
ATOM 3118 C CA . LEU A 1 385 ? 2.767 0.309 8.510 1.00 96.06 385 LEU A CA 1
ATOM 3119 C C . LEU A 1 385 ? 1.751 -0.451 9.375 1.00 96.06 385 LEU A C 1
ATOM 3121 O O . LEU A 1 385 ? 1.294 -1.514 8.966 1.00 96.06 385 LEU A O 1
ATOM 3125 N N . ALA A 1 386 ? 1.315 0.135 10.497 1.00 96.06 386 ALA A N 1
ATOM 3126 C CA . ALA A 1 386 ? 0.292 -0.462 11.357 1.00 96.06 386 ALA A CA 1
ATOM 3127 C C . ALA A 1 386 ? -1.058 -0.635 10.639 1.00 96.06 386 ALA A C 1
ATOM 3129 O O . ALA A 1 386 ? -1.747 -1.632 10.844 1.00 96.06 386 ALA A O 1
ATOM 3130 N N . LEU A 1 387 ? -1.453 0.324 9.793 1.00 97.81 387 LEU A N 1
ATOM 3131 C CA . LEU A 1 387 ? -2.673 0.221 8.993 1.00 97.81 387 LEU A CA 1
ATOM 3132 C C . LEU A 1 387 ? -2.580 -0.919 7.974 1.00 97.81 387 LEU A C 1
ATOM 3134 O O . LEU A 1 387 ? -3.517 -1.704 7.850 1.00 97.81 387 LEU A O 1
ATOM 3138 N N . MET A 1 388 ? -1.459 -1.021 7.260 1.00 97.62 388 MET A N 1
ATOM 3139 C CA . MET A 1 388 ? -1.245 -2.066 6.259 1.00 97.62 388 MET A CA 1
ATOM 3140 C C . MET A 1 388 ? -1.197 -3.456 6.888 1.00 97.62 388 MET A C 1
ATOM 3142 O O . MET A 1 388 ? -1.838 -4.375 6.380 1.00 97.62 388 MET A O 1
ATOM 3146 N N . GLU A 1 389 ? -0.496 -3.596 8.013 1.00 95.56 389 GLU A N 1
ATOM 3147 C CA . GLU A 1 389 ? -0.449 -4.832 8.793 1.00 95.56 389 GLU A CA 1
ATOM 3148 C C . GLU A 1 389 ? -1.854 -5.246 9.244 1.00 95.56 389 GLU A C 1
ATOM 3150 O O . GLU A 1 389 ? -2.291 -6.357 8.952 1.00 95.56 389 GLU A O 1
ATOM 3155 N N . GLN A 1 390 ? -2.623 -4.319 9.821 1.00 95.69 390 GLN A N 1
ATOM 3156 C CA . GLN A 1 390 ? -3.992 -4.580 10.259 1.00 95.69 390 GLN A CA 1
ATOM 3157 C C . GLN A 1 390 ? -4.922 -5.016 9.114 1.00 95.69 390 GLN A C 1
ATOM 3159 O O . GLN A 1 390 ? -5.764 -5.903 9.295 1.00 95.69 390 GLN A O 1
ATOM 3164 N N . ILE A 1 391 ? -4.818 -4.383 7.941 1.00 96.75 391 ILE A N 1
ATOM 3165 C CA . ILE A 1 391 ? -5.616 -4.772 6.772 1.00 96.75 391 ILE A CA 1
ATOM 3166 C C . ILE A 1 391 ? -5.267 -6.211 6.367 1.00 96.75 391 ILE A C 1
ATOM 3168 O O . ILE A 1 391 ? -6.175 -7.015 6.165 1.00 96.75 391 ILE A O 1
ATOM 3172 N N . GLN A 1 392 ? -3.980 -6.565 6.321 1.00 95.38 392 GLN A N 1
ATOM 3173 C CA . GLN A 1 392 ? -3.528 -7.922 5.990 1.00 95.38 392 GLN A CA 1
ATOM 3174 C C . GLN A 1 392 ? -3.956 -8.958 7.038 1.00 95.38 392 GLN A C 1
ATOM 3176 O O . GLN A 1 392 ? -4.496 -10.003 6.683 1.00 95.38 392 GLN A O 1
ATOM 3181 N N . GLU A 1 393 ? -3.778 -8.666 8.328 1.00 92.44 393 GLU A N 1
ATOM 3182 C CA . GLU A 1 393 ? -4.147 -9.562 9.433 1.00 92.44 393 GLU A CA 1
ATOM 3183 C C . GLU A 1 393 ? -5.654 -9.832 9.502 1.00 92.44 393 GLU A C 1
ATOM 3185 O O . GLU A 1 393 ? -6.076 -10.887 9.971 1.00 92.44 393 GLU A O 1
ATOM 3190 N N . THR A 1 394 ? -6.480 -8.907 9.003 1.00 93.44 394 THR A N 1
ATOM 3191 C CA . THR A 1 394 ? -7.933 -9.112 8.892 1.00 93.44 394 THR A CA 1
ATOM 3192 C C . THR A 1 394 ? -8.363 -9.768 7.579 1.00 93.44 394 THR A C 1
ATOM 3194 O O . THR A 1 394 ? -9.559 -9.874 7.321 1.00 93.44 394 THR A O 1
ATOM 3197 N N . GLY A 1 395 ? -7.414 -10.272 6.785 1.00 94.00 395 GLY A N 1
ATOM 3198 C CA . GLY A 1 395 ? -7.667 -11.028 5.556 1.00 94.00 395 GLY A CA 1
ATOM 3199 C C . GLY A 1 395 ? -7.682 -10.181 4.284 1.00 94.00 395 GLY A C 1
ATOM 3200 O O . GLY A 1 395 ? -8.175 -10.640 3.257 1.00 94.00 395 GLY A O 1
ATOM 3201 N N . GLY A 1 396 ? -7.175 -8.949 4.338 1.00 96.56 396 GLY A N 1
ATOM 3202 C CA . GLY A 1 396 ? -7.160 -8.055 3.192 1.00 96.56 396 GLY A CA 1
ATOM 3203 C C . GLY A 1 396 ? -6.191 -8.476 2.098 1.00 96.56 396 GLY A C 1
ATOM 3204 O O . GLY A 1 396 ? -4.988 -8.615 2.328 1.00 96.56 396 GLY A O 1
ATOM 3205 N N . ASN A 1 397 ? -6.716 -8.609 0.880 1.00 96.75 397 ASN A N 1
ATOM 3206 C CA . ASN A 1 397 ? -5.920 -8.816 -0.322 1.00 96.75 397 ASN A CA 1
ATOM 3207 C C . ASN A 1 397 ? -5.350 -7.469 -0.788 1.00 96.75 397 ASN A C 1
ATOM 3209 O O . ASN A 1 397 ? -6.011 -6.692 -1.480 1.00 96.75 397 ASN A O 1
ATOM 3213 N N . THR A 1 398 ? -4.133 -7.172 -0.337 1.00 97.12 398 THR A N 1
ATOM 3214 C CA . THR A 1 398 ? -3.434 -5.914 -0.619 1.00 97.12 398 THR A CA 1
ATOM 3215 C C . THR A 1 398 ? -2.178 -6.171 -1.438 1.00 97.12 398 THR A C 1
ATOM 3217 O O . THR A 1 398 ? -1.386 -7.054 -1.109 1.00 97.12 398 THR A O 1
ATOM 3220 N N . THR A 1 399 ? -1.964 -5.362 -2.473 1.00 97.75 399 THR A N 1
ATOM 3221 C CA . THR A 1 399 ? -0.715 -5.330 -3.240 1.00 97.75 399 THR A CA 1
ATOM 3222 C C . THR A 1 399 ? -0.123 -3.927 -3.137 1.00 97.75 399 THR A C 1
ATOM 3224 O O . THR A 1 399 ? -0.762 -2.970 -3.556 1.00 97.75 399 THR A O 1
ATOM 3227 N N . THR A 1 400 ? 1.105 -3.792 -2.633 1.00 98.06 400 THR A N 1
ATOM 3228 C CA . THR A 1 400 ? 1.852 -2.523 -2.683 1.00 98.06 400 THR A CA 1
ATOM 3229 C C . THR A 1 400 ? 2.947 -2.605 -3.732 1.00 98.06 400 THR A C 1
ATOM 3231 O O . THR A 1 400 ? 3.742 -3.550 -3.728 1.00 98.06 400 THR A O 1
ATOM 3234 N N . LEU A 1 401 ? 3.009 -1.604 -4.604 1.00 98.19 401 LEU A N 1
ATOM 3235 C CA . LEU A 1 401 ? 4.092 -1.454 -5.560 1.00 98.19 401 LEU A CA 1
ATOM 3236 C C . LEU A 1 401 ? 5.257 -0.668 -4.960 1.00 98.19 401 LEU A C 1
ATOM 3238 O O . LEU A 1 401 ? 5.060 0.280 -4.204 1.00 98.19 401 LEU A O 1
ATOM 3242 N N . ALA A 1 402 ? 6.474 -1.076 -5.303 1.00 97.00 402 ALA A N 1
ATOM 3243 C CA . ALA A 1 402 ? 7.694 -0.406 -4.899 1.00 97.00 402 ALA A CA 1
ATOM 3244 C C . ALA A 1 402 ? 7.794 0.963 -5.578 1.00 97.00 402 ALA A C 1
ATOM 3246 O O . ALA A 1 402 ? 7.712 1.060 -6.804 1.00 97.00 402 ALA A O 1
ATOM 3247 N N . SER A 1 403 ? 8.028 2.000 -4.778 1.00 95.62 403 SER A N 1
ATOM 3248 C CA . SER A 1 403 ? 8.177 3.372 -5.251 1.00 95.62 403 SER A CA 1
ATOM 3249 C C . SER A 1 403 ? 9.572 3.931 -5.029 1.00 95.62 403 SER A C 1
ATOM 3251 O O . SER A 1 403 ? 10.421 3.302 -4.390 1.00 95.62 403 SER A O 1
ATOM 3253 N N . ASN A 1 404 ? 9.830 5.133 -5.542 1.00 92.88 404 ASN A N 1
ATOM 3254 C CA . ASN A 1 404 ? 11.078 5.819 -5.246 1.00 92.88 404 ASN A CA 1
ATOM 3255 C C . ASN A 1 404 ? 11.223 6.145 -3.753 1.00 92.88 404 ASN A C 1
ATOM 3257 O O . ASN A 1 404 ? 12.307 5.950 -3.201 1.00 92.88 404 ASN A O 1
ATOM 3261 N N . HIS A 1 405 ? 10.151 6.601 -3.101 1.00 91.56 405 HIS A N 1
ATOM 3262 C CA . HIS A 1 405 ? 10.164 6.916 -1.673 1.00 91.56 405 HIS A CA 1
ATOM 3263 C C . HIS A 1 405 ? 10.339 5.662 -0.810 1.00 91.56 405 HIS A C 1
ATOM 3265 O O . HIS A 1 405 ? 11.187 5.645 0.091 1.00 91.56 405 HIS A O 1
ATOM 3271 N N . ASP A 1 406 ? 9.610 4.596 -1.137 1.00 93.50 406 ASP A N 1
ATOM 3272 C CA . ASP A 1 406 ? 9.674 3.328 -0.415 1.00 93.50 406 ASP A CA 1
ATOM 3273 C C . ASP A 1 406 ? 11.056 2.672 -0.574 1.00 93.50 406 ASP A C 1
ATOM 3275 O O . ASP A 1 406 ? 11.650 2.199 0.395 1.00 93.50 406 ASP A O 1
ATOM 3279 N N . PHE A 1 407 ? 11.631 2.705 -1.782 1.00 93.06 407 PHE A N 1
ATOM 3280 C CA . PHE A 1 407 ? 12.955 2.138 -2.040 1.00 93.06 407 PHE A CA 1
ATOM 3281 C C . PHE A 1 407 ? 14.091 2.951 -1.402 1.00 93.06 407 PHE A C 1
ATOM 3283 O O . PHE A 1 407 ? 15.107 2.377 -1.005 1.00 93.06 407 PHE A O 1
ATOM 3290 N N . ASP A 1 408 ? 13.936 4.266 -1.224 1.00 89.94 408 ASP A N 1
ATOM 3291 C CA . ASP A 1 408 ? 14.936 5.088 -0.531 1.00 89.94 408 ASP A CA 1
ATOM 3292 C C . ASP A 1 408 ? 15.139 4.652 0.941 1.00 89.94 408 ASP A C 1
ATOM 3294 O O . ASP A 1 408 ? 16.237 4.831 1.469 1.00 89.94 408 ASP A O 1
ATOM 3298 N N . ILE A 1 409 ? 14.157 4.002 1.585 1.00 89.19 409 ILE A N 1
ATOM 3299 C CA . ILE A 1 409 ? 14.320 3.367 2.912 1.00 89.19 409 ILE A CA 1
ATOM 3300 C C . ILE A 1 409 ? 15.332 2.220 2.865 1.00 89.19 409 ILE A C 1
ATOM 3302 O O . ILE A 1 409 ? 16.164 2.083 3.763 1.00 89.19 409 ILE A O 1
ATOM 3306 N N . VAL A 1 410 ? 15.297 1.410 1.802 1.00 89.75 410 VAL A N 1
ATOM 3307 C CA . VAL A 1 410 ? 16.256 0.315 1.587 1.00 89.75 410 VAL A CA 1
ATOM 3308 C C . VAL A 1 410 ? 17.667 0.882 1.436 1.00 89.75 410 VAL A C 1
ATOM 3310 O O . VAL A 1 410 ? 18.619 0.375 2.032 1.00 89.75 410 VAL A O 1
ATOM 3313 N N . ILE A 1 411 ? 17.795 1.974 0.681 1.00 88.56 411 ILE A N 1
ATOM 3314 C CA . ILE A 1 411 ? 19.062 2.681 0.472 1.00 88.56 411 ILE A CA 1
ATOM 3315 C C . ILE A 1 411 ? 19.571 3.316 1.774 1.00 88.56 411 ILE A C 1
ATOM 3317 O O . ILE A 1 411 ? 20.760 3.224 2.083 1.00 88.56 411 ILE A O 1
ATOM 3321 N N . GLU A 1 412 ? 18.688 3.931 2.564 1.00 86.88 412 GLU A N 1
ATOM 3322 C CA . GLU A 1 412 ? 19.016 4.485 3.879 1.00 86.88 412 GLU A CA 1
ATOM 3323 C C . GLU A 1 412 ? 19.523 3.399 4.836 1.00 86.88 412 GLU A C 1
ATOM 3325 O O . GLU A 1 412 ? 20.561 3.585 5.473 1.00 86.88 412 GLU A O 1
ATOM 3330 N N . TYR A 1 413 ? 18.859 2.244 4.890 1.00 87.00 413 TYR A N 1
ATOM 3331 C CA . TYR A 1 413 ? 19.303 1.123 5.715 1.00 87.00 413 TYR A CA 1
ATOM 3332 C C . TYR A 1 413 ? 20.663 0.567 5.268 1.00 87.00 413 TYR A C 1
ATOM 3334 O O . TYR A 1 413 ? 21.543 0.346 6.103 1.00 87.00 413 TYR A O 1
ATOM 3342 N N . ALA A 1 414 ? 20.882 0.411 3.958 1.00 85.94 414 ALA A N 1
ATOM 3343 C CA . ALA A 1 414 ? 22.173 -0.022 3.423 1.00 85.94 414 ALA A CA 1
ATOM 3344 C C . ALA A 1 414 ? 23.311 0.932 3.841 1.00 85.94 414 ALA A C 1
ATOM 3346 O O . ALA A 1 414 ? 24.354 0.472 4.305 1.00 85.94 414 ALA A O 1
ATOM 3347 N N . ASN A 1 415 ? 23.077 2.250 3.783 1.00 84.62 415 ASN A N 1
ATOM 3348 C CA . ASN A 1 415 ? 24.015 3.270 4.273 1.00 84.62 415 ASN A CA 1
ATOM 3349 C C . ASN A 1 415 ? 24.282 3.178 5.783 1.00 84.62 415 ASN A C 1
ATOM 3351 O O . ASN A 1 415 ? 25.385 3.487 6.235 1.00 84.62 415 ASN A O 1
ATOM 3355 N N . MET A 1 416 ? 23.271 2.816 6.582 1.00 84.88 416 MET A N 1
ATOM 3356 C CA . MET A 1 416 ? 23.422 2.656 8.033 1.00 84.88 416 MET A CA 1
ATOM 3357 C C . MET A 1 416 ? 24.298 1.455 8.385 1.00 84.88 416 MET A C 1
ATOM 3359 O O . MET A 1 416 ? 25.056 1.523 9.353 1.00 84.88 416 MET A O 1
ATOM 3363 N N . ILE A 1 417 ? 24.189 0.360 7.627 1.00 84.44 417 ILE A N 1
ATOM 3364 C CA . ILE A 1 417 ? 25.022 -0.825 7.849 1.00 84.44 417 ILE A CA 1
ATOM 3365 C C . ILE A 1 417 ? 26.443 -0.595 7.334 1.00 84.44 417 ILE A C 1
ATOM 3367 O O . ILE A 1 417 ? 27.401 -0.979 8.006 1.00 84.44 417 ILE A O 1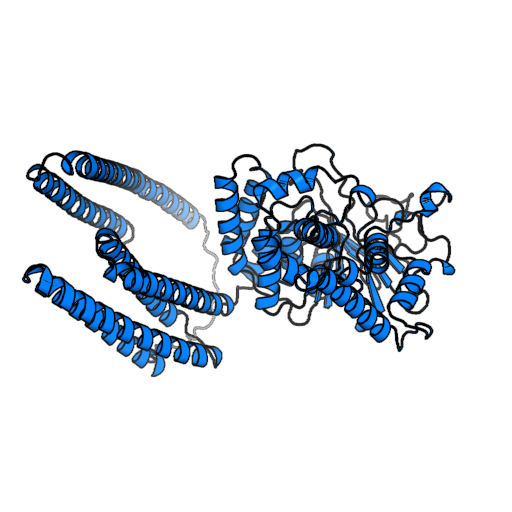
ATOM 3371 N N . ASP A 1 418 ? 26.582 0.044 6.172 1.00 84.81 418 ASP A N 1
ATOM 3372 C CA . ASP A 1 418 ? 27.875 0.360 5.582 1.00 84.81 418 ASP A CA 1
ATOM 3373 C C . ASP A 1 418 ? 27.937 1.816 5.085 1.00 84.81 418 ASP A C 1
ATOM 3375 O O . ASP A 1 418 ? 27.504 2.127 3.973 1.00 84.81 418 ASP A O 1
ATOM 3379 N N . PRO A 1 419 ? 28.554 2.721 5.865 1.00 84.00 419 PRO A N 1
ATOM 3380 C CA . PRO A 1 419 ? 28.723 4.119 5.477 1.00 84.00 419 PRO A CA 1
ATOM 3381 C C . PRO A 1 419 ? 29.584 4.342 4.222 1.00 84.00 419 PRO A C 1
ATOM 3383 O O . PRO A 1 419 ? 29.598 5.451 3.684 1.00 84.00 419 PRO A O 1
ATOM 3386 N N . SER A 1 420 ? 30.340 3.333 3.766 1.00 82.25 420 SER A N 1
ATOM 3387 C CA . SER A 1 420 ? 31.108 3.401 2.516 1.00 82.25 420 SER A CA 1
ATOM 3388 C C . SER A 1 420 ? 30.232 3.243 1.273 1.00 82.25 420 SER A C 1
ATOM 3390 O O . SER A 1 420 ? 30.664 3.621 0.178 1.00 82.25 420 SER A O 1
ATOM 3392 N N . PHE A 1 421 ? 28.986 2.780 1.439 1.00 79.00 421 PHE A N 1
ATOM 3393 C CA . PHE A 1 421 ? 27.931 2.890 0.439 1.00 79.00 421 PHE A CA 1
ATOM 3394 C C . PHE A 1 421 ? 27.616 4.384 0.237 1.00 79.00 421 PHE A C 1
ATOM 3396 O O . PHE A 1 421 ? 26.724 4.969 0.828 1.00 79.00 421 PHE A O 1
ATOM 3403 N N . ASN A 1 422 ? 28.447 5.089 -0.531 1.00 69.25 422 ASN A N 1
ATOM 3404 C CA . ASN A 1 422 ? 28.329 6.535 -0.672 1.00 69.25 422 ASN A CA 1
ATOM 3405 C C . ASN A 1 422 ? 27.247 6.889 -1.700 1.00 69.25 422 ASN A C 1
ATOM 3407 O O . ASN A 1 422 ? 27.524 7.141 -2.879 1.00 69.25 422 ASN A O 1
ATOM 3411 N N . THR A 1 423 ? 26.007 6.981 -1.231 1.00 65.31 423 THR A N 1
ATOM 3412 C CA . THR A 1 423 ? 24.857 7.361 -2.061 1.00 65.31 423 THR A CA 1
ATOM 3413 C C . THR A 1 423 ? 24.839 8.841 -2.434 1.00 65.31 423 THR A C 1
ATOM 3415 O O . THR A 1 423 ? 23.928 9.262 -3.141 1.00 65.31 423 THR A O 1
ATOM 3418 N N . ASN A 1 424 ? 25.828 9.659 -2.040 1.00 60.28 424 ASN A N 1
ATOM 3419 C CA . ASN A 1 424 ? 25.923 11.042 -2.534 1.00 60.28 424 ASN A CA 1
ATOM 3420 C C . ASN A 1 424 ? 26.192 11.095 -4.049 1.00 60.28 424 ASN A C 1
ATOM 3422 O O . ASN A 1 424 ? 25.907 12.104 -4.683 1.00 60.28 424 ASN A O 1
ATOM 3426 N N . THR A 1 425 ? 26.690 10.005 -4.644 1.00 55.09 425 THR A N 1
ATOM 3427 C CA . THR A 1 425 ? 26.737 9.842 -6.111 1.00 55.09 425 THR A CA 1
ATOM 3428 C C . THR A 1 425 ? 25.364 9.544 -6.723 1.00 55.09 425 THR A C 1
ATOM 3430 O O . THR A 1 425 ? 25.185 9.671 -7.930 1.00 55.09 425 THR A O 1
ATOM 3433 N N . ILE A 1 426 ? 24.392 9.171 -5.888 1.00 56.78 426 ILE A N 1
ATOM 3434 C CA . ILE A 1 426 ? 23.079 8.657 -6.271 1.00 56.78 426 ILE A CA 1
ATOM 3435 C C . ILE A 1 426 ? 21.951 9.659 -5.914 1.00 56.78 426 ILE A C 1
ATOM 3437 O O . ILE A 1 426 ? 20.893 9.604 -6.542 1.00 56.78 426 ILE A O 1
ATOM 3441 N N . HIS A 1 427 ? 22.147 10.621 -4.985 1.00 54.00 427 HIS A N 1
ATOM 3442 C CA . HIS A 1 427 ? 21.083 11.571 -4.600 1.00 54.00 427 HIS A CA 1
ATOM 3443 C C . HIS A 1 427 ? 21.522 12.939 -4.017 1.00 54.00 427 HIS A C 1
ATOM 3445 O O . HIS A 1 427 ? 22.281 12.982 -3.047 1.00 54.00 427 HIS A O 1
ATOM 3451 N N . PRO A 1 428 ? 20.907 14.061 -4.456 1.00 49.84 428 PRO A N 1
ATOM 3452 C CA . PRO A 1 428 ? 20.643 15.229 -3.612 1.00 49.84 428 PRO A CA 1
ATOM 3453 C C . PRO A 1 428 ? 19.368 14.991 -2.783 1.00 49.84 428 PRO A C 1
ATOM 3455 O O . PRO A 1 428 ? 18.284 14.834 -3.335 1.00 49.84 428 PRO A O 1
ATOM 3458 N N . GLN A 1 429 ? 19.504 14.914 -1.462 1.00 52.31 429 GLN A N 1
ATOM 3459 C CA . GLN A 1 429 ? 18.437 14.548 -0.520 1.00 52.31 429 GLN A CA 1
ATOM 3460 C C . GLN A 1 429 ? 17.196 15.446 -0.632 1.00 52.31 429 GLN A C 1
ATOM 3462 O O . GLN A 1 429 ? 17.308 16.673 -0.585 1.00 52.31 429 GLN A O 1
ATOM 3467 N N . GLN A 1 430 ? 16.003 14.846 -0.663 1.00 54.97 430 GLN A N 1
ATOM 3468 C CA . GLN A 1 430 ? 14.774 15.589 -0.393 1.00 54.97 430 GLN A CA 1
ATOM 3469 C C . GLN A 1 430 ? 14.753 16.005 1.089 1.00 54.97 430 GLN A C 1
ATOM 3471 O O . GLN A 1 430 ? 14.870 15.191 2.003 1.00 54.97 430 GLN A O 1
ATOM 3476 N N . THR A 1 431 ? 14.671 17.309 1.345 1.00 51.88 431 THR A N 1
ATOM 3477 C CA . THR A 1 431 ? 14.887 17.901 2.677 1.00 51.88 431 THR A CA 1
ATOM 3478 C C . THR A 1 431 ? 13.691 17.772 3.623 1.00 51.88 431 THR A C 1
ATOM 3480 O O . THR A 1 431 ? 13.860 17.948 4.830 1.00 51.88 431 THR A O 1
ATOM 3483 N N . LEU A 1 432 ? 12.491 17.479 3.107 1.00 53.19 432 LEU A N 1
ATOM 3484 C CA . LEU A 1 432 ? 11.250 17.448 3.889 1.00 53.19 432 LEU A CA 1
ATOM 3485 C C . LEU A 1 432 ? 11.013 16.103 4.593 1.00 53.19 432 LEU A C 1
ATOM 3487 O O . LEU A 1 432 ? 10.745 16.113 5.794 1.00 53.19 432 LEU A O 1
ATOM 3491 N N . SER A 1 433 ? 11.207 14.970 3.910 1.00 53.72 433 SER A N 1
ATOM 3492 C CA . SER A 1 433 ? 11.117 13.624 4.509 1.00 53.72 433 SER A CA 1
ATOM 3493 C C . SER A 1 433 ? 12.138 13.443 5.643 1.00 53.72 433 SER A C 1
ATOM 3495 O O . SER A 1 433 ? 11.796 13.015 6.747 1.00 53.72 433 SER A O 1
ATOM 3497 N N . ARG A 1 434 ? 13.369 13.943 5.455 1.00 56.69 434 ARG A N 1
ATOM 3498 C CA . ARG A 1 434 ? 14.419 13.961 6.495 1.00 56.69 434 ARG A CA 1
ATOM 3499 C C . ARG A 1 434 ? 14.068 14.741 7.765 1.00 56.69 434 ARG A C 1
ATOM 3501 O O . ARG A 1 434 ? 14.589 14.435 8.834 1.00 56.69 434 ARG A O 1
ATOM 3508 N N . ARG A 1 435 ? 13.221 15.774 7.689 1.00 58.88 435 ARG A N 1
ATOM 3509 C CA . ARG A 1 435 ? 12.832 16.532 8.895 1.00 58.88 435 ARG A CA 1
ATOM 3510 C C . ARG A 1 435 ? 11.894 15.727 9.797 1.00 58.88 435 ARG A C 1
ATOM 3512 O O . ARG A 1 435 ? 11.921 15.944 11.006 1.00 58.88 435 ARG A O 1
ATOM 3519 N N . ARG A 1 436 ? 11.116 14.793 9.234 1.00 63.75 436 ARG A N 1
ATOM 3520 C CA . ARG A 1 436 ? 10.189 13.921 9.976 1.00 63.75 436 ARG A CA 1
ATOM 3521 C C . ARG A 1 436 ? 10.797 12.574 10.371 1.00 63.75 436 ARG A C 1
ATOM 3523 O O . ARG A 1 436 ? 10.475 12.067 11.442 1.00 63.75 436 ARG A O 1
ATOM 3530 N N . SER A 1 437 ? 11.784 12.057 9.637 1.00 59.78 437 SER A N 1
ATOM 3531 C CA . SER A 1 437 ? 12.555 10.895 10.118 1.00 59.78 437 SER A CA 1
ATOM 3532 C C . SER A 1 437 ? 13.225 11.163 11.483 1.00 59.78 437 SER A C 1
ATOM 3534 O O . SER A 1 437 ? 13.350 10.266 12.319 1.00 59.78 437 SER A O 1
ATOM 3536 N N . TYR A 1 438 ? 13.550 12.431 11.782 1.00 57.06 438 TYR A N 1
ATOM 3537 C CA . TYR A 1 438 ? 14.053 12.862 13.094 1.00 57.06 438 TYR A CA 1
ATOM 3538 C C . TYR A 1 438 ? 13.011 12.801 14.231 1.00 57.06 438 TYR A C 1
ATOM 3540 O O . TYR A 1 438 ? 13.380 12.695 15.408 1.00 57.06 438 TYR A O 1
ATOM 3548 N N . THR A 1 439 ? 11.715 12.906 13.924 1.00 62.44 439 THR A N 1
ATOM 3549 C CA . THR A 1 439 ? 10.634 12.728 14.911 1.00 62.44 439 THR A CA 1
ATOM 3550 C C . THR A 1 439 ? 10.305 11.257 15.137 1.00 62.44 439 THR A C 1
ATOM 3552 O O . THR A 1 439 ? 9.989 10.886 16.267 1.00 62.44 439 THR A O 1
ATOM 3555 N N . GLU A 1 440 ? 10.467 10.413 14.117 1.00 67.94 440 GLU A N 1
ATOM 3556 C CA . GLU A 1 440 ? 10.177 8.974 14.188 1.00 67.94 440 GLU A CA 1
ATOM 3557 C C . GLU A 1 440 ? 11.295 8.134 14.812 1.00 67.94 440 GLU A C 1
ATOM 3559 O O . GLU A 1 440 ? 11.018 7.029 15.282 1.00 67.94 440 GLU A O 1
ATOM 3564 N N . HIS A 1 441 ? 12.516 8.683 14.877 1.00 66.62 441 HIS A N 1
ATOM 3565 C CA . HIS A 1 441 ? 13.726 7.988 15.323 1.00 66.62 441 HIS A CA 1
ATOM 3566 C C . HIS A 1 441 ? 13.979 6.725 14.502 1.00 66.62 441 HIS A C 1
ATOM 3568 O O . HIS A 1 441 ? 13.893 5.618 15.015 1.00 66.62 441 HIS A O 1
ATOM 3574 N N . ARG A 1 442 ? 14.292 6.902 13.216 1.00 69.94 442 ARG A N 1
ATOM 3575 C CA . ARG A 1 442 ? 14.769 5.809 12.359 1.00 69.94 442 ARG A CA 1
ATOM 3576 C C . ARG A 1 442 ? 16.217 5.464 12.699 1.00 69.94 442 ARG A C 1
ATOM 3578 O O . ARG A 1 442 ? 17.141 5.802 11.968 1.00 69.94 442 ARG A O 1
ATOM 3585 N N . ASP A 1 443 ? 16.428 4.878 13.869 1.00 77.69 443 ASP A N 1
ATOM 3586 C CA . ASP A 1 443 ? 17.640 4.120 14.143 1.00 77.69 443 ASP A CA 1
ATOM 3587 C C . ASP A 1 443 ? 17.528 2.712 13.540 1.00 77.69 443 ASP A C 1
ATOM 3589 O O . ASP A 1 443 ? 16.512 2.317 12.963 1.00 77.69 443 ASP A O 1
ATOM 3593 N N . LYS A 1 444 ? 18.629 1.963 13.608 1.00 78.19 444 LYS A N 1
ATOM 3594 C CA . LYS A 1 444 ? 18.762 0.669 12.934 1.00 78.19 444 LYS A CA 1
ATOM 3595 C C . LYS A 1 444 ? 17.663 -0.321 13.340 1.00 78.19 444 LYS A C 1
ATOM 3597 O O . LYS A 1 444 ? 17.141 -1.022 12.484 1.00 78.19 444 LYS A O 1
ATOM 3602 N N . GLN A 1 445 ? 17.309 -0.368 14.624 1.00 82.88 445 GLN A N 1
ATOM 3603 C CA . GLN A 1 445 ? 16.388 -1.372 15.155 1.00 82.88 445 GLN A CA 1
ATOM 3604 C C . GLN A 1 445 ? 14.952 -1.229 14.596 1.00 82.88 445 GLN A C 1
ATOM 3606 O O . GLN A 1 445 ? 14.491 -2.184 13.974 1.00 82.88 445 GLN A O 1
ATOM 3611 N N . PRO A 1 446 ? 14.253 -0.078 14.699 1.00 78.38 446 PRO A N 1
ATOM 3612 C CA . PRO A 1 446 ? 12.948 0.120 14.068 1.00 78.38 446 PRO A CA 1
ATOM 3613 C C . PRO A 1 446 ? 12.964 -0.088 12.556 1.00 78.38 446 PRO A C 1
ATOM 3615 O O . PRO A 1 446 ? 11.997 -0.624 12.023 1.00 78.38 446 PRO A O 1
ATOM 3618 N N . MET A 1 447 ? 14.047 0.297 11.865 1.00 81.69 447 MET A N 1
ATOM 3619 C CA . MET A 1 447 ? 14.202 0.008 10.435 1.00 81.69 447 MET A CA 1
ATOM 3620 C C . MET A 1 447 ? 14.125 -1.502 10.193 1.00 81.69 447 MET A C 1
ATOM 3622 O O . MET A 1 447 ? 13.254 -1.944 9.445 1.00 81.69 447 MET A O 1
ATOM 3626 N N . THR A 1 448 ? 14.960 -2.285 10.887 1.00 83.38 448 THR A N 1
ATOM 3627 C CA . THR A 1 448 ? 14.995 -3.752 10.788 1.00 83.38 448 THR A CA 1
ATOM 3628 C C . THR A 1 448 ? 13.671 -4.413 11.166 1.00 83.38 448 THR A C 1
ATOM 3630 O O . THR A 1 448 ? 13.237 -5.331 10.479 1.00 83.38 448 THR A O 1
ATOM 3633 N N . GLU A 1 449 ? 13.029 -3.963 12.242 1.00 86.06 449 GLU A N 1
ATOM 3634 C CA . GLU A 1 449 ? 11.842 -4.619 12.799 1.00 86.06 449 GLU A CA 1
ATOM 3635 C C . GLU A 1 449 ? 10.544 -4.265 12.062 1.00 86.06 449 GLU A C 1
ATOM 3637 O O . GLU A 1 449 ? 9.653 -5.105 11.981 1.00 86.06 449 GLU A O 1
ATOM 3642 N N . GLN A 1 450 ? 10.414 -3.044 11.528 1.00 86.50 450 GLN A N 1
ATOM 3643 C CA . GLN A 1 450 ? 9.136 -2.539 10.998 1.00 86.50 450 GLN A CA 1
ATOM 3644 C C . GLN A 1 450 ? 9.179 -2.287 9.491 1.00 86.50 450 GLN A C 1
ATOM 3646 O O . GLN A 1 450 ? 8.274 -2.690 8.763 1.00 86.50 450 GLN A O 1
ATOM 3651 N N . TYR A 1 451 ? 10.233 -1.631 9.004 1.00 89.69 451 TYR A N 1
ATOM 3652 C CA . TYR A 1 451 ? 10.289 -1.177 7.616 1.00 89.69 451 TYR A CA 1
ATOM 3653 C C . TYR A 1 451 ? 10.734 -2.287 6.670 1.00 89.69 451 TYR A C 1
ATOM 3655 O O . TYR A 1 451 ? 10.138 -2.451 5.608 1.00 89.69 451 TYR A O 1
ATOM 3663 N N . LEU A 1 452 ? 11.756 -3.069 7.042 1.00 87.44 452 LEU A N 1
ATOM 3664 C CA . LEU A 1 452 ? 12.287 -4.111 6.156 1.00 87.44 452 LEU A CA 1
ATOM 3665 C C . LEU A 1 452 ? 11.246 -5.180 5.799 1.00 87.44 452 LEU A C 1
ATOM 3667 O O . LEU A 1 452 ? 11.076 -5.436 4.606 1.00 87.44 452 LEU A O 1
ATOM 3671 N N . PRO A 1 453 ? 10.489 -5.754 6.758 1.00 92.94 453 PRO A N 1
ATOM 3672 C CA . PRO A 1 453 ? 9.469 -6.746 6.423 1.00 92.94 453 PRO A CA 1
ATOM 3673 C C . PRO A 1 453 ? 8.396 -6.200 5.476 1.00 92.94 453 PRO A C 1
ATOM 3675 O O . PRO A 1 453 ? 7.801 -6.962 4.717 1.00 92.94 453 PRO A O 1
ATOM 3678 N N . TYR A 1 454 ? 8.144 -4.888 5.516 1.00 95.31 454 TYR A N 1
ATOM 3679 C CA . TYR A 1 454 ? 7.202 -4.220 4.629 1.00 95.31 454 TYR A CA 1
ATOM 3680 C C . TYR A 1 454 ? 7.743 -4.093 3.202 1.00 95.31 454 TYR A C 1
ATOM 3682 O O . TYR A 1 454 ? 7.130 -4.612 2.270 1.00 95.31 454 TYR A O 1
ATOM 3690 N N . VAL A 1 455 ? 8.913 -3.470 3.021 1.00 94.81 455 VAL A N 1
ATOM 3691 C CA . VAL A 1 455 ? 9.500 -3.258 1.682 1.00 94.81 455 VAL A CA 1
ATOM 3692 C C . VAL A 1 455 ? 9.844 -4.579 0.982 1.00 94.81 455 VAL A C 1
ATOM 3694 O O . VAL A 1 455 ? 9.736 -4.682 -0.233 1.00 94.81 455 VAL A O 1
ATOM 3697 N N . GLN A 1 456 ? 10.173 -5.637 1.732 1.00 94.31 456 GLN A N 1
ATOM 3698 C CA . GLN A 1 456 ? 10.419 -6.977 1.181 1.00 94.31 456 GLN A CA 1
ATOM 3699 C C . GLN A 1 456 ? 9.179 -7.616 0.539 1.00 94.31 456 GLN A C 1
ATOM 3701 O O . GLN A 1 456 ? 9.319 -8.469 -0.340 1.00 94.31 456 GLN A O 1
ATOM 3706 N N . LYS A 1 457 ? 7.978 -7.222 0.980 1.00 96.12 457 LYS A N 1
ATOM 3707 C CA . LYS A 1 457 ? 6.693 -7.705 0.450 1.00 96.12 457 LYS A CA 1
ATOM 3708 C C . LYS A 1 457 ? 6.184 -6.876 -0.734 1.00 96.12 457 LYS A C 1
ATOM 3710 O O . LYS A 1 457 ? 5.180 -7.256 -1.336 1.00 96.12 457 LYS A O 1
ATOM 3715 N N . GLN A 1 458 ? 6.826 -5.752 -1.052 1.00 97.62 458 GLN A N 1
ATOM 3716 C CA . GLN A 1 458 ? 6.439 -4.930 -2.195 1.00 97.62 458 GLN A CA 1
ATOM 3717 C C . GLN A 1 458 ? 6.734 -5.646 -3.517 1.00 97.62 458 GLN A C 1
ATOM 3719 O O . GLN A 1 458 ? 7.614 -6.504 -3.607 1.00 97.62 458 GLN A O 1
ATOM 3724 N N . LYS A 1 459 ? 5.989 -5.271 -4.556 1.00 98.31 459 LYS A N 1
ATOM 3725 C CA . LYS A 1 459 ? 6.187 -5.749 -5.928 1.00 98.31 459 LYS A CA 1
ATOM 3726 C C . LYS A 1 459 ? 6.735 -4.623 -6.793 1.00 98.31 459 LYS A C 1
ATOM 3728 O O . LYS A 1 459 ? 6.301 -3.488 -6.666 1.00 98.31 459 LYS A O 1
ATOM 3733 N N . LEU A 1 460 ? 7.640 -4.922 -7.714 1.00 97.69 460 LEU A N 1
ATOM 3734 C CA . LEU A 1 460 ? 8.072 -3.935 -8.705 1.00 97.69 460 LEU A CA 1
ATOM 3735 C C . LEU A 1 460 ? 6.994 -3.722 -9.781 1.00 97.69 460 LEU A C 1
ATOM 3737 O O . LEU A 1 460 ? 6.787 -2.606 -10.247 1.00 97.69 460 LEU A O 1
ATOM 3741 N N . LEU A 1 461 ? 6.292 -4.801 -10.140 1.00 98.00 461 LEU A N 1
ATOM 3742 C CA . LEU A 1 461 ? 5.195 -4.816 -11.104 1.00 98.00 461 LEU A CA 1
ATOM 3743 C C . LEU A 1 461 ? 4.036 -5.669 -10.583 1.00 98.00 461 LEU A C 1
ATOM 3745 O O . LEU A 1 461 ? 4.251 -6.714 -9.968 1.00 98.00 461 LEU A O 1
ATOM 3749 N N . HIS A 1 462 ? 2.800 -5.287 -10.893 1.00 97.88 462 HIS A N 1
ATOM 3750 C CA . HIS A 1 462 ? 1.623 -6.123 -10.636 1.00 97.88 462 HIS A CA 1
ATOM 3751 C C . HIS A 1 462 ? 0.804 -6.292 -11.906 1.00 97.88 462 HIS A C 1
ATOM 3753 O O . HIS A 1 462 ? 0.558 -5.326 -12.616 1.00 97.88 462 HIS A O 1
ATOM 3759 N N . TYR A 1 463 ? 0.381 -7.517 -12.197 1.00 97.50 463 TYR A N 1
ATOM 3760 C CA . TYR A 1 463 ? -0.430 -7.822 -13.369 1.00 97.50 463 TYR A CA 1
ATOM 3761 C C . TYR A 1 463 ? -1.717 -8.511 -12.939 1.00 97.50 463 TYR A C 1
ATOM 3763 O O . TYR A 1 463 ? -1.678 -9.560 -12.294 1.00 97.50 463 TYR A O 1
ATOM 3771 N N . ASN A 1 464 ? -2.849 -7.924 -13.320 1.00 94.56 464 ASN A N 1
ATOM 3772 C CA . ASN A 1 464 ? -4.162 -8.510 -13.122 1.00 94.56 464 ASN A CA 1
ATOM 3773 C C . ASN A 1 464 ? -4.611 -9.214 -14.421 1.00 94.56 464 ASN A C 1
ATOM 3775 O O . ASN A 1 464 ? -4.909 -8.528 -15.407 1.00 94.56 464 ASN A O 1
ATOM 3779 N N . PRO A 1 465 ? -4.677 -10.561 -14.440 1.00 93.88 465 PRO A N 1
ATOM 3780 C CA . PRO A 1 465 ? -5.063 -11.319 -15.627 1.00 93.88 465 PRO A CA 1
ATOM 3781 C C . PRO A 1 465 ? -6.554 -11.200 -15.966 1.00 93.88 465 PRO A C 1
ATOM 3783 O O . PRO A 1 465 ? -6.895 -11.243 -17.146 1.00 93.88 465 PRO A O 1
ATOM 3786 N N . ASP A 1 466 ? -7.437 -10.998 -14.979 1.00 88.56 466 ASP A N 1
ATOM 3787 C CA . ASP A 1 466 ? -8.885 -10.863 -15.210 1.00 88.56 466 ASP A CA 1
ATOM 3788 C C . ASP A 1 466 ? -9.194 -9.619 -16.053 1.00 88.56 466 ASP A C 1
ATOM 3790 O O . ASP A 1 466 ? -10.126 -9.608 -16.858 1.00 88.56 466 ASP A O 1
ATOM 3794 N N . THR A 1 467 ? -8.402 -8.562 -15.869 1.00 85.31 467 THR A N 1
ATOM 3795 C CA . THR A 1 467 ? -8.609 -7.252 -16.499 1.00 85.31 467 THR A CA 1
ATOM 3796 C C . THR A 1 467 ? -7.560 -6.932 -17.566 1.00 85.31 467 THR A C 1
ATOM 3798 O O . THR A 1 467 ? -7.606 -5.852 -18.167 1.00 85.31 467 THR A O 1
ATOM 3801 N N . ASN A 1 468 ? -6.606 -7.846 -17.785 1.00 92.12 468 ASN A N 1
ATOM 3802 C CA . ASN A 1 468 ? -5.398 -7.664 -18.591 1.00 92.12 468 ASN A CA 1
ATOM 3803 C C . ASN A 1 468 ? -4.745 -6.284 -18.350 1.00 92.12 468 ASN A C 1
ATOM 3805 O O . ASN A 1 468 ? -4.582 -5.469 -19.267 1.00 92.12 468 ASN A O 1
ATOM 3809 N N . THR A 1 469 ? -4.486 -5.978 -17.074 1.00 92.81 469 THR A N 1
ATOM 3810 C CA . THR A 1 469 ? -3.991 -4.671 -16.614 1.00 92.81 469 THR A CA 1
ATOM 3811 C C . THR A 1 469 ? -2.655 -4.821 -15.905 1.00 92.81 469 THR A C 1
ATOM 3813 O O . THR A 1 469 ? -2.538 -5.592 -14.954 1.00 92.81 469 THR A O 1
ATOM 3816 N N . LEU A 1 470 ? -1.661 -4.060 -16.354 1.00 96.00 470 LEU A N 1
ATOM 3817 C CA . LEU A 1 470 ? -0.368 -3.924 -15.702 1.00 96.00 470 LEU A CA 1
ATOM 3818 C C . LEU A 1 470 ? -0.357 -2.667 -14.831 1.00 96.00 470 LEU A C 1
ATOM 3820 O O . LEU A 1 470 ? -0.784 -1.601 -15.267 1.00 96.00 470 LEU A O 1
ATOM 3824 N N . PHE A 1 471 ? 0.179 -2.794 -13.626 1.00 96.31 471 PHE A N 1
ATOM 3825 C CA . PHE A 1 471 ? 0.383 -1.708 -12.686 1.00 96.31 471 PHE A CA 1
ATOM 3826 C C . PHE A 1 471 ? 1.878 -1.568 -12.381 1.00 96.31 471 PHE A C 1
ATOM 3828 O O . PHE A 1 471 ? 2.565 -2.564 -12.129 1.00 96.31 471 PHE A O 1
ATOM 3835 N N . ALA A 1 472 ? 2.364 -0.331 -12.375 1.00 96.69 472 ALA A N 1
ATOM 3836 C CA . ALA A 1 472 ? 3.706 0.047 -11.935 1.00 96.69 472 ALA A CA 1
ATOM 3837 C C . ALA A 1 472 ? 3.619 1.342 -11.121 1.00 96.69 472 ALA A C 1
ATOM 3839 O O . ALA A 1 472 ? 2.666 2.097 -11.279 1.00 96.69 472 ALA A O 1
ATOM 3840 N N . HIS A 1 473 ? 4.603 1.625 -10.269 1.00 95.44 473 HIS A N 1
ATOM 3841 C CA . HIS A 1 473 ? 4.643 2.915 -9.577 1.00 95.44 473 HIS A CA 1
ATOM 3842 C C . HIS A 1 473 ? 4.861 4.078 -10.556 1.00 95.44 473 HIS A C 1
ATOM 3844 O O . HIS A 1 473 ? 4.063 5.014 -10.638 1.00 95.44 473 HIS A O 1
ATOM 3850 N N . ALA A 1 474 ? 5.935 3.986 -11.334 1.00 91.94 474 ALA A N 1
ATOM 3851 C CA . ALA A 1 474 ? 6.342 4.987 -12.304 1.00 91.94 474 ALA A CA 1
ATOM 3852 C C . ALA A 1 474 ? 6.023 4.553 -13.737 1.00 91.94 474 ALA A C 1
ATOM 3854 O O . ALA A 1 474 ? 5.672 3.400 -13.998 1.00 91.94 474 ALA A O 1
ATOM 3855 N N . LEU A 1 475 ? 6.155 5.496 -14.668 1.00 88.69 475 LEU A N 1
ATOM 3856 C CA . LEU A 1 475 ? 6.066 5.222 -16.096 1.00 88.69 475 LEU A CA 1
ATOM 3857 C C . LEU A 1 475 ? 7.179 4.250 -16.520 1.00 88.69 475 LEU A C 1
ATOM 3859 O O . LEU A 1 475 ? 8.311 4.401 -16.070 1.00 88.69 475 LEU A O 1
ATOM 3863 N N . ILE A 1 476 ? 6.891 3.286 -17.400 1.00 89.31 476 ILE A N 1
ATOM 3864 C CA . ILE A 1 476 ? 7.888 2.299 -17.850 1.00 89.31 476 ILE A CA 1
ATOM 3865 C C . ILE A 1 476 ? 7.986 2.281 -19.373 1.00 89.31 476 ILE A C 1
ATOM 3867 O O . ILE A 1 476 ? 6.987 2.406 -20.081 1.00 89.31 476 ILE A O 1
ATOM 3871 N N . THR A 1 477 ? 9.193 2.119 -19.894 1.00 88.69 477 THR A N 1
ATOM 3872 C CA . THR A 1 477 ? 9.459 2.075 -21.337 1.00 88.69 477 THR A CA 1
ATOM 3873 C C . THR A 1 477 ? 9.777 0.650 -21.806 1.00 88.69 477 THR A C 1
ATOM 3875 O O . THR A 1 477 ? 10.142 -0.201 -20.991 1.00 88.69 477 THR A O 1
ATOM 3878 N N . PRO A 1 478 ? 9.660 0.344 -23.110 1.00 91.12 478 PRO A N 1
ATOM 3879 C CA . PRO A 1 478 ? 10.152 -0.910 -23.676 1.00 91.12 478 PRO A CA 1
ATOM 3880 C C . PRO A 1 478 ? 11.629 -1.164 -23.355 1.00 91.12 478 PRO A C 1
ATOM 3882 O O . PRO A 1 478 ? 12.005 -2.297 -23.065 1.00 91.12 478 PRO A O 1
ATOM 3885 N N . GLU A 1 479 ? 12.451 -0.111 -23.330 1.00 91.44 479 GLU A N 1
ATOM 3886 C CA . GLU A 1 479 ? 13.853 -0.197 -22.929 1.00 91.44 479 GLU A CA 1
ATOM 3887 C C . GLU A 1 479 ? 14.002 -0.647 -21.467 1.00 91.44 479 GLU A C 1
ATOM 3889 O O . GLU A 1 479 ? 14.833 -1.508 -21.178 1.00 91.44 479 GLU A O 1
ATOM 3894 N N . ASP A 1 480 ? 13.167 -0.139 -20.552 1.00 92.38 480 ASP A N 1
ATOM 3895 C CA . ASP A 1 480 ? 13.155 -0.598 -19.156 1.00 92.38 480 ASP A CA 1
ATOM 3896 C C . ASP A 1 480 ? 12.778 -2.088 -19.056 1.00 92.38 480 ASP A C 1
ATOM 3898 O O . ASP A 1 480 ? 13.384 -2.833 -18.284 1.00 92.38 480 ASP A O 1
ATOM 3902 N N . ILE A 1 481 ? 11.813 -2.547 -19.864 1.00 94.75 481 ILE A N 1
ATOM 3903 C CA . ILE A 1 481 ? 11.417 -3.963 -19.929 1.00 94.75 481 ILE A CA 1
ATOM 3904 C C . ILE A 1 481 ? 12.576 -4.840 -20.417 1.00 94.75 481 ILE A C 1
ATOM 3906 O O . ILE A 1 481 ? 12.805 -5.913 -19.856 1.00 94.75 481 ILE A O 1
ATOM 3910 N N . ASP A 1 482 ? 13.319 -4.408 -21.437 1.00 95.38 482 ASP A N 1
ATOM 3911 C CA . ASP A 1 482 ? 14.465 -5.165 -21.944 1.00 95.38 482 ASP A CA 1
ATOM 3912 C C . ASP A 1 482 ? 15.618 -5.226 -20.936 1.00 95.38 482 ASP A C 1
ATOM 3914 O O . ASP A 1 482 ? 16.197 -6.299 -20.749 1.00 95.38 482 ASP A O 1
ATOM 3918 N N . ILE A 1 483 ? 15.886 -4.134 -20.213 1.00 94.50 483 ILE A N 1
ATOM 3919 C CA . ILE A 1 483 ? 16.859 -4.126 -19.113 1.00 94.50 483 ILE A CA 1
ATOM 3920 C C . ILE A 1 483 ? 16.427 -5.109 -18.013 1.00 94.50 483 ILE A C 1
ATOM 3922 O O . ILE A 1 483 ? 17.234 -5.918 -17.551 1.00 94.50 483 ILE A O 1
ATOM 3926 N N . ILE A 1 484 ? 15.148 -5.103 -17.615 1.00 95.69 484 ILE A N 1
ATOM 3927 C CA . ILE A 1 484 ? 14.630 -6.059 -16.623 1.00 95.69 484 ILE A CA 1
ATOM 3928 C C . ILE A 1 484 ? 14.816 -7.496 -17.116 1.00 95.69 484 ILE A C 1
ATOM 3930 O O . ILE A 1 484 ? 15.329 -8.325 -16.365 1.00 95.69 484 ILE A O 1
ATOM 3934 N N . LYS A 1 485 ? 14.443 -7.795 -18.369 1.00 97.31 485 LYS A N 1
ATOM 3935 C CA . LYS A 1 485 ? 14.610 -9.129 -18.970 1.00 97.31 485 LYS A CA 1
ATOM 3936 C C . LYS A 1 485 ? 16.056 -9.606 -18.909 1.00 97.31 485 LYS A C 1
ATOM 3938 O O . LYS A 1 485 ? 16.277 -10.776 -18.605 1.00 97.31 485 LYS A O 1
ATOM 3943 N N . GLU A 1 486 ? 17.022 -8.729 -19.175 1.00 96.62 486 GLU A N 1
ATOM 3944 C CA . GLU A 1 486 ? 18.446 -9.049 -19.057 1.00 96.62 486 GLU A CA 1
ATOM 3945 C C . GLU A 1 486 ? 18.812 -9.444 -17.620 1.00 96.62 486 GLU A C 1
ATOM 3947 O O . GLU A 1 486 ? 19.376 -10.519 -17.409 1.00 96.62 486 GLU A O 1
ATOM 3952 N N . HIS A 1 487 ? 18.411 -8.643 -16.626 1.00 95.06 487 HIS A N 1
ATOM 3953 C CA . HIS A 1 487 ? 18.698 -8.917 -15.213 1.00 95.06 487 HIS A CA 1
ATOM 3954 C C . HIS A 1 487 ? 18.094 -10.230 -14.705 1.00 95.06 487 HIS A C 1
ATOM 3956 O O . HIS A 1 487 ? 18.720 -10.926 -13.902 1.00 95.06 487 HIS A O 1
ATOM 3962 N N . ILE A 1 488 ? 16.891 -10.583 -15.163 1.00 96.81 488 ILE A N 1
ATOM 3963 C CA . ILE A 1 488 ? 16.216 -11.820 -14.742 1.00 96.81 488 ILE A CA 1
ATOM 3964 C C . ILE A 1 488 ? 16.528 -13.019 -15.653 1.00 96.81 488 ILE A C 1
ATOM 3966 O O . ILE A 1 488 ? 16.110 -14.135 -15.357 1.00 96.81 488 ILE A O 1
ATOM 3970 N N . GLY A 1 489 ? 17.257 -12.820 -16.757 1.00 96.94 489 GLY A N 1
ATOM 3971 C CA . GLY A 1 489 ? 17.551 -13.869 -17.738 1.00 96.94 489 GLY A CA 1
ATOM 3972 C C . GLY A 1 489 ? 16.342 -14.314 -18.576 1.00 96.94 489 GLY A C 1
ATOM 3973 O O . GLY A 1 489 ? 16.319 -15.438 -19.084 1.00 96.94 489 GLY A O 1
ATOM 3974 N N . PHE A 1 490 ? 15.333 -13.455 -18.747 1.00 97.56 490 PHE A N 1
ATOM 3975 C CA . PHE A 1 490 ? 14.114 -13.759 -19.503 1.00 97.56 490 PHE A CA 1
ATOM 3976 C C . PHE A 1 490 ? 14.344 -13.571 -21.008 1.00 97.56 490 PHE A C 1
ATOM 3978 O O . PHE A 1 490 ? 14.133 -12.505 -21.587 1.00 97.56 490 PHE A O 1
ATOM 3985 N N . THR A 1 491 ? 14.815 -14.638 -21.654 1.00 96.88 491 THR A N 1
ATOM 3986 C CA . THR A 1 491 ? 15.244 -14.630 -23.067 1.00 96.88 491 THR A CA 1
ATOM 3987 C C . THR A 1 491 ? 14.104 -14.768 -24.078 1.00 96.88 491 THR A C 1
ATOM 3989 O O . THR A 1 491 ? 14.266 -14.430 -25.251 1.00 96.88 491 THR A O 1
ATOM 3992 N N . GLN A 1 492 ? 12.946 -15.266 -23.646 1.00 96.75 492 GLN A N 1
ATOM 3993 C CA . GLN A 1 492 ? 11.771 -15.441 -24.497 1.00 96.75 492 GLN A CA 1
ATOM 3994 C C . GLN A 1 492 ? 11.051 -14.105 -24.756 1.00 96.75 492 GLN A C 1
ATOM 3996 O O . GLN A 1 492 ? 11.099 -13.173 -23.951 1.00 96.75 492 GLN A O 1
ATOM 4001 N N . LYS A 1 493 ? 10.359 -14.002 -25.899 1.00 97.00 493 LYS A N 1
ATOM 4002 C CA . LYS A 1 493 ? 9.474 -12.863 -26.178 1.00 97.00 493 LYS A CA 1
ATOM 4003 C C . LYS A 1 493 ? 8.312 -12.882 -25.178 1.00 97.00 493 LYS A C 1
ATOM 4005 O O . LYS A 1 493 ? 7.719 -13.939 -24.957 1.00 97.00 493 LYS A O 1
ATOM 4010 N N . ILE A 1 494 ? 7.980 -11.725 -24.604 1.00 97.81 494 ILE A N 1
ATOM 4011 C CA . ILE A 1 494 ? 6.800 -11.585 -23.744 1.00 97.81 494 ILE A CA 1
ATOM 4012 C C . ILE A 1 494 ? 5.543 -11.655 -24.627 1.00 97.81 494 ILE A C 1
ATOM 4014 O O . ILE A 1 494 ? 5.485 -11.074 -25.711 1.00 97.81 494 ILE A O 1
ATOM 4018 N N . THR A 1 495 ? 4.561 -12.419 -24.173 1.00 97.31 495 THR A N 1
ATOM 4019 C CA . THR A 1 495 ? 3.282 -12.736 -24.815 1.00 97.31 495 THR A CA 1
ATOM 4020 C C . THR A 1 495 ? 2.198 -12.784 -23.740 1.00 97.31 495 THR A C 1
ATOM 4022 O O . THR A 1 495 ? 2.511 -12.868 -22.552 1.00 97.31 495 THR A O 1
ATOM 4025 N N . GLU A 1 496 ? 0.924 -12.792 -24.130 1.00 95.44 496 GLU A N 1
ATOM 4026 C CA . GLU A 1 496 ? -0.190 -12.922 -23.176 1.00 95.44 496 GLU A CA 1
ATOM 4027 C C . GLU A 1 496 ? -0.091 -14.203 -22.329 1.00 95.44 496 GLU A C 1
ATOM 4029 O O . GLU A 1 496 ? -0.507 -14.224 -21.175 1.00 95.44 496 GLU A O 1
ATOM 4034 N N . GLN A 1 497 ? 0.493 -15.274 -22.878 1.00 96.56 497 GLN A N 1
ATOM 4035 C CA . GLN A 1 497 ? 0.594 -16.572 -22.209 1.00 96.56 497 GLN A CA 1
ATOM 4036 C C . GLN A 1 497 ? 1.724 -16.641 -21.173 1.00 96.56 497 GLN A C 1
ATOM 4038 O O . GLN A 1 497 ? 1.655 -17.473 -20.272 1.00 96.56 497 GLN A O 1
ATOM 4043 N N . ASN A 1 498 ? 2.767 -15.811 -21.296 1.00 97.56 498 ASN A N 1
ATOM 4044 C CA . ASN A 1 498 ? 3.941 -15.849 -20.411 1.00 97.56 498 ASN A CA 1
ATOM 4045 C C . ASN A 1 498 ? 4.212 -14.527 -19.672 1.00 97.56 498 ASN A C 1
ATOM 4047 O O . ASN A 1 498 ? 5.207 -14.435 -18.956 1.00 97.56 498 ASN A O 1
ATOM 4051 N N . ILE A 1 499 ? 3.340 -13.517 -19.792 1.00 97.75 499 ILE A N 1
ATOM 4052 C CA . ILE A 1 499 ? 3.483 -12.267 -19.036 1.00 97.75 499 ILE A CA 1
ATOM 4053 C C . ILE A 1 499 ? 3.446 -12.510 -17.523 1.00 97.75 499 ILE A C 1
ATOM 4055 O O . ILE A 1 499 ? 4.255 -11.934 -16.808 1.00 97.75 499 ILE A O 1
ATOM 4059 N N . SER A 1 500 ? 2.588 -13.401 -17.019 1.00 97.62 500 SER A N 1
ATOM 4060 C CA . SER A 1 500 ? 2.549 -13.713 -15.582 1.00 97.62 500 SER A CA 1
ATOM 4061 C C . SER A 1 500 ? 3.885 -14.262 -15.066 1.00 97.62 500 SER A C 1
ATOM 4063 O O . SER A 1 500 ? 4.330 -13.845 -14.002 1.00 97.62 500 SER A O 1
ATOM 4065 N N . ASP A 1 501 ? 4.550 -15.122 -15.845 1.00 98.12 501 ASP A N 1
ATOM 4066 C CA . ASP A 1 501 ? 5.879 -15.668 -15.528 1.00 98.12 501 ASP A CA 1
ATOM 4067 C C . ASP A 1 501 ? 6.957 -14.571 -15.547 1.00 98.12 501 ASP A C 1
ATOM 4069 O O . ASP A 1 501 ? 7.765 -14.467 -14.625 1.00 98.12 501 ASP A O 1
ATOM 4073 N N . PHE A 1 502 ? 6.918 -13.675 -16.542 1.00 98.31 502 PHE A N 1
ATOM 4074 C CA . PHE A 1 502 ? 7.789 -12.495 -16.572 1.00 98.31 502 PHE A CA 1
ATOM 4075 C C . PHE A 1 502 ? 7.641 -11.647 -15.298 1.00 98.31 502 PHE A C 1
ATOM 4077 O O . PHE A 1 502 ? 8.638 -11.338 -14.647 1.00 98.31 502 PHE A O 1
ATOM 4084 N N . ILE A 1 503 ? 6.404 -11.321 -14.908 1.00 98.25 503 ILE A N 1
ATOM 4085 C CA . ILE A 1 503 ? 6.105 -10.483 -13.737 1.00 98.25 503 ILE A CA 1
ATOM 4086 C C . ILE A 1 503 ? 6.520 -11.171 -12.431 1.00 98.25 503 ILE A C 1
ATOM 4088 O O . ILE A 1 503 ? 7.080 -10.523 -11.544 1.00 98.25 503 ILE A O 1
ATOM 4092 N N . GLU A 1 504 ? 6.289 -12.479 -12.302 1.00 98.12 504 GLU A N 1
ATOM 4093 C CA . GLU A 1 504 ? 6.729 -13.261 -11.143 1.00 98.12 504 GLU A CA 1
ATOM 4094 C C . GLU A 1 504 ? 8.257 -13.243 -11.009 1.00 98.12 504 GLU A C 1
ATOM 4096 O O . GLU A 1 504 ? 8.777 -12.933 -9.935 1.00 98.12 504 GLU A O 1
ATOM 4101 N N . GLN A 1 505 ? 8.986 -13.472 -12.105 1.00 98.44 505 GLN A N 1
ATOM 4102 C CA . GLN A 1 505 ? 10.450 -13.427 -12.112 1.00 98.44 505 GLN A CA 1
ATOM 4103 C C . GLN A 1 505 ? 10.996 -12.017 -11.839 1.00 98.44 505 GLN A C 1
ATOM 4105 O O . GLN A 1 505 ? 11.967 -11.875 -11.092 1.00 98.44 505 GLN A O 1
ATOM 4110 N N . THR A 1 506 ? 10.362 -10.966 -12.374 1.00 98.25 506 THR A N 1
ATOM 4111 C CA . THR A 1 506 ? 10.703 -9.570 -12.049 1.00 98.25 506 THR A CA 1
ATOM 4112 C C . THR A 1 506 ? 10.557 -9.295 -10.552 1.00 98.25 506 THR A C 1
ATOM 4114 O O . THR A 1 506 ? 11.474 -8.756 -9.930 1.00 98.25 506 THR A O 1
ATOM 4117 N N . ASN A 1 507 ? 9.439 -9.701 -9.947 1.00 98.38 507 ASN A N 1
ATOM 4118 C CA . ASN A 1 507 ? 9.205 -9.494 -8.518 1.00 98.38 507 ASN A CA 1
ATOM 4119 C C . ASN A 1 507 ? 10.147 -10.337 -7.649 1.00 98.38 507 ASN A C 1
ATOM 4121 O O . ASN A 1 507 ? 10.669 -9.838 -6.655 1.00 98.38 507 ASN A O 1
ATOM 4125 N N . ALA A 1 508 ? 10.449 -11.573 -8.052 1.00 97.44 508 ALA A N 1
ATOM 4126 C CA . ALA A 1 508 ? 11.432 -12.408 -7.368 1.00 97.44 508 ALA A CA 1
ATOM 4127 C C . ALA A 1 508 ? 12.840 -11.785 -7.400 1.00 97.44 508 ALA A C 1
ATOM 4129 O O . ALA A 1 508 ? 13.551 -11.808 -6.391 1.00 97.44 508 ALA A O 1
ATOM 4130 N N . TRP A 1 509 ? 13.242 -11.192 -8.529 1.00 96.75 509 TRP A N 1
ATOM 4131 C CA . TRP A 1 509 ? 14.500 -10.450 -8.643 1.00 96.75 509 TRP A CA 1
ATOM 4132 C C . TRP A 1 509 ? 14.524 -9.200 -7.757 1.00 96.75 509 TRP A C 1
ATOM 4134 O O . TRP A 1 509 ? 15.518 -8.978 -7.056 1.00 96.75 509 TRP A O 1
ATOM 4144 N N . TYR A 1 510 ? 13.432 -8.431 -7.719 1.00 96.94 510 TYR A N 1
ATOM 4145 C CA . TYR A 1 510 ? 13.287 -7.292 -6.810 1.00 96.94 510 TYR A CA 1
ATOM 4146 C C . TYR A 1 510 ? 13.457 -7.727 -5.347 1.00 96.94 510 TYR A C 1
ATOM 4148 O O . TYR A 1 510 ? 14.375 -7.257 -4.672 1.00 96.94 510 TYR A O 1
ATOM 4156 N N . THR A 1 511 ? 12.664 -8.698 -4.878 1.00 95.81 511 THR A N 1
ATOM 4157 C CA . THR A 1 511 ? 12.732 -9.206 -3.499 1.00 95.81 511 THR A CA 1
ATOM 4158 C C . THR A 1 511 ? 14.120 -9.753 -3.170 1.00 95.81 511 THR A C 1
ATOM 4160 O O . THR A 1 511 ? 14.656 -9.482 -2.097 1.00 95.81 511 THR A O 1
ATOM 4163 N N . LYS A 1 512 ? 14.758 -10.481 -4.097 1.00 94.94 512 LYS A N 1
ATOM 4164 C CA . LYS A 1 512 ? 16.132 -10.972 -3.918 1.00 94.94 512 LYS A CA 1
ATOM 4165 C C . LYS A 1 512 ? 17.129 -9.826 -3.750 1.00 94.94 512 LYS A C 1
ATOM 4167 O O . LYS A 1 512 ? 17.990 -9.909 -2.877 1.00 94.94 512 LYS A O 1
ATOM 4172 N N . THR A 1 513 ? 17.025 -8.777 -4.562 1.00 93.25 513 THR A N 1
ATOM 4173 C CA . THR A 1 513 ? 17.921 -7.611 -4.504 1.00 93.25 513 THR A CA 1
ATOM 4174 C C . THR A 1 513 ? 17.757 -6.862 -3.183 1.00 93.25 513 THR A C 1
ATOM 4176 O O . THR A 1 513 ? 18.741 -6.586 -2.498 1.00 93.25 513 THR A O 1
ATOM 4179 N N . VAL A 1 514 ? 16.509 -6.619 -2.782 1.00 93.12 514 VAL A N 1
ATOM 4180 C CA . VAL A 1 514 ? 16.136 -5.997 -1.505 1.00 93.12 514 VAL A CA 1
ATOM 4181 C C . VAL A 1 514 ? 16.668 -6.816 -0.321 1.00 93.12 514 VAL A C 1
ATOM 4183 O O . VAL A 1 514 ? 17.359 -6.276 0.540 1.00 93.12 514 VAL A O 1
ATOM 4186 N N . ASN A 1 515 ? 16.457 -8.135 -0.316 1.00 92.19 515 ASN A N 1
ATOM 4187 C CA . ASN A 1 515 ? 16.972 -9.029 0.726 1.00 92.19 515 ASN A CA 1
ATOM 4188 C C . ASN A 1 515 ? 18.503 -9.058 0.775 1.00 92.19 515 ASN A C 1
ATOM 4190 O O . ASN A 1 515 ? 19.082 -9.070 1.857 1.00 92.19 515 ASN A O 1
ATOM 4194 N N . SER A 1 516 ? 19.166 -9.060 -0.385 1.00 90.75 516 SER A N 1
ATOM 4195 C CA . SER A 1 516 ? 20.629 -9.071 -0.465 1.00 90.75 516 SER A CA 1
ATOM 4196 C C . SER A 1 516 ? 21.240 -7.808 0.141 1.00 90.75 516 SER A C 1
ATOM 4198 O O . SER A 1 516 ? 22.223 -7.896 0.873 1.00 90.75 516 SER A O 1
ATOM 4200 N N . LEU A 1 517 ? 20.625 -6.645 -0.091 1.00 86.75 517 LEU A N 1
ATOM 4201 C CA . LEU A 1 517 ? 21.048 -5.385 0.524 1.00 86.75 517 LEU A CA 1
ATOM 4202 C C . LEU A 1 517 ? 20.948 -5.401 2.050 1.00 86.75 517 LEU A C 1
ATOM 4204 O O . LEU A 1 517 ? 21.778 -4.802 2.735 1.00 86.75 517 LEU A O 1
ATOM 4208 N N . MET A 1 518 ? 19.941 -6.094 2.573 1.00 84.94 518 MET A N 1
ATOM 4209 C CA . MET A 1 518 ? 19.646 -6.157 4.004 1.00 84.94 518 MET A CA 1
ATOM 4210 C C . MET A 1 518 ? 20.409 -7.257 4.743 1.00 84.94 518 MET A C 1
ATOM 4212 O O . MET A 1 518 ? 20.379 -7.299 5.970 1.00 84.94 518 MET A O 1
ATOM 4216 N N . ASP A 1 519 ? 21.082 -8.155 4.025 1.00 88.06 519 ASP A N 1
ATOM 4217 C CA . ASP A 1 519 ? 21.751 -9.311 4.611 1.00 88.06 519 ASP A CA 1
ATOM 4218 C C . ASP A 1 519 ? 23.034 -8.903 5.345 1.00 88.06 519 ASP A C 1
ATOM 4220 O O . ASP A 1 519 ? 24.119 -8.832 4.765 1.00 88.06 519 ASP A O 1
ATOM 4224 N N . GLU A 1 520 ? 22.914 -8.662 6.653 1.00 85.94 520 GLU A N 1
ATOM 4225 C CA . GLU A 1 520 ? 24.020 -8.240 7.513 1.00 85.94 520 GLU A CA 1
ATOM 4226 C C . GLU A 1 520 ? 25.190 -9.231 7.603 1.00 85.94 520 GLU A C 1
ATOM 4228 O O . GLU A 1 520 ? 26.270 -8.848 8.057 1.00 85.94 520 GLU A O 1
ATOM 4233 N N . SER A 1 521 ? 25.014 -10.474 7.146 1.00 85.00 521 SER A N 1
ATOM 4234 C CA . SER A 1 521 ? 26.059 -11.500 7.199 1.00 85.00 521 SER A CA 1
ATOM 4235 C C . SER A 1 521 ? 27.107 -11.387 6.085 1.00 85.00 521 SER A C 1
ATOM 4237 O O . SER A 1 521 ? 28.197 -11.943 6.215 1.00 85.00 521 SER A O 1
ATOM 4239 N N . LYS A 1 522 ? 26.809 -10.660 5.002 1.00 82.56 522 LYS A N 1
ATOM 4240 C CA . LYS A 1 522 ? 27.678 -10.524 3.819 1.00 82.56 522 LYS A CA 1
ATOM 4241 C C . LYS A 1 522 ? 28.535 -9.259 3.871 1.00 82.56 522 LYS A C 1
ATOM 4243 O O . LYS A 1 522 ? 28.204 -8.317 4.581 1.00 82.56 522 LYS A O 1
ATOM 4248 N N . THR A 1 523 ? 29.611 -9.165 3.103 1.00 79.50 523 THR A N 1
ATOM 4249 C CA . THR A 1 523 ? 30.308 -7.882 2.865 1.00 79.50 523 THR A CA 1
ATOM 4250 C C . THR A 1 523 ? 29.539 -7.012 1.869 1.00 79.50 523 THR A C 1
ATOM 4252 O O . THR A 1 523 ? 28.704 -7.519 1.125 1.00 79.50 523 THR A O 1
ATOM 4255 N N . LEU A 1 524 ? 29.817 -5.707 1.798 1.00 71.44 524 LEU A N 1
ATOM 4256 C CA . LEU A 1 524 ? 29.164 -4.818 0.829 1.00 71.44 524 LEU A CA 1
ATOM 4257 C C . LEU A 1 524 ? 29.312 -5.319 -0.613 1.00 71.44 524 LEU A C 1
ATOM 4259 O O . LEU A 1 524 ? 28.330 -5.423 -1.338 1.00 71.44 524 LEU A O 1
ATOM 4263 N N . GLN A 1 525 ? 30.523 -5.709 -1.011 1.00 76.12 525 GLN A N 1
ATOM 4264 C CA . GLN A 1 525 ? 30.781 -6.281 -2.334 1.00 76.12 525 GLN A CA 1
ATOM 4265 C C . GLN A 1 525 ? 29.962 -7.551 -2.611 1.00 76.12 525 GLN A C 1
ATOM 4267 O O . GLN A 1 525 ? 29.607 -7.796 -3.758 1.00 76.12 525 GLN A O 1
ATOM 4272 N N . GLU A 1 526 ? 29.649 -8.347 -1.587 1.00 78.69 526 GLU A N 1
ATOM 4273 C CA . GLU A 1 526 ? 28.832 -9.562 -1.718 1.00 78.69 526 GLU A CA 1
ATOM 4274 C C . GLU A 1 526 ? 27.323 -9.283 -1.664 1.00 78.69 526 GLU A C 1
ATOM 4276 O O . GLU A 1 526 ? 26.538 -10.054 -2.214 1.00 78.69 526 GLU A O 1
ATOM 4281 N N . ARG A 1 527 ? 26.903 -8.204 -0.992 1.00 73.12 527 ARG A N 1
ATOM 4282 C CA . ARG A 1 527 ? 25.495 -7.783 -0.893 1.00 73.12 527 ARG A CA 1
ATOM 4283 C C . ARG A 1 527 ? 25.012 -7.069 -2.140 1.00 73.12 527 ARG A C 1
ATOM 4285 O O . ARG A 1 527 ? 23.830 -7.157 -2.475 1.00 73.12 527 ARG A O 1
ATOM 4292 N N . ILE A 1 528 ? 25.901 -6.306 -2.767 1.00 70.00 528 ILE A N 1
ATOM 4293 C CA . ILE A 1 528 ? 25.516 -5.235 -3.669 1.00 70.00 528 ILE A CA 1
ATOM 4294 C C . ILE A 1 528 ? 25.782 -5.626 -5.119 1.00 70.00 528 ILE A C 1
ATOM 4296 O O . ILE A 1 528 ? 26.868 -5.423 -5.659 1.00 70.00 528 ILE A O 1
ATOM 4300 N N . ASP A 1 529 ? 24.722 -6.074 -5.786 1.00 83.88 529 ASP A N 1
ATOM 4301 C CA . ASP A 1 529 ? 24.611 -5.889 -7.227 1.00 83.88 529 ASP A CA 1
ATOM 4302 C C . ASP A 1 529 ? 24.251 -4.419 -7.497 1.00 83.88 529 ASP A C 1
ATOM 4304 O O . ASP A 1 529 ? 23.080 -4.033 -7.538 1.00 83.88 529 ASP A O 1
ATOM 4308 N N . ILE A 1 530 ? 25.288 -3.577 -7.607 1.00 84.06 530 ILE A N 1
ATOM 4309 C CA . ILE A 1 530 ? 25.147 -2.124 -7.804 1.00 84.06 530 ILE A CA 1
ATOM 4310 C C . ILE A 1 530 ? 24.275 -1.842 -9.025 1.00 84.06 530 ILE A C 1
ATOM 4312 O O . ILE A 1 530 ? 23.512 -0.875 -9.023 1.00 84.06 530 ILE A O 1
ATOM 4316 N N . GLU A 1 531 ? 24.400 -2.667 -10.061 1.00 87.75 531 GLU A N 1
ATOM 4317 C CA . GLU A 1 531 ? 23.670 -2.459 -11.297 1.00 87.75 531 GLU A CA 1
ATOM 4318 C C . GLU A 1 531 ? 22.190 -2.766 -11.106 1.00 87.75 531 GLU A C 1
ATOM 4320 O O . GLU A 1 531 ? 21.370 -1.912 -11.424 1.00 87.75 531 GLU A O 1
ATOM 4325 N N . SER A 1 532 ? 21.839 -3.872 -10.439 1.00 91.00 532 SER A N 1
ATOM 4326 C CA . SER A 1 532 ? 20.437 -4.137 -10.080 1.00 91.00 532 SER A CA 1
ATOM 4327 C C . SER A 1 532 ? 19.813 -3.001 -9.259 1.00 91.00 532 SER A C 1
ATOM 4329 O O . SER A 1 532 ? 18.675 -2.609 -9.510 1.00 91.00 532 SER A O 1
ATOM 4331 N N . ILE A 1 533 ? 20.553 -2.404 -8.319 1.00 89.94 533 ILE A N 1
ATOM 4332 C CA . ILE A 1 533 ? 20.054 -1.264 -7.528 1.00 89.94 533 ILE A CA 1
ATOM 4333 C C . ILE A 1 533 ? 19.812 -0.042 -8.400 1.00 89.94 533 ILE A C 1
ATOM 4335 O O . ILE A 1 533 ? 18.781 0.616 -8.262 1.00 89.94 533 ILE A O 1
ATOM 4339 N N . LYS A 1 534 ? 20.762 0.291 -9.280 1.00 88.19 534 LYS A N 1
ATOM 4340 C CA . LYS A 1 534 ? 20.602 1.407 -10.215 1.00 88.19 534 LYS A CA 1
ATOM 4341 C C . LYS A 1 534 ? 19.432 1.171 -11.156 1.00 88.19 534 LYS A C 1
ATOM 4343 O O . LYS A 1 534 ? 18.711 2.127 -11.419 1.00 88.19 534 LYS A O 1
ATOM 4348 N N . THR A 1 535 ? 19.227 -0.061 -11.613 1.00 91.31 535 THR A N 1
ATOM 4349 C CA . THR A 1 535 ? 18.108 -0.439 -12.475 1.00 91.31 535 THR A CA 1
ATOM 4350 C C . THR A 1 535 ? 16.780 -0.273 -11.750 1.00 91.31 535 THR A C 1
ATOM 4352 O O . THR A 1 535 ? 15.943 0.493 -12.222 1.00 91.31 535 THR A O 1
ATOM 4355 N N . ILE A 1 536 ? 16.599 -0.892 -10.574 1.00 93.25 536 ILE A N 1
ATOM 4356 C CA . ILE A 1 536 ? 15.371 -0.741 -9.767 1.00 93.25 536 ILE A CA 1
ATOM 4357 C C . ILE A 1 536 ? 15.116 0.735 -9.478 1.00 93.25 536 ILE A C 1
ATOM 4359 O O . ILE A 1 536 ? 14.009 1.226 -9.669 1.00 93.25 536 ILE A O 1
ATOM 4363 N N . ARG A 1 537 ? 16.153 1.466 -9.060 1.00 89.19 537 ARG A N 1
ATOM 4364 C CA . ARG A 1 537 ? 16.049 2.896 -8.791 1.00 89.19 537 ARG A CA 1
ATOM 4365 C C . ARG A 1 537 ? 15.639 3.664 -10.041 1.00 89.19 537 ARG A C 1
ATOM 4367 O O . ARG A 1 537 ? 14.735 4.478 -9.955 1.00 89.19 537 ARG A O 1
ATOM 4374 N N . SER A 1 538 ? 16.297 3.441 -11.177 1.00 88.44 538 SER A N 1
ATOM 4375 C CA . SER A 1 538 ? 15.940 4.106 -12.431 1.00 88.44 538 SER A CA 1
ATOM 4376 C C . SER A 1 538 ? 14.476 3.857 -12.744 1.00 88.44 538 SER A C 1
ATOM 4378 O O . SER A 1 538 ? 13.778 4.825 -12.987 1.00 88.44 538 SER A O 1
ATOM 4380 N N . PHE A 1 539 ? 14.024 2.609 -12.620 1.00 91.19 539 PHE A N 1
ATOM 4381 C CA . PHE A 1 539 ? 12.656 2.184 -12.873 1.00 91.19 539 PHE A CA 1
ATOM 4382 C C . PHE A 1 539 ? 11.631 2.904 -11.989 1.00 91.19 539 PHE A C 1
ATOM 4384 O O . PHE A 1 539 ? 10.718 3.532 -12.509 1.00 91.19 539 PHE A O 1
ATOM 4391 N N . VAL A 1 540 ? 11.804 2.898 -10.662 1.00 92.75 540 VAL A N 1
ATOM 4392 C CA . VAL A 1 540 ? 10.862 3.580 -9.749 1.00 92.75 540 VAL A CA 1
ATOM 4393 C C . VAL A 1 540 ? 10.968 5.108 -9.809 1.00 92.75 540 VAL A C 1
ATOM 4395 O O . VAL A 1 540 ? 10.081 5.805 -9.337 1.00 92.75 540 VAL A O 1
ATOM 4398 N N . TRP A 1 541 ? 12.041 5.647 -10.393 1.00 89.38 541 TRP A N 1
ATOM 4399 C CA . TRP A 1 541 ? 12.212 7.077 -10.654 1.00 89.38 541 TRP A CA 1
ATOM 4400 C C . TRP A 1 541 ? 11.901 7.467 -12.100 1.00 89.38 541 TRP A C 1
ATOM 4402 O O . TRP A 1 541 ? 12.045 8.654 -12.426 1.00 89.38 541 TRP A O 1
ATOM 4412 N N . THR A 1 542 ? 11.542 6.522 -12.979 1.00 84.56 542 THR A N 1
ATOM 4413 C CA . THR A 1 542 ? 11.379 6.815 -14.400 1.00 84.56 542 THR A CA 1
ATOM 4414 C C . THR A 1 542 ? 10.301 7.879 -14.544 1.00 84.56 542 THR A C 1
ATOM 4416 O O . THR A 1 542 ? 9.146 7.732 -14.165 1.00 84.56 542 THR A O 1
ATOM 4419 N N . ARG A 1 543 ? 10.738 9.012 -15.071 1.00 78.00 543 ARG A N 1
ATOM 4420 C CA . ARG A 1 543 ? 9.901 10.062 -15.636 1.00 78.00 543 ARG A CA 1
ATOM 4421 C C . ARG A 1 543 ? 10.259 10.093 -17.103 1.00 78.00 543 ARG A C 1
ATOM 4423 O O . ARG A 1 543 ? 11.391 9.731 -17.443 1.00 78.00 543 ARG A O 1
ATOM 4430 N N . ASN A 1 544 ? 9.359 10.512 -17.978 1.00 65.19 544 ASN A N 1
ATOM 4431 C CA . ASN A 1 544 ? 9.664 10.523 -19.404 1.00 65.19 544 ASN A CA 1
ATOM 4432 C C . ASN A 1 544 ? 10.874 11.454 -19.690 1.00 65.19 544 ASN A C 1
ATOM 4434 O O . ASN A 1 544 ? 10.766 12.672 -19.774 1.00 65.19 544 ASN A O 1
ATOM 4438 N N . LYS A 1 545 ? 12.090 10.896 -19.794 1.00 56.94 545 LYS A N 1
ATOM 4439 C CA . LYS A 1 545 ? 13.336 11.673 -19.964 1.00 56.94 545 LYS A CA 1
ATOM 4440 C C . LYS A 1 545 ? 13.439 12.295 -21.363 1.00 56.94 545 LYS A C 1
ATOM 4442 O O . LYS A 1 545 ? 14.167 13.273 -21.531 1.00 56.94 545 LYS A O 1
ATOM 4447 N N . ARG A 1 546 ? 12.696 11.773 -22.355 1.00 52.53 546 ARG A N 1
ATOM 4448 C CA . ARG A 1 546 ? 12.617 12.335 -23.721 1.00 52.53 546 ARG A CA 1
ATOM 4449 C C . ARG A 1 546 ? 11.878 13.683 -23.766 1.00 52.53 546 ARG A C 1
ATOM 4451 O O . ARG A 1 546 ? 11.947 14.366 -24.787 1.00 52.53 546 ARG A O 1
ATOM 4458 N N . MET A 1 547 ? 11.264 14.115 -22.659 1.00 47.50 547 MET A N 1
ATOM 4459 C CA . MET A 1 547 ? 10.599 15.419 -22.516 1.00 47.50 547 MET A CA 1
ATOM 4460 C C . MET A 1 547 ? 11.521 16.637 -22.710 1.00 47.50 547 MET A C 1
ATOM 4462 O O . MET A 1 547 ? 11.030 17.728 -22.970 1.00 47.50 547 MET A O 1
ATOM 4466 N N . PHE A 1 548 ? 12.851 16.499 -22.631 1.00 47.91 548 PHE A N 1
ATOM 4467 C CA . PHE A 1 548 ? 13.749 17.613 -22.982 1.00 47.91 548 PHE A CA 1
ATOM 4468 C C . PHE A 1 548 ? 13.991 17.756 -24.491 1.00 47.91 548 PHE A C 1
ATOM 4470 O O . PHE A 1 548 ? 14.558 18.759 -24.920 1.00 47.91 548 PHE A O 1
ATOM 4477 N N . SER A 1 549 ? 13.596 16.767 -25.297 1.00 52.56 549 SER A N 1
ATOM 4478 C CA . SER A 1 549 ? 13.913 16.721 -26.728 1.00 52.56 549 SER A CA 1
ATOM 4479 C C . SER A 1 549 ? 12.709 16.556 -27.657 1.00 52.56 549 SER A C 1
ATOM 4481 O O . SER A 1 549 ? 12.861 16.822 -28.846 1.00 52.56 549 SER A O 1
ATOM 4483 N N . SER A 1 550 ? 11.536 16.144 -27.159 1.00 51.78 550 SER A N 1
ATOM 4484 C CA . SER A 1 550 ? 10.303 16.064 -27.958 1.00 51.78 550 SER A CA 1
ATOM 4485 C C . SER A 1 550 ? 9.286 17.123 -27.510 1.00 51.78 550 SER A C 1
ATOM 4487 O O . SER A 1 550 ? 9.009 17.206 -26.316 1.00 51.78 550 SER A O 1
ATOM 4489 N N . PRO A 1 551 ? 8.713 17.922 -28.429 1.00 55.44 551 PRO A N 1
ATOM 4490 C CA . PRO A 1 551 ? 7.740 18.965 -28.099 1.00 55.44 551 PRO A CA 1
ATOM 4491 C C . PRO A 1 551 ? 6.347 18.456 -27.683 1.00 55.44 551 PRO A C 1
ATOM 4493 O O . PRO A 1 551 ? 5.526 19.279 -27.306 1.00 55.44 551 PRO A O 1
ATOM 4496 N N . THR A 1 552 ? 6.066 17.150 -27.754 1.00 55.16 552 THR A N 1
ATOM 4497 C CA . THR A 1 552 ? 4.734 16.554 -27.497 1.00 55.16 552 THR A CA 1
ATOM 4498 C C . THR A 1 552 ? 4.755 15.589 -26.305 1.00 55.16 552 THR A C 1
ATOM 4500 O O . THR A 1 552 ? 4.337 14.445 -26.460 1.00 55.16 552 THR A O 1
ATOM 4503 N N . GLY A 1 553 ? 5.382 15.976 -25.186 1.00 57.19 553 GLY A N 1
ATOM 4504 C CA . GLY A 1 553 ? 5.705 15.107 -24.039 1.00 57.19 553 GLY A CA 1
ATOM 4505 C C . GLY A 1 553 ? 4.704 13.964 -23.805 1.00 57.19 553 GLY A C 1
ATOM 4506 O O . GLY A 1 553 ? 3.521 14.204 -23.638 1.00 57.19 553 GLY A O 1
ATOM 4507 N N . GLY A 1 554 ? 5.164 12.709 -23.850 1.00 68.19 554 GLY A N 1
ATOM 4508 C CA . GLY A 1 554 ? 4.296 11.523 -23.785 1.00 68.19 554 GLY A CA 1
ATOM 4509 C C . GLY A 1 554 ? 4.712 10.419 -24.763 1.00 68.19 554 GLY A C 1
ATOM 4510 O O . GLY A 1 554 ? 5.726 10.546 -25.452 1.00 68.19 554 GLY A O 1
ATOM 4511 N N . TYR A 1 555 ? 3.945 9.325 -24.802 1.00 73.44 555 TYR A N 1
ATOM 4512 C CA . TYR A 1 555 ? 4.095 8.267 -25.808 1.00 73.44 555 TYR A CA 1
ATOM 4513 C C . TYR A 1 555 ? 3.503 8.734 -27.133 1.00 73.44 555 TYR A C 1
ATOM 4515 O O . TYR A 1 555 ? 2.295 8.911 -27.261 1.00 73.44 555 TYR A O 1
ATOM 4523 N N . SER A 1 556 ? 4.357 8.927 -28.127 1.00 76.06 556 SER A N 1
ATOM 4524 C CA . SER A 1 556 ? 3.969 9.441 -29.441 1.00 76.06 556 SER A CA 1
ATOM 4525 C C . SER A 1 556 ? 3.557 8.338 -30.419 1.00 76.06 556 SER A C 1
ATOM 4527 O O . SER A 1 556 ? 2.886 8.603 -31.416 1.00 76.06 556 SER A O 1
ATOM 4529 N N . SER A 1 557 ? 3.942 7.090 -30.139 1.00 82.62 557 SER A N 1
ATOM 4530 C CA . SER A 1 557 ? 3.749 5.939 -31.024 1.00 82.62 557 SER A CA 1
ATOM 4531 C C . SER A 1 557 ? 3.531 4.644 -30.237 1.00 82.62 557 SER A C 1
ATOM 4533 O O . SER A 1 557 ? 3.790 4.589 -29.035 1.00 82.62 557 SER A O 1
ATOM 4535 N N . GLN A 1 558 ? 3.018 3.606 -30.905 1.00 84.69 558 GLN A N 1
ATOM 4536 C CA . GLN A 1 558 ? 2.717 2.320 -30.263 1.00 84.69 558 GLN A CA 1
ATOM 4537 C C . GLN A 1 558 ? 3.988 1.581 -29.840 1.00 84.69 558 GLN A C 1
ATOM 4539 O O . GLN A 1 558 ? 3.988 0.860 -28.849 1.00 84.69 558 GLN A O 1
ATOM 4544 N N . GLU A 1 559 ? 5.079 1.793 -30.572 1.00 85.38 559 GLU A N 1
ATOM 4545 C CA . GLU A 1 559 ? 6.395 1.214 -30.320 1.00 85.38 559 GLU A CA 1
ATOM 4546 C C . GLU A 1 559 ? 7.011 1.699 -29.008 1.00 85.38 559 GLU A C 1
ATOM 4548 O O . GLU A 1 559 ? 7.889 1.031 -28.473 1.00 85.38 559 GLU A O 1
ATOM 4553 N N . GLU A 1 560 ? 6.560 2.843 -28.490 1.00 83.81 560 GLU A N 1
ATOM 4554 C CA . GLU A 1 560 ? 7.017 3.378 -27.210 1.00 83.8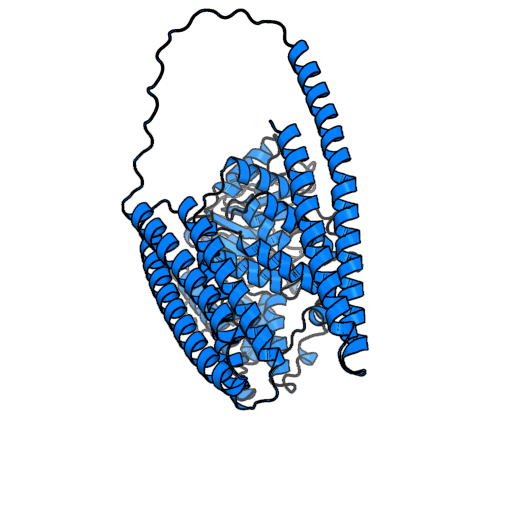1 560 GLU A CA 1
ATOM 4555 C C . GLU A 1 560 ? 6.189 2.838 -26.033 1.00 83.81 560 GLU A C 1
ATOM 4557 O O . GLU A 1 560 ? 6.610 2.987 -24.893 1.00 83.81 560 GLU A O 1
ATOM 4562 N N . LEU A 1 561 ? 5.034 2.207 -26.269 1.00 85.19 561 LEU A N 1
ATOM 4563 C CA .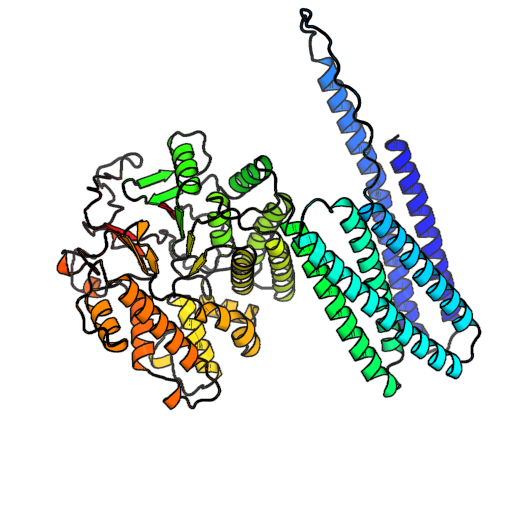 LEU A 1 561 ? 4.140 1.750 -25.203 1.00 85.19 561 LEU A CA 1
ATOM 4564 C C . LEU A 1 561 ? 4.641 0.441 -24.570 1.00 85.19 561 LEU A C 1
ATOM 4566 O O . LEU A 1 561 ? 4.967 -0.515 -25.284 1.00 85.19 561 LEU A O 1
ATOM 4570 N N . PRO A 1 562 ? 4.661 0.338 -23.230 1.00 88.56 562 PRO A N 1
ATOM 4571 C CA . PRO A 1 562 ? 5.176 -0.850 -22.574 1.00 88.56 562 PRO A CA 1
ATOM 4572 C C . PRO A 1 562 ? 4.253 -2.047 -22.794 1.00 88.56 562 PRO A C 1
ATOM 4574 O O . PRO A 1 562 ? 3.065 -2.006 -22.497 1.00 88.56 562 PRO A O 1
ATOM 4577 N N . LEU A 1 563 ? 4.812 -3.147 -23.303 1.00 92.75 563 LEU A N 1
ATOM 4578 C CA . LEU A 1 563 ? 4.063 -4.383 -23.567 1.00 92.75 563 LEU A CA 1
ATOM 4579 C C . LEU A 1 563 ? 2.820 -4.166 -24.462 1.00 92.75 563 LEU A C 1
ATOM 4581 O O . LEU A 1 563 ? 1.790 -4.824 -24.284 1.00 92.75 563 LEU A O 1
ATOM 4585 N N . TYR A 1 564 ? 2.913 -3.255 -25.438 1.00 92.44 564 TYR A N 1
ATOM 4586 C CA . TYR A 1 564 ? 1.853 -3.031 -26.421 1.00 92.44 564 TYR A CA 1
ATOM 4587 C C . TYR A 1 564 ? 1.439 -4.326 -27.131 1.00 92.44 564 TYR A C 1
ATOM 4589 O O . TYR A 1 564 ? 2.279 -5.130 -27.542 1.00 92.44 564 TYR A O 1
ATOM 4597 N N . GLY A 1 565 ? 0.127 -4.528 -27.276 1.00 91.06 565 GLY A N 1
ATOM 4598 C CA . GLY A 1 565 ? -0.446 -5.740 -27.866 1.00 91.06 565 GLY A CA 1
ATOM 4599 C C . GLY A 1 565 ? -0.344 -6.990 -26.982 1.00 91.06 565 GLY A C 1
ATOM 4600 O O . GLY A 1 565 ? -0.714 -8.068 -27.437 1.00 91.06 565 GLY A O 1
ATOM 4601 N N . ILE A 1 566 ? 0.159 -6.862 -25.750 1.00 94.88 566 ILE A N 1
ATOM 4602 C CA . ILE A 1 566 ? 0.183 -7.926 -24.737 1.00 94.88 566 ILE A CA 1
ATOM 4603 C C . ILE A 1 566 ? -0.761 -7.550 -23.596 1.00 94.88 566 ILE A C 1
ATOM 4605 O O . ILE A 1 566 ? -1.627 -8.340 -23.224 1.00 94.88 566 ILE A O 1
ATOM 4609 N N . VAL A 1 567 ? -0.623 -6.331 -23.063 1.00 93.75 567 VAL A N 1
ATOM 4610 C CA . VAL A 1 567 ? -1.553 -5.800 -22.060 1.00 93.75 567 VAL A CA 1
ATOM 4611 C C . VAL A 1 567 ? -2.569 -4.868 -22.692 1.00 93.75 567 VAL A C 1
ATOM 4613 O O . VAL A 1 567 ? -2.274 -4.197 -23.679 1.00 93.75 567 VAL A O 1
ATOM 4616 N N . LYS A 1 568 ? -3.780 -4.815 -22.129 1.00 90.31 568 LYS A N 1
ATOM 4617 C CA . LYS A 1 568 ? -4.796 -3.845 -22.568 1.00 90.31 568 LYS A CA 1
ATOM 4618 C C . LYS A 1 568 ? -4.628 -2.505 -21.866 1.00 90.31 568 LYS A C 1
ATOM 4620 O O . LYS A 1 568 ? -4.978 -1.469 -22.422 1.00 90.31 568 LYS A O 1
ATOM 4625 N N . ARG A 1 569 ? -4.139 -2.518 -20.625 1.00 89.62 569 ARG A N 1
ATOM 4626 C CA . ARG A 1 569 ? -4.063 -1.319 -19.787 1.00 89.62 569 ARG A CA 1
ATOM 4627 C C . ARG A 1 569 ? -2.765 -1.260 -19.010 1.00 89.62 569 ARG A C 1
ATOM 4629 O O . ARG A 1 569 ? -2.307 -2.280 -18.497 1.00 89.62 569 ARG A O 1
ATOM 4636 N N . PHE A 1 570 ? -2.239 -0.051 -18.882 1.00 92.06 570 PHE A N 1
ATOM 4637 C CA . PHE A 1 570 ? -1.100 0.264 -18.039 1.00 92.06 570 PHE A CA 1
ATOM 4638 C C . PHE A 1 570 ? -1.454 1.404 -17.082 1.00 92.06 570 PHE A C 1
ATOM 4640 O O . PHE A 1 570 ? -1.811 2.494 -17.521 1.00 92.06 570 PHE A O 1
ATOM 4647 N N . ILE A 1 571 ? -1.394 1.135 -15.781 1.00 91.00 571 ILE A N 1
ATOM 4648 C CA . ILE A 1 571 ? -1.788 2.063 -14.717 1.00 91.00 571 ILE A CA 1
ATOM 4649 C C . ILE A 1 571 ? -0.556 2.416 -13.884 1.00 91.00 571 ILE A C 1
ATOM 4651 O O . ILE A 1 571 ? 0.168 1.518 -13.450 1.00 91.00 571 ILE A O 1
ATOM 4655 N N . HIS A 1 572 ? -0.326 3.704 -13.639 1.00 92.44 572 HIS A N 1
ATOM 4656 C CA . HIS A 1 572 ? 0.806 4.183 -12.839 1.00 92.44 572 HIS A CA 1
ATOM 4657 C C . HIS A 1 572 ? 0.486 5.472 -12.071 1.00 92.44 572 HIS A C 1
ATOM 4659 O O . HIS A 1 572 ? -0.607 6.010 -12.220 1.00 92.44 572 HIS A O 1
ATOM 4665 N N . GLY A 1 573 ? 1.405 5.941 -11.218 1.00 85.44 573 GLY A N 1
ATOM 4666 C CA . GLY A 1 573 ? 1.172 7.056 -10.287 1.00 85.44 573 GLY A CA 1
ATOM 4667 C C . GLY A 1 573 ? 2.244 8.146 -10.265 1.00 85.44 573 GLY A C 1
ATOM 4668 O O . GLY A 1 573 ? 1.933 9.257 -9.894 1.00 85.44 573 GLY A O 1
ATOM 4669 N N . HIS A 1 574 ? 3.481 7.901 -10.698 1.00 76.12 574 HIS A N 1
ATOM 4670 C CA . HIS A 1 574 ? 4.549 8.907 -10.604 1.00 76.12 574 HIS A CA 1
ATOM 4671 C C . HIS A 1 574 ? 4.794 9.641 -11.942 1.00 76.12 574 HIS A C 1
ATOM 4673 O O . HIS A 1 574 ? 5.726 9.301 -12.671 1.00 76.12 574 HIS A O 1
ATOM 4679 N N . ASP A 1 575 ? 3.970 10.650 -12.276 1.00 70.81 575 ASP A N 1
ATOM 4680 C CA . ASP A 1 575 ? 4.266 11.725 -13.259 1.00 70.81 575 ASP A CA 1
ATOM 4681 C C . ASP A 1 575 ? 3.224 12.862 -13.150 1.00 70.81 575 ASP A C 1
ATOM 4683 O O . ASP A 1 575 ? 2.042 12.586 -12.984 1.00 70.81 575 ASP A O 1
ATOM 4687 N N . GLN A 1 576 ? 3.616 14.139 -13.235 1.00 60.69 576 GLN A N 1
ATOM 4688 C CA . GLN A 1 576 ? 2.713 15.243 -12.851 1.00 60.69 576 GLN A CA 1
ATOM 4689 C C . GLN A 1 576 ? 2.033 15.995 -13.994 1.00 60.69 576 GLN A C 1
ATOM 4691 O O . GLN A 1 576 ? 1.065 16.696 -13.720 1.00 60.69 576 GLN A O 1
ATOM 4696 N N . GLU A 1 577 ? 2.497 15.933 -15.247 1.00 57.97 577 GLU A N 1
ATOM 4697 C CA . GLU A 1 577 ? 1.993 16.925 -16.220 1.00 57.97 577 GLU A CA 1
ATOM 4698 C C . GLU A 1 577 ? 1.775 16.443 -17.657 1.00 57.97 577 GLU A C 1
ATOM 4700 O O . GLU A 1 577 ? 0.906 17.008 -18.320 1.00 57.97 577 GLU A O 1
ATOM 4705 N N . GLN A 1 578 ? 2.474 15.421 -18.161 1.00 59.88 578 GLN A N 1
ATOM 4706 C CA . GLN A 1 578 ? 2.601 15.292 -19.625 1.00 59.88 578 GLN A CA 1
ATOM 4707 C C . GLN A 1 578 ? 1.988 14.032 -20.238 1.00 59.88 578 GLN A C 1
ATOM 4709 O O . GLN A 1 578 ? 1.712 14.039 -21.431 1.00 59.88 578 GLN A O 1
ATOM 4714 N N . ASP A 1 579 ? 1.594 13.016 -19.458 1.00 60.38 579 ASP A N 1
ATOM 4715 C CA . ASP A 1 579 ? 0.752 11.944 -20.021 1.00 60.38 579 ASP A CA 1
ATOM 4716 C C . ASP A 1 579 ? -0.551 12.496 -20.598 1.00 60.38 579 ASP A C 1
ATOM 4718 O O . ASP A 1 579 ? -1.164 11.878 -21.460 1.00 60.38 579 ASP A O 1
ATOM 4722 N N . ARG A 1 580 ? -0.995 13.671 -20.144 1.00 64.44 580 ARG A N 1
ATOM 4723 C CA . ARG A 1 580 ? -2.201 14.359 -20.627 1.00 64.44 580 ARG A CA 1
ATOM 4724 C C . ARG A 1 580 ? -2.221 14.578 -22.136 1.00 64.44 580 ARG A C 1
ATOM 4726 O O . ARG A 1 580 ? -3.308 14.609 -22.702 1.00 64.44 580 ARG A O 1
ATOM 4733 N N . GLU A 1 581 ? -1.055 14.710 -22.763 1.00 68.56 581 GLU A N 1
ATOM 4734 C CA . GLU A 1 581 ? -0.930 14.916 -24.210 1.00 68.56 581 GLU A CA 1
ATOM 4735 C C . GLU A 1 581 ? -0.772 13.600 -24.988 1.00 68.56 581 GLU A C 1
ATOM 4737 O O . GLU A 1 581 ? -0.874 13.589 -26.215 1.00 68.56 581 GLU A O 1
ATOM 4742 N N . SER A 1 582 ? -0.571 12.470 -24.298 1.00 72.06 582 SER A N 1
ATOM 4743 C CA . SER A 1 582 ? -0.480 11.163 -24.945 1.00 72.06 582 SER A CA 1
ATOM 4744 C C . SER A 1 582 ? -1.830 10.776 -25.565 1.00 72.06 582 SER A C 1
ATOM 4746 O O . SER A 1 582 ? -2.840 10.726 -24.852 1.00 72.06 582 SER A O 1
ATOM 4748 N N . PRO A 1 583 ? -1.876 10.384 -26.855 1.00 71.50 583 PRO A N 1
ATOM 4749 C CA . PRO A 1 583 ? -3.095 9.871 -27.477 1.00 71.50 583 PRO A CA 1
ATOM 4750 C C . PRO A 1 583 ? -3.581 8.563 -26.831 1.00 71.50 583 PRO A C 1
ATOM 4752 O O . PRO A 1 583 ? -4.718 8.157 -27.053 1.00 71.50 583 PRO A O 1
ATOM 4755 N N . TYR A 1 584 ? -2.746 7.914 -26.015 1.00 76.25 584 TYR A N 1
ATOM 4756 C CA . TYR A 1 584 ? -3.073 6.681 -25.299 1.00 76.25 584 TYR A CA 1
ATOM 4757 C C . TYR A 1 584 ? -3.550 6.915 -23.865 1.00 76.25 584 TYR A C 1
ATOM 4759 O O . TYR A 1 584 ? -3.940 5.952 -23.200 1.00 76.25 584 TYR A O 1
ATOM 4767 N N . ASN A 1 585 ? -3.511 8.157 -23.372 1.00 77.75 585 ASN A N 1
ATOM 4768 C CA . ASN A 1 585 ? -4.008 8.466 -22.040 1.00 77.75 585 ASN A CA 1
ATOM 4769 C C . ASN A 1 585 ? -5.528 8.292 -21.989 1.00 77.75 585 ASN A C 1
ATOM 4771 O O . ASN A 1 585 ? -6.258 8.811 -22.832 1.00 77.75 585 ASN A O 1
ATOM 4775 N N . LEU A 1 586 ? -6.006 7.567 -20.981 1.00 69.94 586 LEU A N 1
ATOM 4776 C CA . LEU A 1 586 ? -7.426 7.378 -20.711 1.00 69.94 586 LEU A CA 1
ATOM 4777 C C . LEU A 1 586 ? -8.120 8.710 -20.371 1.00 69.94 586 LEU A C 1
ATOM 4779 O O . LEU A 1 586 ? -9.315 8.865 -20.614 1.00 69.94 586 LEU A O 1
ATOM 4783 N N . ILE A 1 587 ? -7.374 9.670 -19.818 1.00 68.25 587 ILE A N 1
ATOM 4784 C CA . ILE A 1 587 ? -7.856 10.990 -19.411 1.00 68.25 587 ILE A CA 1
ATOM 4785 C C . ILE A 1 587 ? -7.380 12.036 -20.429 1.00 68.25 587 ILE A C 1
ATOM 4787 O O . ILE A 1 587 ? -6.439 12.788 -20.180 1.00 68.25 587 ILE A O 1
ATOM 4791 N N . GLN A 1 588 ? -8.035 12.111 -21.589 1.00 63.78 588 GLN A N 1
ATOM 4792 C CA . GLN A 1 588 ? -7.827 13.227 -22.519 1.00 63.78 588 GLN A CA 1
ATOM 4793 C C . GLN A 1 588 ? -8.701 14.411 -22.111 1.00 63.78 588 GLN A C 1
ATOM 4795 O O . GLN A 1 588 ? -9.931 14.317 -22.087 1.00 63.78 588 GLN A O 1
ATOM 4800 N N . LYS A 1 589 ? -8.066 15.540 -21.787 1.00 60.75 589 LYS A N 1
ATOM 4801 C CA . LYS A 1 589 ? -8.779 16.782 -21.494 1.00 60.75 589 LYS A CA 1
ATOM 4802 C C . LYS A 1 589 ? -9.271 17.378 -22.810 1.00 60.75 589 LYS A C 1
ATOM 4804 O O . LYS A 1 589 ? -8.474 17.775 -23.650 1.00 60.75 589 LYS A O 1
ATOM 4809 N N . ASN A 1 590 ? -10.582 17.441 -22.992 1.00 57.03 590 ASN A N 1
ATOM 4810 C CA . ASN A 1 590 ? -11.171 18.031 -24.185 1.00 57.03 590 ASN A CA 1
ATOM 4811 C C . ASN A 1 590 ? -11.097 19.565 -24.057 1.00 57.03 590 ASN A C 1
ATOM 4813 O O . ASN A 1 590 ? -11.841 20.151 -23.269 1.00 57.03 590 ASN A O 1
ATOM 4817 N N . GLU A 1 591 ? -10.170 20.209 -24.776 1.00 56.25 591 GLU A N 1
ATOM 4818 C CA . GLU A 1 591 ? -9.877 21.651 -24.647 1.00 56.25 591 GLU A CA 1
ATOM 4819 C C . GLU A 1 591 ? -11.097 22.552 -24.915 1.00 56.25 591 GLU A C 1
ATOM 4821 O O . GLU A 1 591 ? -11.213 23.624 -24.322 1.00 56.25 591 GLU A O 1
ATOM 4826 N N . ASP A 1 592 ? -12.047 22.082 -25.730 1.00 53.56 592 ASP A N 1
ATOM 4827 C CA . ASP A 1 592 ? -13.236 22.836 -26.154 1.00 53.56 592 ASP A CA 1
ATOM 4828 C C . ASP A 1 592 ? -14.481 22.618 -25.276 1.00 53.56 592 ASP A C 1
ATOM 4830 O O . ASP A 1 592 ? -15.549 23.178 -25.538 1.00 53.56 592 ASP A O 1
ATOM 4834 N N . SER A 1 593 ? -14.396 21.778 -24.246 1.00 47.06 593 SER A N 1
ATOM 4835 C CA . SER A 1 593 ? -15.571 21.347 -23.499 1.00 47.06 593 SER A CA 1
ATOM 4836 C C . SER A 1 593 ? -15.761 22.100 -22.181 1.00 47.06 593 SER A C 1
ATOM 4838 O O . SER A 1 593 ? -14.840 22.273 -21.381 1.00 47.06 593 SER A O 1
ATOM 4840 N N . THR A 1 594 ? -17.000 22.526 -21.919 1.00 49.19 594 THR A N 1
ATOM 4841 C CA . THR A 1 594 ? -17.419 22.987 -20.592 1.00 49.19 594 THR A CA 1
ATOM 4842 C C . THR A 1 594 ? -17.172 21.865 -19.576 1.00 49.19 594 THR A C 1
ATOM 4844 O O . THR A 1 594 ? -17.436 20.701 -19.856 1.00 49.19 594 THR A O 1
ATOM 4847 N N . ALA A 1 595 ? -16.652 22.198 -18.389 1.00 51.16 595 ALA A N 1
ATOM 4848 C CA . ALA A 1 595 ? -16.033 21.276 -17.418 1.00 51.16 595 ALA A CA 1
ATOM 4849 C C . ALA A 1 595 ? -16.818 19.998 -17.019 1.00 51.16 595 ALA A C 1
ATOM 4851 O O . ALA A 1 595 ? -16.272 19.145 -16.331 1.00 51.16 595 ALA A O 1
ATOM 4852 N N . THR A 1 596 ? -18.083 19.851 -17.415 1.00 47.16 596 THR A N 1
ATOM 4853 C CA . THR A 1 596 ? -18.932 18.680 -17.139 1.00 47.16 596 THR A CA 1
ATOM 4854 C C . THR A 1 596 ? -19.069 17.701 -18.315 1.00 47.16 596 THR A C 1
ATOM 4856 O O . THR A 1 596 ? -19.474 16.567 -18.084 1.00 47.16 596 THR A O 1
ATOM 4859 N N . GLU A 1 597 ? -18.695 18.079 -19.543 1.00 47.16 597 GLU A N 1
ATOM 4860 C CA . GLU A 1 597 ? -18.714 17.211 -20.742 1.00 47.16 597 GLU A CA 1
ATOM 4861 C C . GLU A 1 597 ? -17.291 16.908 -21.273 1.00 47.16 597 GLU A C 1
ATOM 4863 O O . GLU A 1 597 ? -17.116 16.393 -22.380 1.00 47.16 597 GLU A O 1
ATOM 4868 N N . ALA A 1 598 ? -16.256 17.243 -20.488 1.00 49.50 598 ALA A N 1
ATOM 4869 C CA . ALA A 1 598 ? -14.883 17.457 -20.965 1.00 49.50 598 ALA A CA 1
ATOM 4870 C C . ALA A 1 598 ? -14.007 16.224 -21.151 1.00 49.50 598 ALA A C 1
ATOM 4872 O O . ALA A 1 598 ? -12.819 16.355 -21.441 1.00 49.50 598 ALA A O 1
ATOM 4873 N N . TYR A 1 599 ? -14.592 15.037 -21.065 1.00 54.97 599 TYR A N 1
ATOM 4874 C CA . TYR A 1 599 ? -13.883 13.788 -21.292 1.00 54.97 599 TYR A CA 1
ATOM 4875 C C . TYR A 1 599 ? -14.671 12.972 -22.313 1.00 54.97 599 TYR A C 1
ATOM 4877 O O . TYR A 1 599 ? -15.702 12.379 -21.994 1.00 54.97 599 TYR A O 1
ATOM 4885 N N . LYS A 1 600 ? -14.212 12.970 -23.571 1.00 51.72 600 LYS A N 1
ATOM 4886 C CA . LYS A 1 600 ? -14.708 12.016 -24.567 1.00 51.72 600 LYS A CA 1
ATOM 4887 C C . LYS A 1 600 ? -14.087 10.664 -24.257 1.00 51.72 600 LYS A C 1
ATOM 4889 O O . LYS A 1 600 ? -12.940 10.403 -24.599 1.00 51.72 600 LYS A O 1
ATOM 4894 N N . TYR A 1 601 ? -14.866 9.818 -23.603 1.00 54.75 601 TYR A N 1
ATOM 4895 C CA . TYR A 1 601 ? -14.535 8.415 -23.447 1.00 54.75 601 TYR A CA 1
ATOM 4896 C C . TYR A 1 601 ? -15.012 7.666 -24.697 1.00 54.75 601 TYR A C 1
ATOM 4898 O O . TYR A 1 601 ? -16.138 7.182 -24.744 1.00 54.75 601 TYR A O 1
ATOM 4906 N N . ASP A 1 602 ? -14.187 7.642 -25.742 1.00 52.41 602 ASP A N 1
ATOM 4907 C CA . ASP A 1 602 ? -14.417 6.808 -26.929 1.00 52.41 602 ASP A CA 1
ATOM 4908 C C . ASP A 1 602 ? -13.402 5.660 -26.895 1.00 52.41 602 ASP A C 1
ATOM 4910 O O . ASP A 1 602 ? -12.400 5.640 -27.610 1.00 52.41 602 ASP A O 1
ATOM 4914 N N . ALA A 1 603 ? -13.560 4.767 -25.914 1.00 55.22 603 ALA A N 1
ATOM 4915 C CA . ALA A 1 603 ? -12.648 3.646 -25.756 1.00 55.22 603 ALA A CA 1
ATOM 4916 C C . ALA A 1 603 ? -13.254 2.405 -26.396 1.00 55.22 603 ALA A C 1
ATOM 4918 O O . ALA A 1 603 ? -14.123 1.743 -25.830 1.00 55.22 603 ALA A O 1
ATOM 4919 N N . ASN A 1 604 ? -12.742 2.065 -27.574 1.00 70.50 604 ASN A N 1
ATOM 4920 C CA . ASN A 1 604 ? -12.745 0.684 -28.013 1.00 70.50 604 ASN A CA 1
ATOM 4921 C C . ASN A 1 604 ? -12.083 -0.162 -26.897 1.00 70.50 604 ASN A C 1
ATOM 4923 O O . ASN A 1 604 ? -10.910 0.069 -26.592 1.00 70.50 604 ASN A O 1
ATOM 4927 N N . PRO A 1 605 ? -12.803 -1.107 -26.261 1.00 70.31 605 PRO A N 1
ATOM 4928 C CA . PRO A 1 605 ? -12.303 -1.865 -25.107 1.00 70.31 605 PRO A CA 1
ATOM 4929 C C . PRO A 1 605 ? -11.113 -2.780 -25.439 1.00 70.31 605 PRO A C 1
ATOM 4931 O O . PRO A 1 605 ? -10.499 -3.344 -24.527 1.00 70.31 605 PRO A O 1
ATOM 4934 N N . ASP A 1 606 ? -10.800 -2.941 -26.726 1.00 79.44 606 ASP A N 1
ATOM 4935 C CA . ASP A 1 606 ? -9.656 -3.701 -27.224 1.00 79.44 606 ASP A CA 1
ATOM 4936 C C . ASP A 1 606 ? -8.421 -2.842 -27.510 1.00 79.44 606 ASP A C 1
ATOM 4938 O O . ASP A 1 606 ? -7.361 -3.383 -27.823 1.00 79.44 606 ASP A O 1
ATOM 4942 N N . GLU A 1 607 ? -8.514 -1.518 -27.385 1.00 83.88 607 GLU A N 1
ATOM 4943 C CA . GLU A 1 607 ? -7.353 -0.658 -27.556 1.00 83.88 607 GLU A CA 1
ATOM 4944 C C . GLU A 1 607 ? -6.540 -0.513 -26.270 1.00 83.88 607 GLU A C 1
ATOM 4946 O O . GLU A 1 607 ? -7.068 -0.427 -25.161 1.00 83.88 607 GLU A O 1
ATOM 4951 N N . TYR A 1 608 ? -5.224 -0.420 -26.451 1.00 86.25 608 TYR A N 1
ATOM 4952 C CA . TYR A 1 608 ? -4.283 -0.144 -25.379 1.00 86.25 608 TYR A CA 1
ATOM 4953 C C . TYR A 1 608 ? -4.561 1.226 -24.746 1.00 86.25 608 TYR A C 1
ATOM 4955 O O . TYR A 1 608 ? -4.754 2.221 -25.458 1.00 86.25 608 TYR A O 1
ATOM 4963 N N . ARG A 1 609 ? -4.552 1.290 -23.412 1.00 85.25 609 ARG A N 1
ATOM 4964 C CA . ARG A 1 609 ? -4.747 2.532 -22.652 1.00 85.25 609 ARG A CA 1
ATOM 4965 C C . ARG A 1 609 ? -3.733 2.683 -21.531 1.00 85.25 609 ARG A C 1
ATOM 4967 O O . ARG A 1 609 ? -3.373 1.713 -20.868 1.00 85.25 609 ARG A O 1
ATOM 4974 N N . ILE A 1 610 ? -3.329 3.923 -21.292 1.00 85.75 610 ILE A N 1
ATOM 4975 C CA . ILE A 1 610 ? -2.494 4.312 -20.159 1.00 85.75 610 ILE A CA 1
ATOM 4976 C C . ILE A 1 610 ? -3.326 5.177 -19.236 1.00 85.75 610 ILE A C 1
ATOM 4978 O O . ILE A 1 610 ? -4.038 6.064 -19.699 1.00 85.75 610 ILE A O 1
ATOM 4982 N N . ALA A 1 611 ? -3.220 4.944 -17.939 1.00 85.62 611 ALA A N 1
ATOM 4983 C CA . ALA A 1 611 ? -3.758 5.853 -16.955 1.00 85.62 611 ALA A CA 1
ATOM 4984 C C . ALA A 1 611 ? -2.696 6.216 -15.932 1.00 85.62 611 ALA A C 1
ATOM 4986 O O . ALA A 1 611 ? -2.169 5.357 -15.225 1.00 85.62 611 ALA A O 1
ATOM 4987 N N . ASN A 1 612 ? -2.470 7.514 -15.817 1.00 85.56 612 ASN A N 1
ATOM 4988 C CA . ASN A 1 612 ? -1.789 8.081 -14.681 1.00 85.56 612 ASN A CA 1
ATOM 4989 C C . ASN A 1 612 ? -2.837 8.422 -13.616 1.00 85.56 612 ASN A C 1
ATOM 4991 O O . ASN A 1 612 ? -3.717 9.254 -13.846 1.00 85.56 612 ASN A O 1
ATOM 4995 N N . ILE A 1 613 ? -2.770 7.733 -12.482 1.00 84.75 613 ILE A N 1
ATOM 4996 C CA . ILE A 1 613 ? -3.640 7.950 -11.331 1.00 84.75 613 ILE A CA 1
ATOM 4997 C C . ILE A 1 613 ? -2.943 8.730 -10.212 1.00 84.75 613 ILE A C 1
ATOM 4999 O O . ILE A 1 613 ? -3.445 8.731 -9.086 1.00 84.75 613 ILE A O 1
ATOM 5003 N N . ASP A 1 614 ? -1.841 9.436 -10.503 1.00 80.62 614 ASP A N 1
ATOM 5004 C CA . ASP A 1 614 ? -1.382 10.516 -9.625 1.00 80.62 614 ASP A CA 1
ATOM 5005 C C . ASP A 1 614 ? -2.498 11.543 -9.506 1.00 80.62 614 ASP A C 1
ATOM 5007 O O . ASP A 1 614 ? -3.114 11.923 -10.509 1.00 80.62 614 ASP A O 1
ATOM 5011 N N . SER A 1 615 ? -2.771 12.018 -8.296 1.00 63.16 615 SER A N 1
ATOM 5012 C CA . SER A 1 615 ? -3.604 13.204 -8.169 1.00 63.16 615 SER A CA 1
ATOM 5013 C C . SER A 1 615 ? -2.732 14.436 -8.380 1.00 63.16 615 SER A C 1
ATOM 5015 O O . SER A 1 615 ? -1.625 14.522 -7.864 1.00 63.16 615 SER A O 1
ATOM 5017 N N . ASP A 1 616 ? -3.258 15.419 -9.117 1.00 52.38 616 ASP A N 1
ATOM 5018 C CA . ASP A 1 616 ? -2.634 16.705 -9.494 1.00 52.38 616 ASP A CA 1
ATOM 5019 C C . ASP A 1 616 ? -2.293 17.623 -8.296 1.00 52.38 616 ASP A C 1
ATOM 5021 O O . ASP A 1 616 ? -2.240 18.852 -8.405 1.00 52.38 616 ASP A O 1
ATOM 5025 N N . LEU A 1 617 ? -2.112 17.035 -7.114 1.00 43.41 617 LEU A N 1
ATOM 5026 C CA . LEU A 1 617 ? -1.683 17.654 -5.883 1.00 43.41 617 LEU A CA 1
ATOM 5027 C C . LEU A 1 617 ? -0.350 18.347 -6.137 1.00 43.41 617 LEU A C 1
ATOM 5029 O O . LEU A 1 617 ? 0.740 17.768 -6.067 1.00 43.41 617 LEU A O 1
ATOM 5033 N N . ARG A 1 618 ? -0.469 19.640 -6.452 1.00 39.25 618 ARG A N 1
ATOM 5034 C CA . ARG A 1 618 ? 0.643 20.572 -6.533 1.00 39.25 618 ARG A CA 1
ATOM 5035 C C . ARG A 1 618 ? 1.515 20.349 -5.310 1.00 39.25 618 ARG A C 1
ATOM 5037 O O . ARG A 1 618 ? 1.048 20.396 -4.175 1.00 39.25 618 ARG A O 1
ATOM 5044 N N . LYS A 1 619 ? 2.802 20.131 -5.567 1.00 39.25 619 LYS A N 1
ATOM 5045 C CA . LYS A 1 619 ? 3.885 20.168 -4.584 1.00 39.25 619 LYS A CA 1
ATOM 5046 C C . LYS A 1 619 ? 3.933 21.574 -3.973 1.00 39.25 619 LYS A C 1
ATOM 5048 O O . LYS A 1 619 ? 4.742 22.405 -4.379 1.00 39.25 619 LYS A O 1
ATOM 5053 N N . GLY A 1 620 ? 3.018 21.868 -3.049 1.00 34.66 620 GLY A N 1
ATOM 5054 C CA . GLY A 1 620 ? 2.992 23.104 -2.281 1.00 34.66 620 GLY A CA 1
ATOM 5055 C C . GLY A 1 620 ? 4.320 23.246 -1.550 1.00 34.66 620 GLY A C 1
ATOM 5056 O O . GLY A 1 620 ? 4.654 22.456 -0.671 1.00 34.66 620 GLY A O 1
ATOM 5057 N N . TYR A 1 621 ? 5.119 24.224 -1.966 1.00 32.97 621 TYR A N 1
ATOM 5058 C CA . TYR A 1 621 ? 6.482 24.450 -1.480 1.00 32.97 621 TYR A CA 1
ATOM 5059 C C . TYR A 1 621 ? 6.536 25.091 -0.077 1.00 32.97 621 TYR A C 1
ATOM 5061 O O . TYR A 1 621 ? 7.617 25.425 0.410 1.00 32.97 621 TYR A O 1
ATOM 5069 N N . SER A 1 622 ? 5.400 25.283 0.596 1.00 35.22 622 SER A N 1
ATOM 5070 C CA . SER A 1 622 ? 5.323 25.903 1.918 1.00 35.22 622 SER A CA 1
ATOM 5071 C C . SER A 1 622 ? 4.998 24.864 2.984 1.00 35.22 622 SER A C 1
ATOM 5073 O O . SER A 1 622 ? 4.061 24.093 2.845 1.00 35.22 622 SER A O 1
ATOM 5075 N N . GLY A 1 623 ? 5.757 24.860 4.084 1.00 37.91 623 GLY A N 1
ATOM 5076 C CA . GLY A 1 623 ? 5.593 23.965 5.241 1.00 37.91 623 GLY A CA 1
ATOM 5077 C C . GLY A 1 623 ? 4.283 24.111 6.034 1.00 37.91 623 GLY A C 1
ATOM 5078 O O . GLY A 1 623 ? 4.262 23.814 7.224 1.00 37.91 623 GLY A O 1
ATOM 5079 N N . THR A 1 624 ? 3.210 24.573 5.399 1.00 39.09 624 THR A N 1
ATOM 5080 C CA . THR A 1 624 ? 1.822 24.456 5.835 1.00 39.09 624 THR A CA 1
ATOM 5081 C C . THR A 1 624 ? 1.248 23.227 5.149 1.00 39.09 624 THR A C 1
ATOM 5083 O O . THR A 1 624 ? 1.056 23.224 3.937 1.00 39.09 624 THR A O 1
ATOM 5086 N N . VAL A 1 625 ? 1.030 22.152 5.903 1.00 40.59 625 VAL A N 1
ATOM 5087 C CA . VAL A 1 625 ? 0.401 20.949 5.358 1.00 40.59 625 VAL A CA 1
ATOM 5088 C C . VAL A 1 625 ? -1.043 21.307 5.008 1.00 40.59 625 VAL A C 1
ATOM 5090 O O . VAL A 1 625 ? -1.874 21.460 5.899 1.00 40.59 625 VAL A O 1
ATOM 5093 N N . GLU A 1 626 ? -1.322 21.507 3.722 1.00 39.62 626 GLU A N 1
ATOM 5094 C CA . GLU A 1 626 ? -2.661 21.761 3.184 1.00 39.62 626 GLU A CA 1
ATOM 5095 C C . GLU A 1 626 ? -3.517 20.490 3.308 1.00 39.62 626 GLU A C 1
ATOM 5097 O O . GLU A 1 626 ? -3.765 19.780 2.340 1.00 39.62 626 GLU A O 1
ATOM 5102 N N . LEU A 1 627 ? -3.969 20.177 4.524 1.00 42.66 627 LEU A N 1
ATOM 5103 C CA . LEU A 1 627 ? -4.977 19.140 4.770 1.00 42.66 627 LEU A CA 1
ATOM 5104 C C . LEU A 1 627 ? -6.386 19.555 4.318 1.00 42.66 627 LEU A C 1
ATOM 5106 O O . LEU A 1 627 ? -7.299 18.734 4.362 1.00 42.66 627 LEU A O 1
ATOM 5110 N N . GLU A 1 628 ? -6.588 20.823 3.946 1.00 40.03 628 GLU A N 1
ATOM 5111 C CA . GLU A 1 628 ? -7.924 21.380 3.703 1.00 40.03 628 GLU A CA 1
ATOM 5112 C C . GLU A 1 628 ? -8.207 21.802 2.255 1.00 40.03 628 GLU A C 1
ATOM 5114 O O . GLU A 1 628 ? -9.373 22.026 1.943 1.00 40.03 628 GLU A O 1
ATOM 5119 N N . GLU A 1 629 ? -7.220 21.883 1.351 1.00 38.97 629 GLU A N 1
ATOM 5120 C CA . GLU A 1 629 ? -7.431 22.617 0.085 1.00 38.97 629 GLU A CA 1
ATOM 5121 C C . GLU A 1 629 ? -7.279 21.833 -1.219 1.00 38.97 629 GLU A C 1
ATOM 5123 O O . GLU A 1 629 ? -7.605 22.371 -2.279 1.00 38.97 629 GLU A O 1
ATOM 5128 N N . THR A 1 630 ? -6.883 20.560 -1.199 1.00 45.50 630 THR A N 1
ATOM 5129 C CA . THR A 1 630 ? -6.679 19.831 -2.457 1.00 45.50 630 THR A CA 1
ATOM 5130 C C . THR A 1 630 ? -7.615 18.624 -2.608 1.00 45.50 630 THR A C 1
ATOM 5132 O O . THR A 1 630 ? -7.632 17.686 -1.820 1.00 45.50 630 THR A O 1
ATOM 5135 N N . ASN A 1 631 ? -8.482 18.729 -3.623 1.00 52.84 631 ASN A N 1
ATOM 5136 C CA . ASN A 1 631 ? -9.836 18.162 -3.687 1.00 52.84 631 ASN A CA 1
ATOM 5137 C C . ASN A 1 631 ? -9.977 16.951 -4.631 1.00 52.84 631 ASN A C 1
ATOM 5139 O O . ASN A 1 631 ? -11.036 16.769 -5.234 1.00 52.84 631 ASN A O 1
ATOM 5143 N N . LEU A 1 632 ? -8.921 16.161 -4.831 1.00 49.72 632 LEU A N 1
ATOM 5144 C CA . LEU A 1 632 ? -8.933 15.072 -5.811 1.00 49.72 632 LEU A CA 1
ATOM 5145 C C . LEU A 1 632 ? -8.250 13.819 -5.265 1.00 49.72 632 LEU A C 1
ATOM 5147 O O . LEU A 1 632 ? -7.058 13.837 -4.946 1.00 49.72 632 LEU A O 1
ATOM 5151 N N . THR A 1 633 ? -9.014 12.729 -5.212 1.00 58.69 633 THR A N 1
ATOM 5152 C CA . THR A 1 633 ? -8.497 11.377 -4.983 1.00 58.69 633 THR A CA 1
ATOM 5153 C C . THR A 1 633 ? -8.737 10.583 -6.259 1.00 58.69 633 THR A C 1
ATOM 5155 O O . THR A 1 633 ? -9.881 10.298 -6.614 1.00 58.69 633 THR A O 1
ATOM 5158 N N . ASN A 1 634 ? -7.654 10.241 -6.952 1.00 62.38 634 ASN A N 1
ATOM 5159 C CA . ASN A 1 634 ? -7.715 9.437 -8.167 1.00 62.38 634 ASN A CA 1
ATOM 5160 C C . ASN A 1 634 ? -7.712 7.956 -7.783 1.00 62.38 634 ASN A C 1
ATOM 5162 O O . ASN A 1 634 ? -6.821 7.496 -7.065 1.00 62.38 634 ASN A O 1
ATOM 5166 N N . ILE A 1 635 ? -8.751 7.234 -8.212 1.00 71.75 635 ILE A N 1
ATOM 5167 C CA . ILE A 1 635 ? -8.973 5.827 -7.879 1.00 71.75 635 ILE A CA 1
ATOM 5168 C C . ILE A 1 635 ? -9.219 5.060 -9.176 1.00 71.75 635 ILE A C 1
ATOM 5170 O O . ILE A 1 635 ? -10.192 5.292 -9.884 1.00 71.75 635 ILE A O 1
ATOM 5174 N N . TYR A 1 636 ? -8.381 4.082 -9.481 1.00 71.31 636 TYR A N 1
ATOM 5175 C CA . TYR A 1 636 ? -8.712 3.127 -10.535 1.00 71.31 636 TYR A CA 1
ATOM 5176 C C . TYR A 1 636 ? -9.644 2.056 -9.961 1.00 71.31 636 TYR A C 1
ATOM 5178 O O . TYR A 1 636 ? -9.355 1.524 -8.890 1.00 71.31 636 TYR A O 1
ATOM 5186 N N . ALA A 1 637 ? -10.755 1.742 -10.630 1.00 68.69 637 ALA A N 1
ATOM 5187 C CA . ALA A 1 637 ? -11.718 0.757 -10.136 1.00 68.69 637 ALA A CA 1
ATOM 5188 C C . ALA A 1 637 ? -12.227 -0.111 -11.294 1.00 68.69 637 ALA A C 1
ATOM 5190 O O . ALA A 1 637 ? -12.787 0.416 -12.256 1.00 68.69 637 ALA A O 1
ATOM 5191 N N . VAL A 1 638 ? -11.997 -1.427 -11.212 1.00 63.47 638 VAL A N 1
ATOM 5192 C CA . VAL A 1 638 ? -12.397 -2.414 -12.234 1.00 63.47 638 VAL A CA 1
ATOM 5193 C C . VAL A 1 638 ? -13.105 -3.601 -11.629 1.00 63.47 638 VAL A C 1
ATOM 5195 O O . VAL A 1 638 ? -12.575 -4.142 -10.634 1.00 63.47 638 VAL A O 1
#

Radius of gyration: 31.82 Å; chains: 1; bounding box: 90×52×95 Å